Protein AF-A0AAW1QEF7-F1 (afdb_monomer)

pLDDT: mean 72.85, std 24.37, range [20.27, 98.0]

Secondary structure (DSSP, 8-state):
------PPP---PPEEEEE-SSEEEEEEEETTEEEEPPBTTBSSEES-EEE-TTS-EEETHHHHHTTTTSGGGEE-SGGGTTT-BGGG---TT-SS-EEE-TTSBEEEEEGGGTEEE-HHHHHHHHHHHHHHHHHHHHTS---EEEEEE-TT--HHHHHHHHHHHHHTT-SEEEEEEHHHHHHHHHHTTS--SSEEEEEEEE-SS-EEEEEEEEETTEEEEEEEEEETT-SHHHHHHHHHHHHHHHHHHTT---GGG-HHHHHHHHHHHHHHHHHHTT-SEEEEEEPPPTTSPPEEEEEEHHHHHHHTHHHHHTTHHHHHHHHHHH-PPP--GGGGGS-----S----PPPHHHHHSS-HHHHHHHSSEEEE-------------------S-----

Sequence (397 aa):
MLSSSATPSPCTKSSSNYLGTSNSAVAVVEHGLAKVLPVNGKRTTPSIVAFKEDGRVLVGAEAKEQAATNPHNTFYSVKRLIGRRHEHCLLDGLAYSVQPGPDGRAVMECPVKGQTLAPEQVSAYLLRELVSHAKAYLREDVDGAVVTVPAYFDEDQRQATLRAASLAGLQKVQLLQEPVAAAMAYGLGKPFDADTILVFDLGGGTFDVSILDSFEGIVEVLATAGDAQLGGDDFDRAILGLLAQACMEQGGSDPRRSALAVQQLTNCAEQAKVALSSSSQTHIELPGSPGGAQLQVALTRAQFDGLTAHLRARLAPPLRQIARETFVRWVDEAAINGLSTPGPSAVAEPSAEAITSLSAPEAIQAGILMGQVQGLELMDGSYSWDLHQRATGFAGF

Nearest PDB structures (foldseek):
  5mkr-assembly1_A  TM=8.679E-01  e=1.063E-32  Homo sapiens
  6cz1-assembly1_A  TM=8.160E-01  e=1.182E-33  Homo sapiens
  5ey4-assembly1_A  TM=8.197E-01  e=1.004E-32  Homo sapiens
  5f1x-assembly1_A  TM=8.117E-01  e=6.051E-33  Homo sapiens
  6hab-assembly1_A  TM=7.642E-01  e=7.625E-32  Cricetulus griseus

Solvent-accessible surface area (backbone atoms only — not comparable to full-atom values): 22840 Å² total; per-residue (Å²): 140,81,87,82,84,83,72,86,77,85,84,72,86,46,36,39,37,42,69,43,35,49,44,24,36,34,27,37,60,55,97,90,40,82,42,73,46,61,56,96,86,28,65,54,36,42,39,26,41,21,60,42,86,89,70,50,74,36,54,16,65,64,18,57,73,46,28,48,86,39,34,46,34,35,49,57,49,45,66,73,38,38,51,33,43,32,91,76,46,86,64,87,89,56,71,41,55,73,43,65,41,100,86,43,32,36,22,33,49,27,71,79,75,74,44,73,41,46,38,32,63,56,50,10,56,52,49,32,53,49,48,50,53,51,22,64,74,70,74,46,90,66,47,35,33,39,37,40,38,64,77,85,58,49,71,54,31,50,53,28,51,51,49,11,42,42,72,36,60,35,78,44,75,43,83,39,39,43,57,55,54,49,50,54,61,69,37,66,95,51,91,49,65,73,45,56,37,43,34,42,32,33,36,41,47,27,28,41,36,33,40,29,42,23,48,89,77,43,79,44,78,76,42,73,35,55,39,82,84,38,25,44,54,58,56,20,50,50,44,27,51,55,53,38,50,55,46,34,75,74,72,44,71,67,39,80,81,34,71,44,48,40,43,50,39,41,54,46,19,44,51,46,44,57,48,37,46,83,33,69,52,46,76,43,76,43,89,45,60,94,96,50,74,68,50,74,46,81,47,39,40,68,56,52,50,64,72,40,42,73,62,58,58,62,54,51,62,31,54,52,49,40,34,66,76,67,68,56,73,86,68,61,78,73,60,77,78,69,74,85,88,81,81,99,82,70,90,72,70,79,53,69,62,74,71,56,67,57,49,67,43,45,45,43,72,52,58,55,49,77,53,83,65,76,81,80,84,82,81,87,82,82,81,91,77,88,86,86,84,80,96,71,89,77,88,84,135

Radius of gyration: 24.42 Å; Cα contacts (8 Å, |Δi|>4): 666; chains: 1; bounding box: 68×46×85 Å

Foldseek 3Di:
DDDDDDDDDDDDWAKAWEQAQFKIWIWTQDPNDIDTFDDVNHSIFTLKWFADLVGDIDGGPVLLVCCLVRVQRMDGSLLQQQLAFQVPGDPPPRSYDWDQDPVRGIWTDHVSVRDTHHSLQSLLVHLLSNLVSVCVVVVHHHQEYEYEDAPPDDPSNVVSNVSSCVSNRHDHYHYDYPVRVLLVNVCVPHPQAFFFKWKWFAEQFWTKIWTWTTHPNDIGTQDMDIGRGAHVQVLLVLQLVVVQVQCVVVVDDRLVVRSSQSSQSSVQSSVQLLVQLPDQKDWGWGDDDVVDDIDIDIDGLVNSCVSCVVSLVRNQVRVQVVCVSVVDQADQPVVVVDDDDDDDDDSDRPPSCSSPVCPNSNSHVVRMDMDTRPDDDDDDDDDDDDPPDDPDDDDDD

Mean predicted aligned error: 12.57 Å

Organism: NCBI:txid41462

Structure (mmCIF, N/CA/C/O backbone):
data_AF-A0AAW1QEF7-F1
#
_entry.id   AF-A0AAW1QEF7-F1
#
loop_
_atom_site.group_PDB
_atom_site.id
_atom_site.type_symbol
_atom_site.label_atom_id
_atom_site.label_alt_id
_atom_site.label_comp_id
_atom_site.label_asym_id
_atom_site.label_entity_id
_atom_site.label_seq_id
_atom_site.pdbx_PDB_ins_code
_atom_site.Cartn_x
_atom_site.Cartn_y
_atom_site.Cartn_z
_atom_site.occupancy
_atom_site.B_iso_or_equiv
_atom_site.auth_seq_id
_atom_site.auth_comp_id
_atom_site.auth_asym_id
_atom_site.auth_atom_id
_atom_site.pdbx_PDB_model_num
ATOM 1 N N . MET A 1 1 ? 13.679 23.707 -54.339 1.00 29.91 1 MET A N 1
ATOM 2 C CA . MET A 1 1 ? 12.529 23.867 -53.419 1.00 29.91 1 MET A CA 1
ATOM 3 C C . MET A 1 1 ? 11.544 22.767 -53.787 1.00 29.91 1 MET A C 1
ATOM 5 O O . MET A 1 1 ? 11.195 22.720 -54.951 1.00 29.91 1 MET A O 1
ATOM 9 N N . LEU A 1 2 ? 11.144 21.795 -52.976 1.00 26.55 2 LEU A N 1
ATOM 10 C CA . LEU A 1 2 ? 11.226 21.543 -51.540 1.00 26.55 2 LEU A CA 1
ATOM 11 C C . LEU A 1 2 ? 11.391 20.027 -51.342 1.00 26.55 2 LEU A C 1
ATOM 13 O O . LEU A 1 2 ? 10.818 19.231 -52.079 1.00 26.55 2 LEU A O 1
ATOM 17 N N . SER A 1 3 ? 12.181 19.669 -50.337 1.00 25.39 3 SER A N 1
ATOM 18 C CA . SER A 1 3 ? 12.254 18.350 -49.718 1.00 25.39 3 SER A CA 1
ATOM 19 C C . SER A 1 3 ? 11.034 18.095 -48.831 1.00 25.39 3 SER A C 1
ATOM 21 O O . SER A 1 3 ? 10.646 19.000 -48.095 1.00 25.39 3 SER A O 1
ATOM 23 N N . SER A 1 4 ? 10.559 16.854 -48.761 1.00 25.36 4 SER A N 1
ATOM 24 C CA . SER A 1 4 ? 10.236 16.218 -47.474 1.00 25.36 4 SER A CA 1
ATOM 25 C C . SER A 1 4 ? 10.083 14.705 -47.644 1.00 25.36 4 SER A C 1
ATOM 27 O O . SER A 1 4 ? 9.040 14.174 -48.011 1.00 25.36 4 SER A O 1
ATOM 29 N N . SER A 1 5 ? 11.168 13.993 -47.349 1.00 26.23 5 SER A N 1
ATOM 30 C CA . SER A 1 5 ? 11.119 12.603 -46.910 1.00 26.23 5 SER A CA 1
ATOM 31 C C . SER A 1 5 ? 10.594 12.597 -45.474 1.00 26.23 5 SER A C 1
ATOM 33 O O . SER A 1 5 ? 11.287 13.051 -44.562 1.00 26.23 5 SER A O 1
ATOM 35 N N . ALA A 1 6 ? 9.361 12.139 -45.278 1.00 27.55 6 ALA A N 1
ATOM 36 C CA . ALA A 1 6 ? 8.809 11.911 -43.952 1.00 27.55 6 ALA A CA 1
ATOM 37 C C . ALA A 1 6 ? 9.552 10.737 -43.296 1.00 27.55 6 ALA A C 1
ATOM 39 O O . ALA A 1 6 ? 9.427 9.589 -43.719 1.00 27.55 6 ALA A O 1
ATOM 40 N N . THR A 1 7 ? 10.357 11.039 -42.284 1.00 27.47 7 THR A N 1
ATOM 41 C CA . THR A 1 7 ? 10.829 10.063 -41.304 1.00 27.47 7 THR A CA 1
ATOM 42 C C . THR A 1 7 ? 9.655 9.644 -40.410 1.00 27.47 7 THR A C 1
ATOM 44 O O . THR A 1 7 ? 8.817 10.484 -40.072 1.00 27.47 7 THR A O 1
ATOM 47 N N . PRO A 1 8 ? 9.553 8.365 -40.011 1.00 27.31 8 PRO A N 1
ATOM 48 C CA . PRO A 1 8 ? 8.525 7.933 -39.074 1.00 27.31 8 PRO A CA 1
ATOM 49 C C . PRO A 1 8 ? 8.772 8.571 -37.699 1.00 27.31 8 PRO A C 1
ATOM 51 O O . PRO A 1 8 ? 9.884 8.532 -37.172 1.00 27.31 8 PRO A O 1
ATOM 54 N N . SER A 1 9 ? 7.734 9.181 -37.125 1.00 27.23 9 SER A N 1
ATOM 55 C CA . SER A 1 9 ? 7.757 9.708 -35.758 1.00 27.23 9 SER A CA 1
ATOM 56 C C . SER A 1 9 ? 7.846 8.562 -34.737 1.00 27.23 9 SER A C 1
ATOM 58 O O . SER A 1 9 ? 7.149 7.557 -34.902 1.00 27.23 9 SER A O 1
ATOM 60 N N . PRO A 1 10 ? 8.644 8.690 -33.663 1.00 27.42 10 PRO A N 1
ATOM 61 C CA . PRO A 1 10 ? 8.709 7.678 -32.617 1.00 27.42 10 PRO A CA 1
ATOM 62 C C . PRO A 1 10 ? 7.412 7.697 -31.784 1.00 27.42 10 PRO A C 1
ATOM 64 O O . PRO A 1 10 ? 7.182 8.601 -30.986 1.00 27.42 10 PRO A O 1
ATOM 67 N N . CYS A 1 11 ? 6.544 6.701 -31.975 1.00 27.77 11 CYS A N 1
ATOM 68 C CA . CYS A 1 11 ? 5.557 6.271 -30.970 1.00 27.77 11 CYS A CA 1
ATOM 69 C C . CYS A 1 11 ? 6.323 5.763 -29.731 1.00 27.77 11 CYS A C 1
ATOM 71 O O . CYS A 1 11 ? 7.297 5.042 -29.905 1.00 27.77 11 CYS A O 1
ATOM 73 N N . THR A 1 12 ? 5.989 6.024 -28.467 1.00 32.81 12 THR A N 1
ATOM 74 C CA . THR A 1 12 ? 4.833 6.647 -27.797 1.00 32.81 12 THR A CA 1
ATOM 75 C C . THR A 1 12 ? 5.319 7.057 -26.403 1.00 32.81 12 THR A C 1
ATOM 77 O O . THR A 1 12 ? 6.013 6.271 -25.758 1.00 32.81 12 THR A O 1
ATOM 80 N N . LYS A 1 13 ? 4.959 8.249 -25.915 1.00 41.81 13 LYS A N 1
ATOM 81 C CA . LYS A 1 13 ? 5.244 8.669 -24.533 1.00 41.81 13 LYS A CA 1
ATOM 82 C C . LYS A 1 13 ? 4.493 7.737 -23.569 1.00 41.81 13 LYS A C 1
ATOM 84 O O . LYS A 1 13 ? 3.274 7.624 -23.654 1.00 41.81 13 LYS A O 1
ATOM 89 N N . SER A 1 14 ? 5.216 7.040 -22.698 1.00 38.50 14 SER A N 1
ATOM 90 C CA . SER A 1 14 ? 4.673 6.096 -21.713 1.00 38.50 14 SER A CA 1
ATOM 91 C C . SER A 1 14 ? 4.567 6.745 -20.331 1.00 38.50 14 SER A C 1
ATOM 93 O O . SER A 1 14 ? 5.471 7.479 -19.926 1.00 38.50 14 SER A O 1
ATOM 95 N N . SER A 1 15 ? 3.504 6.450 -19.580 1.00 36.91 15 SER A N 1
ATOM 96 C CA . SER A 1 15 ? 3.429 6.778 -18.149 1.00 36.91 15 SER A CA 1
ATOM 97 C C . SER A 1 15 ? 3.923 5.603 -17.301 1.00 36.91 15 SER A C 1
ATOM 99 O O . SER A 1 15 ? 3.625 4.450 -17.607 1.00 36.91 15 SER A O 1
ATOM 101 N N . SER A 1 16 ? 4.632 5.872 -16.212 1.00 43.25 16 SER A N 1
ATOM 102 C CA . SER A 1 16 ? 4.998 4.862 -15.216 1.00 43.25 16 SER A CA 1
ATOM 103 C C . SER A 1 16 ? 4.063 4.986 -14.016 1.00 43.25 16 SER A C 1
ATOM 105 O O . SER A 1 16 ? 3.970 6.050 -13.409 1.00 43.25 16 SER A O 1
ATOM 107 N N . ASN A 1 17 ? 3.368 3.905 -13.676 1.00 47.97 17 ASN A N 1
ATOM 108 C CA . ASN A 1 17 ? 2.438 3.821 -12.556 1.00 47.97 17 ASN A CA 1
ATOM 109 C C . ASN A 1 17 ? 3.041 2.928 -11.464 1.00 47.97 17 ASN A C 1
ATOM 111 O O . ASN A 1 17 ? 3.287 1.742 -11.685 1.00 47.97 17 ASN A O 1
ATOM 115 N N . TYR A 1 18 ? 3.249 3.489 -10.277 1.00 51.41 18 TYR A N 1
ATOM 116 C CA . TYR A 1 18 ? 3.612 2.735 -9.083 1.00 51.41 18 TYR A CA 1
ATOM 117 C C . TYR A 1 18 ? 2.338 2.352 -8.335 1.00 51.41 18 TYR A C 1
ATOM 119 O O . TYR A 1 18 ? 1.610 3.235 -7.872 1.00 51.41 18 TYR A O 1
ATOM 127 N N . LEU A 1 19 ? 2.065 1.051 -8.231 1.00 53.25 19 LEU A N 1
ATOM 128 C CA . LEU A 1 19 ? 0.909 0.520 -7.513 1.00 53.25 19 LEU A CA 1
ATOM 129 C C . LEU A 1 19 ? 1.364 -0.009 -6.153 1.00 53.25 19 LEU A C 1
ATOM 131 O O . LEU A 1 19 ? 1.731 -1.175 -6.034 1.00 53.25 19 LEU A O 1
ATOM 135 N N . GLY A 1 20 ? 1.347 0.826 -5.118 1.00 50.94 20 GLY A N 1
ATOM 136 C CA . GLY A 1 20 ? 1.704 0.397 -3.763 1.00 50.94 20 GLY A CA 1
ATOM 137 C C . GLY A 1 20 ? 0.511 -0.143 -2.972 1.00 50.94 20 GLY A C 1
ATOM 138 O O . GLY A 1 20 ? -0.649 0.015 -3.349 1.00 50.94 20 GLY A O 1
ATOM 139 N N . THR A 1 21 ? 0.795 -0.797 -1.843 1.00 55.97 21 THR A N 1
ATOM 140 C CA . THR A 1 21 ? -0.251 -1.349 -0.962 1.00 55.97 21 THR A CA 1
ATOM 141 C C . THR A 1 21 ? -1.070 -0.250 -0.278 1.00 55.97 21 THR A C 1
ATOM 143 O O . THR A 1 21 ? -2.288 -0.380 -0.170 1.00 55.97 21 THR A O 1
ATOM 146 N N . SER A 1 22 ? -0.417 0.841 0.139 1.00 65.31 22 SER A N 1
ATOM 147 C CA . SER A 1 22 ? -1.059 1.948 0.870 1.00 65.31 22 SER A CA 1
ATOM 148 C C . SER A 1 22 ? -1.122 3.236 0.054 1.00 65.31 22 SER A C 1
ATOM 150 O O . SER A 1 22 ? -2.095 3.979 0.148 1.00 65.31 22 SER A O 1
ATOM 152 N N . ASN A 1 23 ? -0.121 3.494 -0.788 1.00 77.31 23 ASN A N 1
ATOM 153 C CA . ASN A 1 23 ? -0.043 4.671 -1.646 1.00 77.31 23 ASN A CA 1
ATOM 154 C C . ASN A 1 23 ? 0.429 4.272 -3.041 1.00 77.31 23 ASN A C 1
ATOM 156 O O . ASN A 1 23 ? 1.256 3.382 -3.187 1.00 77.31 23 ASN A O 1
ATOM 160 N N . SER A 1 24 ? -0.079 4.964 -4.047 1.00 79.94 24 SER A N 1
ATOM 161 C CA . SER A 1 24 ? 0.306 4.812 -5.443 1.00 79.94 24 SER A CA 1
ATOM 162 C C . SER A 1 24 ? 0.778 6.151 -5.996 1.00 79.94 24 SER A C 1
ATOM 164 O O . SER A 1 24 ? 0.449 7.205 -5.450 1.00 79.94 24 SER A O 1
ATOM 166 N N . ALA A 1 25 ? 1.564 6.125 -7.063 1.00 81.06 25 ALA A N 1
ATOM 167 C CA . ALA A 1 25 ? 2.068 7.328 -7.714 1.00 81.06 25 ALA A CA 1
ATOM 168 C C . ALA A 1 25 ? 2.070 7.146 -9.229 1.00 81.06 25 ALA A C 1
ATOM 170 O O . ALA A 1 25 ? 2.135 6.026 -9.734 1.00 81.06 25 ALA A O 1
ATOM 171 N N . VAL A 1 26 ? 2.022 8.258 -9.954 1.00 84.69 26 VAL A N 1
ATOM 172 C CA . VAL A 1 26 ? 2.153 8.272 -11.410 1.00 84.69 26 VAL A CA 1
ATOM 173 C C . VAL A 1 26 ? 3.249 9.239 -11.815 1.00 84.69 26 VAL A C 1
ATOM 175 O O . VAL A 1 26 ? 3.360 10.346 -11.286 1.00 84.69 26 VAL A O 1
ATOM 178 N N . ALA A 1 27 ? 4.076 8.803 -12.753 1.00 80.56 27 ALA A N 1
ATOM 179 C CA . ALA A 1 27 ? 5.131 9.591 -13.352 1.00 80.56 27 ALA A CA 1
ATOM 180 C C . ALA A 1 27 ? 5.036 9.538 -14.876 1.00 80.56 27 ALA A C 1
ATOM 182 O O . ALA A 1 27 ? 4.533 8.581 -15.465 1.00 80.56 27 ALA A O 1
ATOM 183 N N . VAL A 1 28 ? 5.554 10.574 -15.521 1.00 78.81 28 VAL A N 1
ATOM 184 C CA . VAL A 1 28 ? 5.718 10.645 -16.975 1.00 78.81 28 VAL A CA 1
ATOM 185 C C . VAL A 1 28 ? 7.182 10.882 -17.299 1.00 78.81 28 VAL A C 1
ATOM 187 O O . VAL A 1 28 ? 7.900 11.489 -16.507 1.00 78.81 28 VAL A O 1
ATOM 190 N N . VAL A 1 29 ? 7.633 10.400 -18.454 1.00 71.81 29 VAL A N 1
ATOM 191 C CA . VAL A 1 29 ? 8.991 10.667 -18.933 1.00 71.81 29 VAL A CA 1
ATOM 192 C C . VAL A 1 29 ? 8.943 11.821 -19.929 1.00 71.81 29 VAL A C 1
ATOM 194 O O . VAL A 1 29 ? 8.355 11.701 -21.002 1.00 71.81 29 VAL A O 1
ATOM 197 N N . GLU A 1 30 ? 9.576 12.938 -19.579 1.00 69.38 30 GLU A N 1
ATOM 198 C CA . GLU A 1 30 ? 9.712 14.117 -20.435 1.00 69.38 30 GLU A CA 1
ATOM 199 C C . GLU A 1 30 ? 11.199 14.426 -20.623 1.00 69.38 30 GLU A C 1
ATOM 201 O O . GLU A 1 30 ? 11.937 14.570 -19.653 1.00 69.38 30 GLU A O 1
ATOM 206 N N . HIS A 1 31 ? 11.656 14.528 -21.875 1.00 73.75 31 HIS A N 1
ATOM 207 C CA . HIS A 1 31 ? 13.063 14.811 -22.209 1.00 73.75 31 HIS A CA 1
ATOM 208 C C . HIS A 1 31 ? 14.068 13.836 -21.562 1.00 73.75 31 HIS A C 1
ATOM 210 O O . HIS A 1 31 ? 15.164 14.229 -21.175 1.00 73.75 31 HIS A O 1
ATOM 216 N N . GLY A 1 32 ? 13.682 12.562 -21.423 1.00 64.25 32 GLY A N 1
ATOM 217 C CA . GLY A 1 32 ? 14.513 11.527 -20.799 1.00 64.25 32 GLY A CA 1
ATOM 218 C C . GLY A 1 32 ? 14.535 11.558 -19.268 1.00 64.25 32 GLY A C 1
ATOM 219 O O . GLY A 1 32 ? 15.212 10.734 -18.664 1.00 64.25 32 GLY A O 1
ATOM 220 N N . LEU A 1 33 ? 13.784 12.462 -18.631 1.00 65.44 33 LEU A N 1
ATOM 221 C CA . LEU A 1 33 ? 13.688 12.562 -17.177 1.00 65.44 33 LEU A CA 1
ATOM 222 C C . LEU A 1 33 ? 12.298 12.146 -16.697 1.00 65.44 33 LEU A C 1
ATOM 224 O O . LEU A 1 33 ? 11.277 12.592 -17.224 1.00 65.44 33 LEU A O 1
ATOM 228 N N . ALA A 1 34 ? 12.262 11.299 -15.670 1.00 70.38 34 ALA A N 1
ATOM 229 C CA . ALA A 1 34 ? 11.024 10.927 -15.006 1.00 70.38 34 ALA A CA 1
ATOM 230 C C . ALA A 1 34 ? 10.530 12.078 -14.115 1.00 70.38 34 ALA A C 1
ATOM 232 O O . ALA A 1 34 ? 11.268 12.615 -13.289 1.00 70.38 34 ALA A O 1
ATOM 233 N N . LYS A 1 35 ? 9.254 12.435 -14.256 1.00 76.00 35 LYS A N 1
ATOM 234 C CA . LYS A 1 35 ? 8.578 13.460 -13.465 1.00 76.00 35 LYS A CA 1
ATOM 235 C C . LYS A 1 35 ? 7.340 12.874 -12.804 1.00 76.00 35 LYS A C 1
ATOM 237 O O . LYS A 1 35 ? 6.389 12.506 -13.487 1.00 76.00 35 LYS A O 1
ATOM 242 N N . VAL A 1 36 ? 7.336 12.837 -11.472 1.00 80.38 36 VAL A N 1
ATOM 243 C CA . VAL A 1 36 ? 6.157 12.448 -10.682 1.00 80.38 36 VAL A CA 1
ATOM 244 C C . VAL A 1 36 ? 5.096 13.543 -10.776 1.00 80.38 36 VAL A C 1
ATOM 246 O O . VAL A 1 36 ? 5.386 14.720 -10.538 1.00 80.38 36 VAL A O 1
ATOM 249 N N . LEU A 1 37 ? 3.868 13.157 -11.113 1.00 79.94 37 LEU A N 1
ATOM 250 C CA . LEU A 1 37 ? 2.745 14.075 -11.242 1.00 79.94 37 LEU A CA 1
ATOM 251 C C . LEU A 1 37 ? 1.983 14.184 -9.916 1.00 79.94 37 LEU A C 1
ATOM 253 O O . LEU A 1 37 ? 1.683 13.164 -9.293 1.00 79.94 37 LEU A O 1
ATOM 257 N N . PRO A 1 38 ? 1.648 15.404 -9.465 1.00 80.44 38 PRO A N 1
ATOM 258 C CA . PRO A 1 38 ? 0.793 15.570 -8.306 1.00 80.44 38 PRO A CA 1
ATOM 259 C C . PRO A 1 38 ? -0.669 15.263 -8.658 1.00 80.44 38 PRO A C 1
ATOM 261 O O . PRO A 1 38 ? -1.218 15.831 -9.598 1.00 80.44 38 PRO A O 1
ATOM 264 N N . VAL A 1 39 ? -1.315 14.434 -7.843 1.00 80.38 39 VAL A N 1
ATOM 265 C CA . VAL A 1 39 ? -2.756 14.166 -7.852 1.00 80.38 39 VAL A CA 1
ATOM 266 C C . VAL A 1 39 ? -3.371 14.916 -6.675 1.00 80.38 39 VAL A C 1
ATOM 268 O O . VAL A 1 39 ? -2.988 14.691 -5.525 1.00 80.38 39 VAL A O 1
ATOM 271 N N . ASN A 1 40 ? -4.280 15.859 -6.942 1.00 81.69 40 ASN A N 1
ATOM 272 C CA . ASN A 1 40 ? -4.888 16.726 -5.918 1.00 81.69 40 ASN A CA 1
ATOM 273 C C . ASN A 1 40 ? -3.846 17.405 -5.001 1.00 81.69 40 ASN A C 1
ATOM 275 O O . ASN A 1 40 ? -4.002 17.483 -3.783 1.00 81.69 40 ASN A O 1
ATOM 279 N N . GLY A 1 41 ? -2.736 17.862 -5.593 1.00 81.56 41 GLY A N 1
ATOM 280 C CA . GLY A 1 41 ? -1.655 18.559 -4.887 1.00 81.56 41 GLY A CA 1
ATOM 281 C C . GLY A 1 41 ? -0.667 17.659 -4.133 1.00 81.56 41 GLY A C 1
ATOM 282 O O . GLY A 1 41 ? 0.303 18.175 -3.580 1.00 81.56 41 GLY A O 1
ATOM 283 N N . LYS A 1 42 ? -0.850 16.331 -4.132 1.00 77.88 42 LYS A N 1
ATOM 284 C CA . LYS A 1 42 ? 0.063 15.370 -3.489 1.00 77.88 42 LYS A CA 1
ATOM 285 C C . LYS A 1 42 ? 0.764 14.499 -4.525 1.00 77.88 42 LYS A C 1
ATOM 287 O O . LYS A 1 42 ? 0.170 14.114 -5.519 1.00 77.88 42 LYS A O 1
ATOM 292 N N . ARG A 1 43 ? 2.032 14.157 -4.285 1.00 78.62 43 ARG A N 1
ATOM 293 C CA . ARG A 1 43 ? 2.824 13.283 -5.180 1.00 78.62 43 ARG A CA 1
ATOM 294 C C . ARG A 1 43 ? 2.454 11.800 -5.081 1.00 78.62 43 ARG A C 1
ATOM 296 O O . ARG A 1 43 ? 2.948 10.998 -5.863 1.00 78.62 43 ARG A O 1
ATOM 303 N N . THR A 1 44 ? 1.606 11.449 -4.122 1.00 83.12 44 THR A N 1
ATOM 304 C CA . THR A 1 44 ? 1.081 10.102 -3.927 1.00 83.12 44 THR A CA 1
ATOM 305 C C . THR A 1 44 ? -0.427 10.155 -3.709 1.00 83.12 44 THR A C 1
ATOM 307 O O . THR A 1 44 ? -0.976 11.135 -3.198 1.00 83.12 44 THR A O 1
ATOM 310 N N . THR A 1 45 ? -1.094 9.074 -4.089 1.00 84.12 45 THR A N 1
ATOM 311 C CA . THR A 1 45 ? -2.533 8.866 -3.962 1.00 84.12 45 THR A CA 1
ATOM 312 C C . THR A 1 45 ? -2.768 7.654 -3.064 1.00 84.12 45 THR A C 1
ATOM 314 O O . THR A 1 45 ? -2.239 6.582 -3.366 1.00 84.12 45 THR A O 1
ATOM 317 N N . PRO A 1 46 ? -3.558 7.767 -1.979 1.00 87.94 46 PRO A N 1
ATOM 318 C CA . PRO A 1 46 ? -3.927 6.608 -1.175 1.00 87.94 46 PRO A CA 1
ATOM 319 C C . PRO A 1 46 ? -4.513 5.494 -2.046 1.00 87.94 46 PRO A C 1
ATOM 321 O O . PRO A 1 46 ? -5.344 5.741 -2.917 1.00 87.94 46 PRO A O 1
ATOM 324 N N . SER A 1 47 ? -4.091 4.254 -1.826 1.00 90.75 47 SER A N 1
ATOM 325 C CA . SER A 1 47 ? -4.545 3.100 -2.614 1.00 90.75 47 SER A CA 1
ATOM 326 C C . SER A 1 47 ? -5.863 2.563 -2.060 1.00 90.75 47 SER A C 1
ATOM 328 O O . SER A 1 47 ? -5.958 1.428 -1.598 1.00 90.75 47 SER A O 1
ATOM 330 N N . ILE A 1 48 ? -6.862 3.447 -2.046 1.00 94.94 48 ILE A N 1
ATOM 331 C CA . ILE A 1 48 ? -8.169 3.245 -1.426 1.00 94.94 48 ILE A CA 1
ATOM 332 C C . ILE A 1 48 ? -9.250 3.584 -2.446 1.00 94.94 48 ILE A C 1
ATOM 334 O O . ILE A 1 48 ? -9.184 4.624 -3.105 1.00 94.94 48 ILE A O 1
ATOM 338 N N . VAL A 1 49 ? -10.246 2.710 -2.562 1.00 97.88 49 VAL A N 1
ATOM 339 C CA . VAL A 1 49 ? -11.401 2.884 -3.446 1.00 97.88 49 VAL A CA 1
ATOM 340 C C . VAL A 1 49 ? -12.668 2.678 -2.634 1.00 97.88 49 VAL A C 1
ATOM 342 O O . VAL A 1 49 ? -12.795 1.673 -1.940 1.00 97.88 49 VAL A O 1
ATOM 345 N N . ALA A 1 50 ? -13.617 3.602 -2.732 1.00 98.00 50 ALA A N 1
ATOM 346 C CA . ALA A 1 50 ? -14.903 3.490 -2.060 1.00 98.00 50 ALA A CA 1
ATOM 347 C C . ALA A 1 50 ? -16.065 3.594 -3.041 1.00 98.00 50 ALA A C 1
ATOM 349 O O . ALA A 1 50 ? -16.034 4.391 -3.979 1.00 98.00 50 ALA A O 1
ATOM 350 N N . PHE A 1 51 ? -17.114 2.818 -2.790 1.00 97.94 51 PHE A N 1
ATOM 351 C CA . PHE A 1 51 ? -18.354 2.866 -3.557 1.00 97.94 51 PHE A CA 1
ATOM 352 C C . PHE A 1 51 ? -19.458 3.491 -2.709 1.00 97.94 51 PHE A C 1
ATOM 354 O O . PHE A 1 51 ? -19.660 3.118 -1.550 1.00 97.94 51 PHE A O 1
ATOM 361 N N . LYS A 1 52 ? -20.157 4.468 -3.286 1.00 96.56 52 LYS A N 1
ATOM 362 C CA . LYS A 1 52 ? -21.270 5.178 -2.654 1.00 96.56 52 LYS A CA 1
ATOM 363 C C . LYS A 1 52 ? -22.606 4.605 -3.124 1.00 96.56 52 LYS A C 1
ATOM 365 O O . LYS A 1 52 ? -22.712 4.076 -4.227 1.00 96.56 52 LYS A O 1
ATOM 370 N N . GLU A 1 53 ? -23.633 4.759 -2.293 1.00 93.69 53 GLU A N 1
ATOM 371 C CA . GLU A 1 53 ? -25.015 4.351 -2.601 1.00 93.69 53 GLU A CA 1
ATOM 372 C C . GLU A 1 53 ? -25.578 5.054 -3.844 1.00 93.69 53 GLU A C 1
ATOM 374 O O . GLU A 1 53 ? -26.364 4.474 -4.585 1.00 93.69 53 GLU A O 1
ATOM 379 N N . ASP A 1 54 ? -25.133 6.286 -4.110 1.00 93.75 54 ASP A N 1
ATOM 380 C CA . ASP A 1 54 ? -25.519 7.070 -5.290 1.00 93.75 54 ASP A CA 1
ATOM 381 C C . ASP A 1 54 ? -24.807 6.632 -6.587 1.00 93.75 54 ASP A C 1
ATOM 383 O O . ASP A 1 54 ? -24.957 7.268 -7.629 1.00 93.75 54 ASP A O 1
ATOM 387 N N . GLY A 1 55 ? -24.020 5.553 -6.534 1.00 91.38 55 GLY A N 1
ATOM 388 C CA . GLY A 1 55 ? -23.291 4.996 -7.669 1.00 91.38 55 GLY A CA 1
ATOM 389 C C . GLY A 1 55 ? -21.938 5.653 -7.946 1.00 91.38 55 GLY A C 1
ATOM 390 O O . GLY A 1 55 ? -21.207 5.173 -8.817 1.00 91.38 55 GLY A O 1
ATOM 391 N N . ARG A 1 56 ? -21.556 6.711 -7.215 1.00 95.56 56 ARG A N 1
ATOM 392 C CA . ARG A 1 56 ? -20.221 7.309 -7.356 1.00 95.56 56 ARG A CA 1
ATOM 393 C C . ARG A 1 56 ? -19.134 6.376 -6.830 1.00 95.56 56 ARG A C 1
ATOM 395 O O . ARG A 1 56 ? -19.315 5.651 -5.849 1.00 95.56 56 ARG A O 1
ATOM 402 N N . VAL A 1 57 ? -17.972 6.450 -7.474 1.00 97.38 57 VAL A N 1
ATOM 403 C CA . VAL A 1 57 ? -16.740 5.794 -7.030 1.00 97.38 57 VAL A CA 1
ATOM 404 C C . VAL A 1 57 ? -15.771 6.876 -6.586 1.00 97.38 57 VAL A C 1
ATOM 406 O O . VAL A 1 57 ? -15.474 7.782 -7.358 1.00 97.38 57 VAL A O 1
ATOM 409 N N . LEU A 1 58 ? -15.303 6.780 -5.348 1.00 97.38 58 LEU A N 1
ATOM 410 C CA . LEU A 1 58 ? -14.282 7.659 -4.789 1.00 97.38 58 LEU A CA 1
ATOM 411 C C . LEU A 1 58 ? -12.949 6.918 -4.802 1.00 97.38 58 LEU A C 1
ATOM 413 O O . LEU A 1 58 ? -12.903 5.719 -4.518 1.00 97.38 58 LEU A O 1
ATOM 417 N N . VAL A 1 59 ? -11.863 7.628 -5.090 1.00 96.38 59 VAL A N 1
ATOM 418 C CA . VAL A 1 59 ? -10.507 7.070 -5.127 1.00 96.38 59 VAL A CA 1
ATOM 419 C C . VAL A 1 59 ? -9.567 7.983 -4.345 1.00 96.38 59 VAL A C 1
ATOM 421 O O . VAL A 1 59 ? -9.734 9.202 -4.317 1.00 96.38 59 VAL A O 1
ATOM 424 N N . GLY A 1 60 ? -8.566 7.411 -3.681 1.00 94.00 60 GLY A N 1
ATOM 425 C CA . GLY A 1 60 ? -7.522 8.199 -3.040 1.00 94.00 60 GLY A CA 1
ATOM 426 C C . GLY A 1 60 ? -7.979 8.887 -1.760 1.00 94.00 60 GLY A C 1
ATOM 427 O O . GLY A 1 60 ? -8.541 8.257 -0.864 1.00 94.00 60 GLY A O 1
ATOM 428 N N . ALA A 1 61 ? -7.675 10.181 -1.651 1.00 91.31 61 ALA A N 1
ATOM 429 C CA . ALA A 1 61 ? -7.935 10.963 -0.445 1.00 91.31 61 ALA A CA 1
ATOM 430 C C . ALA A 1 61 ? -9.430 11.011 -0.096 1.00 91.31 61 ALA A C 1
ATOM 432 O O . ALA A 1 61 ? -9.784 10.783 1.056 1.00 91.31 61 ALA A O 1
ATOM 433 N N . GLU A 1 62 ? -10.301 11.193 -1.091 1.00 93.06 62 GLU A N 1
ATOM 434 C CA . GLU A 1 62 ? -11.753 11.235 -0.875 1.00 93.06 62 GLU A CA 1
ATOM 435 C C . GLU A 1 62 ? -12.289 9.903 -0.336 1.00 93.06 62 GLU A C 1
ATOM 437 O O . GLU A 1 62 ? -13.110 9.876 0.580 1.00 93.06 62 GLU A O 1
ATOM 442 N N . ALA A 1 63 ? -11.787 8.778 -0.859 1.00 95.00 63 ALA A N 1
ATOM 443 C CA . ALA A 1 63 ? -12.145 7.454 -0.359 1.00 95.00 63 ALA A CA 1
ATOM 444 C C . ALA A 1 63 ? -11.648 7.238 1.080 1.00 95.00 63 ALA A C 1
ATOM 446 O O . ALA A 1 63 ? -12.382 6.684 1.903 1.00 95.00 63 ALA A O 1
ATOM 447 N N . LYS A 1 64 ? -10.430 7.712 1.390 1.00 89.31 64 LYS A N 1
ATOM 448 C CA . LYS A 1 64 ? -9.830 7.651 2.732 1.00 89.31 64 LYS A CA 1
ATOM 449 C C . LYS A 1 64 ? -10.648 8.437 3.759 1.00 89.31 64 LYS A C 1
ATOM 451 O O . LYS A 1 64 ? -10.915 7.921 4.840 1.00 89.31 64 LYS A O 1
ATOM 456 N N . GLU A 1 65 ? -11.070 9.655 3.426 1.00 89.38 65 GLU A N 1
ATOM 457 C CA . GLU A 1 65 ? -11.802 10.542 4.343 1.00 89.38 65 GLU A CA 1
ATOM 458 C C . GLU A 1 65 ? -13.132 9.944 4.813 1.00 89.38 65 GLU A C 1
ATOM 460 O O . GLU A 1 65 ? -13.481 10.041 5.988 1.00 89.38 65 GLU A O 1
ATOM 465 N N . GLN A 1 66 ? -13.857 9.267 3.922 1.00 90.56 66 GLN A N 1
ATOM 466 C CA . GLN A 1 66 ? -15.155 8.669 4.248 1.00 90.56 66 GLN A CA 1
ATOM 467 C C . GLN A 1 66 ? -15.085 7.220 4.754 1.00 90.56 66 GLN A C 1
ATOM 469 O O . GLN A 1 66 ? -16.124 6.649 5.083 1.00 90.56 66 GLN A O 1
ATOM 474 N N . ALA A 1 67 ? -13.895 6.614 4.840 1.00 88.06 67 ALA A N 1
ATOM 475 C CA . ALA A 1 67 ? -13.737 5.196 5.180 1.00 88.06 67 ALA A CA 1
ATOM 476 C C . ALA A 1 67 ? -14.434 4.817 6.498 1.00 88.06 67 ALA A C 1
ATOM 478 O O . ALA A 1 67 ? -15.008 3.740 6.622 1.00 88.06 67 ALA A O 1
ATOM 479 N N . ALA A 1 68 ? -14.446 5.741 7.461 1.00 81.38 68 ALA A N 1
ATOM 480 C CA . ALA A 1 68 ? -15.013 5.523 8.786 1.00 81.38 68 ALA A CA 1
ATOM 481 C C . ALA A 1 68 ? -16.554 5.416 8.771 1.00 81.38 68 ALA A C 1
ATOM 483 O O . ALA A 1 68 ? -17.130 4.676 9.565 1.00 81.38 68 ALA A O 1
ATOM 484 N N . THR A 1 69 ? -17.230 6.124 7.858 1.00 87.19 69 THR A N 1
ATOM 485 C CA . THR A 1 69 ? -18.701 6.121 7.735 1.00 87.19 69 THR A CA 1
ATOM 486 C C . THR A 1 69 ? -19.217 5.132 6.692 1.00 87.19 69 THR A C 1
ATOM 488 O O . THR A 1 69 ? -20.417 4.879 6.635 1.00 87.19 69 THR A O 1
ATOM 491 N N . ASN A 1 70 ? -18.325 4.546 5.890 1.00 91.81 70 ASN A N 1
ATOM 492 C CA . ASN A 1 70 ? -18.651 3.558 4.864 1.00 91.81 70 ASN A CA 1
ATOM 493 C C . ASN A 1 70 ? -17.646 2.382 4.835 1.00 91.81 70 ASN A C 1
ATOM 495 O O . ASN A 1 70 ? -17.077 2.073 3.782 1.00 91.81 70 ASN A O 1
ATOM 499 N N . PRO A 1 71 ? -17.384 1.719 5.975 1.00 89.12 71 PRO A N 1
ATOM 500 C CA . PRO A 1 71 ? -16.269 0.779 6.104 1.00 89.12 71 PRO A CA 1
ATOM 501 C C . PRO A 1 71 ? -16.394 -0.448 5.191 1.00 89.12 71 PRO A C 1
ATOM 503 O O . PRO A 1 71 ? -15.416 -0.873 4.586 1.00 89.12 71 PRO A O 1
ATOM 506 N N . HIS A 1 72 ? -17.606 -0.983 5.023 1.00 92.00 72 HIS A N 1
ATOM 507 C CA . HIS A 1 72 ? -17.838 -2.214 4.257 1.00 92.00 72 HIS A CA 1
ATOM 508 C C . HIS A 1 72 ? -17.804 -2.028 2.734 1.00 92.00 72 HIS A C 1
ATOM 510 O O . HIS A 1 72 ? -17.763 -3.012 2.005 1.00 92.00 72 HIS A O 1
ATOM 516 N N . ASN A 1 73 ? -17.816 -0.784 2.246 1.00 96.31 73 ASN A N 1
ATOM 517 C CA . ASN A 1 73 ? -17.722 -0.474 0.816 1.00 96.31 73 ASN A CA 1
ATOM 518 C C . ASN A 1 73 ? -16.469 0.346 0.484 1.00 96.31 73 ASN A C 1
ATOM 520 O O . ASN A 1 73 ? -16.406 0.959 -0.585 1.00 96.31 73 ASN A O 1
ATOM 524 N N . THR A 1 74 ? -15.499 0.381 1.403 1.00 95.88 74 THR A N 1
ATOM 525 C CA . THR A 1 74 ? -14.219 1.074 1.247 1.00 95.88 74 THR A CA 1
ATOM 526 C C . THR A 1 74 ? -13.089 0.061 1.287 1.00 95.88 74 THR A C 1
ATOM 528 O O . THR A 1 74 ? -12.806 -0.540 2.318 1.00 95.88 74 THR A O 1
ATOM 531 N N . PHE A 1 75 ? -12.429 -0.118 0.151 1.00 95.62 75 PHE A N 1
ATOM 532 C CA . PHE A 1 75 ? -11.427 -1.145 -0.069 1.00 95.62 75 PHE A CA 1
ATOM 533 C C . PHE A 1 75 ? -10.031 -0.527 -0.046 1.00 95.62 75 PHE A C 1
ATOM 535 O O . PHE A 1 75 ? -9.720 0.364 -0.835 1.00 95.62 75 PHE A O 1
ATOM 542 N N . TYR A 1 76 ? -9.194 -1.019 0.861 1.00 90.56 76 TYR A N 1
ATOM 543 C CA . TYR A 1 76 ? -7.803 -0.616 1.081 1.00 90.56 76 TYR A CA 1
ATOM 544 C C . TYR A 1 76 ? -6.924 -1.862 1.220 1.00 90.56 76 TYR A C 1
ATOM 546 O O . TYR A 1 76 ? -7.437 -2.954 1.459 1.00 90.56 76 TYR A O 1
ATOM 554 N N . SER A 1 77 ? -5.609 -1.726 1.042 1.00 86.81 77 SER A N 1
ATOM 555 C CA . SER A 1 77 ? -4.652 -2.848 1.094 1.00 86.81 77 SER A CA 1
ATOM 556 C C . SER A 1 77 ? -4.967 -3.988 0.108 1.00 86.81 77 SER A C 1
ATOM 558 O O . SER A 1 77 ? -4.512 -5.117 0.278 1.00 86.81 77 SER A O 1
ATOM 560 N N . VAL A 1 78 ? -5.697 -3.688 -0.975 1.00 91.44 78 VAL A N 1
ATOM 561 C CA . VAL A 1 78 ? -6.170 -4.656 -1.986 1.00 91.44 78 VAL A CA 1
ATOM 562 C C . VAL A 1 78 ? -5.018 -5.395 -2.674 1.00 91.44 78 VAL A C 1
ATOM 564 O O . VAL A 1 78 ? -5.163 -6.559 -3.046 1.00 91.44 78 VAL A O 1
ATOM 567 N N . LYS A 1 79 ? -3.837 -4.769 -2.779 1.00 87.31 79 LYS A N 1
ATOM 568 C CA . LYS A 1 79 ? -2.617 -5.405 -3.304 1.00 87.31 79 LYS A CA 1
ATOM 569 C C . LYS A 1 79 ? -2.210 -6.654 -2.505 1.00 87.31 79 LYS A C 1
ATOM 571 O O . LYS A 1 79 ? -1.585 -7.548 -3.062 1.00 87.31 79 LYS A O 1
ATOM 576 N N . ARG A 1 80 ? -2.613 -6.775 -1.231 1.00 85.50 80 ARG A N 1
ATOM 577 C CA . ARG A 1 80 ? -2.403 -7.998 -0.436 1.00 85.50 80 ARG A CA 1
ATOM 578 C C . ARG A 1 80 ? -3.274 -9.170 -0.900 1.00 85.50 80 ARG A C 1
ATOM 580 O O . ARG A 1 80 ? -2.906 -10.306 -0.632 1.00 85.50 80 ARG A O 1
ATOM 587 N N . LEU A 1 81 ? -4.383 -8.912 -1.598 1.00 91.75 81 LEU A N 1
ATOM 588 C CA . LEU A 1 81 ? -5.356 -9.915 -2.054 1.00 91.75 81 LEU A CA 1
ATOM 589 C C . LEU A 1 81 ? -5.197 -10.269 -3.542 1.00 91.75 81 LEU A C 1
ATOM 591 O O . LEU A 1 81 ? -5.644 -11.330 -3.974 1.00 91.75 81 LEU A O 1
ATOM 595 N N . ILE A 1 82 ? -4.588 -9.382 -4.336 1.00 92.75 82 ILE A N 1
ATOM 596 C CA . ILE A 1 82 ? -4.500 -9.530 -5.793 1.00 92.75 82 ILE A CA 1
ATOM 597 C C . ILE A 1 82 ? -3.797 -10.833 -6.191 1.00 92.75 82 ILE A C 1
ATOM 599 O O . ILE A 1 82 ? -2.724 -11.147 -5.680 1.00 92.75 82 ILE A O 1
ATOM 603 N N . GLY A 1 83 ? -4.438 -11.610 -7.070 1.00 92.31 83 GLY A N 1
ATOM 604 C CA . GLY A 1 83 ? -3.948 -12.909 -7.547 1.00 92.31 83 GLY A CA 1
ATOM 605 C C . GLY A 1 83 ? -3.925 -14.042 -6.515 1.00 92.31 83 GLY A C 1
ATOM 606 O O . GLY A 1 83 ? -3.562 -15.156 -6.873 1.00 92.31 83 GLY A O 1
ATOM 607 N N . ARG A 1 84 ? -4.325 -13.814 -5.255 1.00 93.44 84 ARG A N 1
ATOM 608 C CA . ARG A 1 84 ? -4.234 -14.835 -4.202 1.00 93.44 84 ARG A CA 1
ATOM 609 C C . ARG A 1 84 ? -5.485 -15.705 -4.097 1.00 93.44 84 ARG A C 1
ATOM 611 O O . ARG A 1 84 ? -6.618 -15.256 -4.292 1.00 93.44 84 ARG A O 1
ATOM 618 N N . ARG A 1 85 ? -5.270 -16.959 -3.692 1.00 94.31 85 ARG A N 1
ATOM 619 C CA . ARG A 1 85 ? -6.324 -17.837 -3.162 1.00 94.31 85 ARG A CA 1
ATOM 620 C C . ARG A 1 85 ? -6.784 -17.323 -1.802 1.00 94.31 85 ARG A C 1
ATOM 622 O O . ARG A 1 85 ? -5.956 -16.870 -1.017 1.00 94.31 85 ARG A O 1
ATOM 629 N N . HIS A 1 86 ? -8.085 -17.407 -1.526 1.00 95.62 86 HIS A N 1
ATOM 630 C CA . HIS A 1 86 ? -8.677 -16.908 -0.276 1.00 95.62 86 HIS A CA 1
ATOM 631 C C . HIS A 1 86 ? -8.003 -17.491 0.971 1.00 95.62 86 HIS A C 1
ATOM 633 O O . HIS A 1 86 ? -7.682 -16.751 1.893 1.00 95.62 86 HIS A O 1
ATOM 639 N N . GLU A 1 87 ? -7.691 -18.786 0.943 1.00 92.06 87 GLU A N 1
ATOM 640 C CA . GLU A 1 87 ? -7.028 -19.516 2.034 1.00 92.06 87 GLU A CA 1
ATOM 641 C C . GLU A 1 87 ? -5.609 -19.015 2.365 1.00 92.06 87 GLU A C 1
ATOM 643 O O . GLU A 1 87 ? -5.104 -19.267 3.455 1.00 92.06 87 GLU A O 1
ATOM 648 N N . HIS A 1 88 ? -4.972 -18.284 1.446 1.00 87.25 88 HIS A N 1
ATOM 649 C CA . HIS A 1 88 ? -3.644 -17.693 1.630 1.00 87.25 88 HIS A CA 1
ATOM 650 C C . HIS A 1 88 ? -3.700 -16.190 1.947 1.00 87.25 88 HIS A C 1
ATOM 652 O O . HIS A 1 88 ? -2.657 -15.538 2.040 1.00 87.25 88 HIS A O 1
ATOM 658 N N . CYS A 1 89 ? -4.897 -15.612 2.070 1.00 85.81 89 CYS A N 1
ATOM 659 C CA . CYS A 1 89 ? -5.066 -14.200 2.380 1.00 85.81 89 CYS A CA 1
ATOM 660 C C . CYS A 1 89 ? -5.075 -13.961 3.889 1.00 85.81 89 CYS A C 1
ATOM 662 O O . CYS A 1 89 ? -5.755 -14.644 4.649 1.00 85.81 89 CYS A O 1
ATOM 664 N N . LEU A 1 90 ? -4.379 -12.908 4.310 1.00 78.38 90 LEU A N 1
ATOM 665 C CA . LEU A 1 90 ? -4.512 -12.365 5.655 1.00 78.38 90 LEU A CA 1
ATOM 666 C C . LEU A 1 90 ? -5.689 -11.401 5.694 1.00 78.38 90 LEU A C 1
ATOM 668 O O . LEU A 1 90 ? -5.653 -10.350 5.054 1.00 78.38 90 LEU A O 1
ATOM 672 N N . LEU A 1 91 ? -6.725 -11.772 6.439 1.00 81.62 91 LEU A N 1
ATOM 673 C CA . LEU A 1 91 ? -7.976 -11.014 6.505 1.00 81.62 91 LEU A CA 1
ATOM 674 C C . LEU A 1 91 ? -8.092 -10.165 7.781 1.00 81.62 91 LEU A C 1
ATOM 676 O O . LEU A 1 91 ? -8.974 -9.311 7.881 1.00 81.62 91 LEU A O 1
ATOM 680 N N . ASP A 1 92 ? -7.190 -10.368 8.742 1.00 76.06 92 ASP A N 1
ATOM 681 C CA . ASP A 1 92 ? -7.240 -9.710 10.044 1.00 76.06 92 ASP A CA 1
ATOM 682 C C . ASP A 1 92 ? -7.070 -8.189 9.937 1.00 76.06 92 ASP A C 1
ATOM 684 O O . ASP A 1 92 ? -6.068 -7.665 9.435 1.00 76.06 92 ASP A O 1
ATOM 688 N N . GLY A 1 93 ? -8.050 -7.466 10.484 1.00 72.06 93 GLY A N 1
ATOM 689 C CA . GLY A 1 93 ? -8.076 -6.003 10.510 1.00 72.06 93 GLY A CA 1
ATOM 690 C C . GLY A 1 93 ? -8.637 -5.342 9.247 1.00 72.06 93 GLY A C 1
ATOM 691 O O . GLY A 1 93 ? -8.545 -4.119 9.120 1.00 72.06 93 GLY A O 1
ATOM 692 N N . LEU A 1 94 ? -9.227 -6.109 8.325 1.00 83.88 94 LEU A N 1
ATOM 693 C CA . LEU A 1 94 ? -10.025 -5.554 7.233 1.00 83.88 94 LEU A CA 1
ATOM 694 C C . LEU A 1 94 ? -11.444 -5.236 7.722 1.00 83.88 94 LEU A C 1
ATOM 696 O O . LEU A 1 94 ? -12.091 -6.054 8.370 1.00 83.88 94 LEU A O 1
ATOM 700 N N . ALA A 1 95 ? -11.939 -4.042 7.400 1.00 85.94 95 ALA A N 1
ATOM 701 C CA . ALA A 1 95 ? -13.300 -3.625 7.738 1.00 85.94 95 ALA A CA 1
ATOM 702 C C . ALA A 1 95 ? -14.358 -4.162 6.750 1.00 85.94 95 ALA A C 1
ATOM 704 O O . ALA A 1 95 ? -15.559 -4.051 6.996 1.00 85.94 95 ALA A O 1
ATOM 705 N N . TYR A 1 96 ? -13.922 -4.739 5.631 1.00 90.94 96 TYR A N 1
ATOM 706 C CA . TYR A 1 96 ? -14.761 -5.311 4.581 1.00 90.94 96 TYR A CA 1
ATOM 707 C C . TYR A 1 96 ? -14.603 -6.837 4.517 1.00 90.94 96 TYR A C 1
ATOM 709 O O . TYR A 1 96 ? -13.584 -7.392 4.927 1.00 90.94 96 TYR A O 1
ATOM 717 N N . SER A 1 97 ? -15.628 -7.516 3.998 1.00 93.06 97 SER A N 1
ATOM 718 C CA . SER A 1 97 ? -15.663 -8.979 3.906 1.00 93.06 97 SER A CA 1
ATOM 719 C C . SER A 1 97 ? -14.880 -9.482 2.693 1.00 93.06 97 SER A C 1
ATOM 721 O O . SER A 1 97 ? -14.991 -8.928 1.594 1.00 93.06 97 SER A O 1
ATOM 723 N N . VAL A 1 98 ? -14.109 -10.552 2.891 1.00 95.94 98 VAL A N 1
ATOM 724 C CA . VAL A 1 98 ? -13.361 -11.251 1.841 1.00 95.94 98 VAL A CA 1
ATOM 725 C C . VAL A 1 98 ? -13.718 -12.732 1.890 1.00 95.94 98 VAL A C 1
ATOM 727 O O . VAL A 1 98 ? -13.595 -13.378 2.932 1.00 95.94 98 VAL A O 1
ATOM 730 N N . GLN A 1 99 ? -14.132 -13.282 0.754 1.00 96.19 99 GLN A N 1
ATOM 731 C CA . GLN A 1 99 ? -14.612 -14.659 0.628 1.00 96.19 99 GLN A CA 1
ATOM 732 C C . GLN A 1 99 ? -13.987 -15.361 -0.588 1.00 96.19 99 GLN A C 1
ATOM 734 O O . GLN A 1 99 ? -13.442 -14.680 -1.464 1.00 96.19 99 GLN A O 1
ATOM 739 N N . PRO A 1 100 ? -14.012 -16.704 -0.660 1.00 97.25 100 PRO A N 1
ATOM 740 C CA . PRO A 1 100 ? -13.583 -17.412 -1.858 1.00 97.25 100 PRO A CA 1
ATOM 741 C C . PRO A 1 100 ? -14.570 -17.172 -3.006 1.00 97.25 100 PRO A C 1
ATOM 743 O O . PRO A 1 100 ? -15.781 -17.331 -2.860 1.00 97.25 100 PRO A O 1
ATOM 746 N N . GLY A 1 101 ? -14.037 -16.788 -4.161 1.00 95.31 101 GLY A N 1
ATOM 747 C CA . GLY A 1 101 ? -14.755 -16.728 -5.424 1.00 95.31 101 GLY A CA 1
ATOM 748 C C . GLY A 1 101 ? -14.920 -18.113 -6.062 1.00 95.31 101 GLY A C 1
ATOM 749 O O . GLY A 1 101 ? -14.467 -19.117 -5.507 1.00 95.31 101 GLY A O 1
ATOM 750 N N . PRO A 1 102 ? -15.536 -18.188 -7.256 1.00 92.38 102 PRO A N 1
ATOM 751 C CA . PRO A 1 102 ? -15.821 -19.459 -7.931 1.00 92.38 102 PRO A CA 1
ATOM 752 C C . PRO A 1 102 ? -14.590 -20.336 -8.213 1.00 92.38 102 PRO A C 1
ATOM 754 O O . PRO A 1 102 ? -14.703 -21.554 -8.279 1.00 92.38 102 PRO A O 1
ATOM 757 N N . ASP A 1 103 ? -13.415 -19.728 -8.373 1.00 92.62 103 ASP A N 1
ATOM 758 C CA . ASP A 1 103 ? -12.121 -20.379 -8.615 1.00 92.62 103 ASP A CA 1
ATOM 759 C C . ASP A 1 103 ? -11.271 -20.545 -7.333 1.00 92.62 103 ASP A C 1
ATOM 761 O O . ASP A 1 103 ? -10.117 -20.984 -7.381 1.00 92.62 103 ASP A O 1
ATOM 765 N N . GLY A 1 104 ? -11.835 -20.199 -6.171 1.00 94.81 104 GLY A N 1
ATOM 766 C CA . GLY A 1 104 ? -11.155 -20.190 -4.874 1.00 94.81 104 GLY A CA 1
ATOM 767 C C . GLY A 1 104 ? -10.274 -18.959 -4.630 1.00 94.81 104 GLY A C 1
ATOM 768 O O . GLY A 1 104 ? -9.644 -18.867 -3.572 1.00 94.81 104 GLY A O 1
ATOM 769 N N . ARG A 1 105 ? -10.212 -18.000 -5.566 1.00 95.69 105 ARG A N 1
ATOM 770 C CA . ARG A 1 105 ? -9.487 -16.736 -5.368 1.00 95.69 105 ARG A CA 1
ATOM 771 C C . ARG A 1 105 ? -10.237 -15.795 -4.441 1.00 95.69 105 ARG A C 1
ATOM 773 O O . ARG A 1 105 ? -11.453 -15.876 -4.312 1.00 95.69 105 ARG A O 1
ATOM 780 N N . ALA A 1 106 ? -9.513 -14.913 -3.764 1.00 96.44 106 ALA A N 1
ATOM 781 C CA . ALA A 1 106 ? -10.132 -13.939 -2.878 1.00 96.44 106 ALA A CA 1
ATOM 782 C C . ALA A 1 106 ? -10.990 -12.943 -3.671 1.00 96.44 106 ALA A C 1
ATOM 784 O O . ALA A 1 106 ? -10.517 -12.327 -4.624 1.00 96.44 106 ALA A O 1
ATOM 785 N N . VAL A 1 107 ? -12.236 -12.748 -3.243 1.00 97.75 107 VAL A N 1
ATOM 786 C CA . VAL A 1 107 ? -13.125 -11.688 -3.730 1.00 97.75 107 VAL A CA 1
ATOM 787 C C . VAL A 1 107 ? -13.669 -10.892 -2.551 1.00 97.75 107 VAL A C 1
ATOM 789 O O . VAL A 1 107 ? -13.874 -11.432 -1.465 1.00 97.75 107 VAL A O 1
ATOM 792 N N . MET A 1 108 ? -13.896 -9.600 -2.756 1.00 97.44 108 MET A N 1
ATOM 793 C CA . MET A 1 108 ? -14.387 -8.683 -1.729 1.00 97.44 108 MET A CA 1
ATOM 794 C C . MET A 1 108 ? -15.881 -8.455 -1.918 1.00 97.44 108 MET A C 1
ATOM 796 O O . MET A 1 108 ? -16.331 -8.172 -3.028 1.00 97.44 108 MET A O 1
ATOM 800 N N . GLU A 1 109 ? -16.668 -8.564 -0.858 1.00 96.75 109 GLU A N 1
ATOM 801 C CA . GLU A 1 109 ? -18.092 -8.237 -0.922 1.00 96.75 109 GLU A CA 1
ATOM 802 C C . GLU A 1 109 ? -18.283 -6.718 -1.029 1.00 96.75 109 GLU A C 1
ATOM 804 O O . GLU A 1 109 ? -17.667 -5.960 -0.284 1.00 96.75 109 GLU A O 1
ATOM 809 N N . CYS A 1 110 ? -19.140 -6.260 -1.947 1.00 96.75 110 CYS A N 1
ATOM 810 C CA . CYS A 1 110 ? -19.503 -4.852 -2.076 1.00 96.75 110 CYS A CA 1
ATOM 811 C C . CYS A 1 110 ? -21.025 -4.683 -1.931 1.00 96.75 110 CYS A C 1
ATOM 813 O O . CYS A 1 110 ? -21.743 -4.719 -2.939 1.00 96.75 110 CYS A O 1
ATOM 815 N N . PRO A 1 111 ? -21.524 -4.491 -0.694 1.00 96.06 111 PRO A N 1
ATOM 816 C CA . PRO A 1 111 ? -22.951 -4.369 -0.405 1.00 96.06 111 PRO A CA 1
ATOM 817 C C . PRO A 1 111 ? -23.694 -3.350 -1.273 1.00 96.06 111 PRO A C 1
ATOM 819 O O . PRO A 1 111 ? -24.730 -3.688 -1.840 1.00 96.06 111 PRO A O 1
ATOM 822 N N . VAL A 1 112 ? -23.155 -2.137 -1.468 1.00 95.44 112 VAL A N 1
ATOM 823 C CA . VAL A 1 112 ? -23.832 -1.123 -2.307 1.00 95.44 112 VAL A CA 1
ATOM 824 C C . VAL A 1 112 ? -23.951 -1.511 -3.778 1.00 95.44 112 VAL A C 1
ATOM 826 O O . VAL A 1 112 ? -24.845 -1.022 -4.462 1.00 95.44 112 VAL A O 1
ATOM 829 N N . LYS A 1 113 ? -23.086 -2.398 -4.284 1.00 92.94 113 LYS A N 1
ATOM 830 C CA . LYS A 1 113 ? -23.210 -2.928 -5.649 1.00 92.94 113 LYS A CA 1
ATOM 831 C C . LYS A 1 113 ? -24.010 -4.228 -5.714 1.00 92.94 113 LYS A C 1
ATOM 833 O O . LYS A 1 113 ? -24.277 -4.694 -6.816 1.00 92.94 113 LYS A O 1
ATOM 838 N N . GLY A 1 114 ? -24.348 -4.828 -4.570 1.00 95.06 114 GLY A N 1
ATOM 839 C CA . GLY A 1 114 ? -25.019 -6.126 -4.498 1.00 95.06 114 GLY A CA 1
ATOM 840 C C . GLY A 1 114 ? -24.222 -7.270 -5.137 1.00 95.06 114 GLY A C 1
ATOM 841 O O . GLY A 1 114 ? -24.817 -8.227 -5.621 1.00 95.06 114 GLY A O 1
ATOM 842 N N . GLN A 1 115 ? -22.889 -7.160 -5.199 1.00 95.06 115 GLN A N 1
ATOM 843 C CA . GLN A 1 115 ? -22.023 -8.145 -5.854 1.00 95.06 115 GLN A CA 1
ATOM 844 C C . GLN A 1 115 ? -20.652 -8.237 -5.181 1.00 95.06 115 GLN A C 1
ATOM 846 O O . GLN A 1 115 ? -20.239 -7.347 -4.437 1.00 95.06 115 GLN A O 1
ATOM 851 N N . THR A 1 116 ? -19.903 -9.285 -5.511 1.00 96.94 116 THR A N 1
ATOM 852 C CA . THR A 1 116 ? -18.481 -9.387 -5.179 1.00 96.94 116 THR A CA 1
ATOM 853 C C . THR A 1 116 ? -17.614 -8.690 -6.221 1.00 96.94 116 THR A C 1
ATOM 855 O O . THR A 1 116 ? -17.926 -8.701 -7.413 1.00 96.94 116 THR A O 1
ATOM 858 N N . LEU A 1 117 ? -16.494 -8.128 -5.780 1.00 97.62 117 LEU A N 1
ATOM 859 C CA . LEU A 1 117 ? -15.468 -7.521 -6.614 1.00 97.62 117 LEU A CA 1
ATOM 860 C C . LEU A 1 117 ? -14.168 -8.311 -6.491 1.00 97.62 117 LEU A C 1
ATOM 862 O O . LEU A 1 117 ? -13.694 -8.586 -5.389 1.00 97.62 117 LEU A O 1
ATOM 866 N N . ALA A 1 118 ? -13.567 -8.638 -7.627 1.00 97.56 118 ALA A N 1
ATOM 867 C CA . ALA A 1 118 ? -12.216 -9.172 -7.658 1.00 97.56 118 ALA A CA 1
ATOM 868 C C . ALA A 1 118 ? -11.198 -8.053 -7.331 1.00 97.56 118 ALA A C 1
ATOM 870 O O . ALA A 1 118 ? -11.432 -6.893 -7.703 1.00 97.56 118 ALA A O 1
ATOM 871 N N . PRO A 1 119 ? -10.065 -8.360 -6.673 1.00 97.06 119 PRO A N 1
ATOM 872 C CA . PRO A 1 119 ? -9.007 -7.389 -6.384 1.00 97.06 119 PRO A CA 1
ATOM 873 C C . PRO A 1 119 ? -8.571 -6.576 -7.606 1.00 97.06 119 PRO A C 1
ATOM 875 O O . PRO A 1 119 ? -8.427 -5.358 -7.521 1.00 97.06 119 PRO A O 1
ATOM 878 N N . GLU A 1 120 ? -8.459 -7.220 -8.769 1.00 97.00 120 GLU A N 1
ATOM 879 C CA . GLU A 1 120 ? -8.071 -6.586 -10.028 1.00 97.00 120 GLU A CA 1
ATOM 880 C C . GLU A 1 120 ? -9.066 -5.505 -10.466 1.00 97.00 120 GLU A C 1
ATOM 882 O O . GLU A 1 120 ? -8.665 -4.473 -11.002 1.00 97.00 120 GLU A O 1
ATOM 887 N N . GLN A 1 121 ? -10.365 -5.708 -10.216 1.00 97.56 121 GLN A N 1
ATOM 888 C CA . GLN A 1 121 ? -11.401 -4.728 -10.552 1.00 97.56 121 GLN A CA 1
ATOM 889 C C . GLN A 1 121 ? -11.279 -3.475 -9.689 1.00 97.56 121 GLN A C 1
ATOM 891 O O . GLN A 1 121 ? -11.470 -2.367 -10.187 1.00 97.56 121 GLN A O 1
ATOM 896 N N . VAL A 1 122 ? -10.950 -3.635 -8.406 1.00 97.81 122 VAL A N 1
ATOM 897 C CA . VAL A 1 122 ? -10.752 -2.502 -7.496 1.00 97.81 122 VAL A CA 1
ATOM 898 C C . VAL A 1 122 ? -9.457 -1.763 -7.835 1.00 97.81 122 VAL A C 1
ATOM 900 O O . VAL A 1 122 ? -9.482 -0.544 -8.001 1.00 97.81 122 VAL A O 1
ATOM 903 N N . SER A 1 123 ? -8.351 -2.482 -8.052 1.00 96.81 123 SER A N 1
ATOM 904 C CA . SER A 1 123 ? -7.087 -1.888 -8.508 1.00 96.81 123 SER A CA 1
ATOM 905 C C . SER A 1 123 ? -7.228 -1.146 -9.843 1.00 96.81 123 SER A C 1
ATOM 907 O O . SER A 1 123 ? -6.580 -0.120 -10.040 1.00 96.81 123 SER A O 1
ATOM 909 N N . ALA A 1 124 ? -8.118 -1.589 -10.737 1.00 97.69 124 ALA A N 1
ATOM 910 C CA . ALA A 1 124 ? -8.393 -0.899 -11.995 1.00 97.69 124 ALA A CA 1
ATOM 911 C C . ALA A 1 124 ? -9.000 0.502 -11.810 1.00 97.69 124 ALA A C 1
ATOM 913 O O . ALA A 1 124 ? -8.702 1.394 -12.602 1.00 97.69 124 ALA A O 1
ATOM 914 N N . TYR A 1 125 ? -9.829 0.732 -10.782 1.00 97.62 125 TYR A N 1
ATOM 915 C CA . TYR A 1 125 ? -10.341 2.078 -10.485 1.00 97.62 125 TYR A CA 1
ATOM 916 C C . TYR A 1 125 ? -9.215 3.023 -10.063 1.00 97.62 125 TYR A C 1
ATOM 918 O O . TYR A 1 125 ? -9.163 4.153 -10.543 1.00 97.62 125 TYR A O 1
ATOM 926 N N . LEU A 1 126 ? -8.285 2.538 -9.238 1.00 94.88 126 LEU A N 1
ATOM 927 C CA . LEU A 1 126 ? -7.106 3.301 -8.833 1.00 94.88 126 LEU A CA 1
ATOM 928 C C . LEU A 1 126 ? -6.189 3.611 -10.022 1.00 94.88 126 LEU A C 1
ATOM 930 O O . LEU A 1 126 ? -5.796 4.757 -10.212 1.00 94.88 126 LEU A O 1
ATOM 934 N N . LEU A 1 127 ? -5.891 2.617 -10.862 1.00 94.38 127 LEU A N 1
ATOM 935 C CA . LEU A 1 127 ? -5.086 2.827 -12.068 1.00 94.38 127 LEU A CA 1
ATOM 936 C C . LEU A 1 127 ? -5.759 3.804 -13.038 1.00 94.38 127 LEU A C 1
ATOM 938 O O . LEU A 1 127 ? -5.081 4.651 -13.610 1.00 94.38 127 LEU A O 1
ATOM 942 N N . ARG A 1 128 ? -7.086 3.730 -13.201 1.00 95.50 128 ARG A N 1
ATOM 943 C CA . ARG A 1 128 ? -7.831 4.650 -14.069 1.00 95.50 128 ARG A CA 1
ATOM 944 C C . ARG A 1 128 ? -7.751 6.092 -13.573 1.00 95.50 128 ARG A C 1
ATOM 946 O O . ARG A 1 128 ? -7.567 6.985 -14.395 1.00 95.50 128 ARG A O 1
ATOM 953 N N . GLU A 1 129 ? -7.838 6.307 -12.260 1.00 94.19 129 GLU A N 1
ATOM 954 C CA . GLU A 1 129 ? -7.630 7.623 -11.646 1.00 94.19 129 GLU A CA 1
ATOM 955 C C . GLU A 1 129 ? -6.238 8.158 -12.010 1.00 94.19 129 GLU A C 1
ATOM 957 O O . GLU A 1 129 ? -6.128 9.202 -12.648 1.00 94.19 129 GLU A O 1
ATOM 962 N N . LEU A 1 130 ? -5.177 7.400 -11.723 1.00 90.50 130 LEU A N 1
ATOM 963 C CA . LEU A 1 130 ? -3.791 7.795 -12.013 1.00 90.50 130 LEU A CA 1
ATOM 964 C C . LEU A 1 130 ? -3.553 8.096 -13.501 1.00 90.50 130 LEU A C 1
ATOM 966 O O . LEU A 1 130 ? -2.963 9.121 -13.849 1.00 90.50 130 LEU A O 1
ATOM 970 N N . VAL A 1 131 ? -4.060 7.236 -14.388 1.00 91.31 131 VAL A N 1
ATOM 971 C CA . VAL A 1 131 ? -3.976 7.426 -15.841 1.00 91.31 131 VAL A CA 1
ATOM 972 C C . VAL A 1 131 ? -4.731 8.681 -16.275 1.00 91.31 131 VAL A C 1
ATOM 974 O O . VAL A 1 131 ? -4.242 9.403 -17.138 1.00 91.31 131 VAL A O 1
ATOM 977 N N . SER A 1 132 ? -5.885 8.988 -15.676 1.00 93.12 132 SER A N 1
ATOM 978 C CA . SER A 1 132 ? -6.637 10.206 -16.001 1.00 93.12 132 SER A CA 1
ATOM 979 C C . SER A 1 132 ? -5.846 11.480 -15.681 1.00 93.12 132 SER A C 1
ATOM 981 O O . SER A 1 132 ? -5.839 12.409 -16.491 1.00 93.12 132 SER A O 1
ATOM 983 N N . HIS A 1 133 ? -5.087 11.490 -14.578 1.00 90.44 133 HIS A N 1
ATOM 984 C CA . HIS A 1 133 ? -4.189 12.599 -14.231 1.00 90.44 133 HIS A CA 1
ATOM 985 C C . HIS A 1 133 ? -3.022 12.709 -15.212 1.00 90.44 133 HIS A C 1
ATOM 987 O O . HIS A 1 133 ? -2.688 13.813 -15.645 1.00 90.44 133 HIS A O 1
ATOM 993 N N . ALA A 1 134 ? -2.439 11.581 -15.630 1.00 87.75 134 ALA A N 1
ATOM 994 C CA . ALA A 1 134 ? -1.408 11.575 -16.667 1.00 87.75 134 ALA A CA 1
ATOM 995 C C . ALA A 1 134 ? -1.939 12.103 -18.011 1.00 87.75 134 ALA A C 1
ATOM 997 O O . ALA A 1 134 ? -1.302 12.967 -18.611 1.00 87.75 134 ALA A O 1
ATOM 998 N N . LYS A 1 135 ? -3.128 11.660 -18.446 1.00 91.56 135 LYS A N 1
ATOM 999 C CA . LYS A 1 135 ? -3.803 12.163 -19.656 1.00 91.56 135 LYS A CA 1
ATOM 1000 C C . LYS A 1 135 ? -4.046 13.668 -19.579 1.00 91.56 135 LYS A C 1
ATOM 1002 O O . LYS A 1 135 ? -3.735 14.391 -20.521 1.00 91.56 135 LYS A O 1
ATOM 1007 N N . ALA A 1 136 ? -4.557 14.159 -18.449 1.00 92.81 136 ALA A N 1
ATOM 1008 C CA . ALA A 1 136 ? -4.814 15.583 -18.248 1.00 92.81 136 ALA A CA 1
ATOM 1009 C C . ALA A 1 136 ? -3.526 16.422 -18.302 1.00 92.81 136 ALA A C 1
ATOM 1011 O O . ALA A 1 136 ? -3.512 17.496 -18.907 1.00 92.81 136 ALA A O 1
ATOM 1012 N N . TYR A 1 137 ? -2.440 15.922 -17.706 1.00 89.44 137 TYR A N 1
ATOM 1013 C CA . TYR A 1 137 ? -1.138 16.585 -17.727 1.00 89.44 137 TYR A CA 1
ATOM 1014 C C . TYR A 1 137 ? -0.524 16.610 -19.135 1.00 89.44 137 TYR A C 1
ATOM 1016 O O . TYR A 1 137 ? -0.108 17.670 -19.603 1.00 89.44 137 TYR A O 1
ATOM 1024 N N . LEU A 1 138 ? -0.507 15.463 -19.822 1.00 87.56 138 LEU A N 1
ATOM 1025 C CA . LEU A 1 138 ? 0.068 15.314 -21.163 1.00 87.56 138 LEU A CA 1
ATOM 1026 C C . LEU A 1 138 ? -0.800 15.944 -22.261 1.00 87.56 138 LEU A C 1
ATOM 1028 O O . LEU A 1 138 ? -0.283 16.272 -23.325 1.00 87.56 138 LEU A O 1
ATOM 1032 N N . ARG A 1 139 ? -2.101 16.136 -21.996 1.00 93.19 139 ARG A N 1
ATOM 1033 C CA . ARG A 1 139 ? -3.131 16.569 -22.961 1.00 93.19 139 ARG A CA 1
ATOM 1034 C C . ARG A 1 139 ? -3.256 15.632 -24.168 1.00 93.19 139 ARG A C 1
ATOM 1036 O O . ARG A 1 139 ? -3.586 16.070 -25.267 1.00 93.19 139 ARG A O 1
ATOM 1043 N N . GLU A 1 140 ? -2.997 14.351 -23.945 1.00 88.69 140 GLU A N 1
ATOM 1044 C CA . GLU A 1 140 ? -2.994 13.283 -24.945 1.00 88.69 140 GLU A CA 1
ATOM 1045 C C . GLU A 1 140 ? -3.599 12.013 -24.325 1.00 88.69 140 GLU A C 1
ATOM 1047 O O . GLU A 1 140 ? -3.674 11.876 -23.098 1.00 88.69 140 GLU A O 1
ATOM 1052 N N . ASP A 1 141 ? -4.025 11.074 -25.170 1.00 87.88 141 ASP A N 1
ATOM 1053 C CA . ASP A 1 141 ? -4.396 9.742 -24.703 1.00 87.88 141 ASP A CA 1
ATOM 1054 C C . ASP A 1 141 ? -3.167 8.949 -24.239 1.00 87.88 141 ASP A C 1
ATOM 1056 O O . ASP A 1 141 ? -2.064 9.070 -24.769 1.00 87.88 141 ASP A O 1
ATOM 1060 N N . VAL A 1 142 ? -3.381 8.122 -23.217 1.00 86.12 142 VAL A N 1
ATOM 1061 C CA . VAL A 1 142 ? -2.372 7.258 -22.599 1.00 86.12 142 VAL A CA 1
ATOM 1062 C C . VAL A 1 142 ? -2.876 5.827 -22.701 1.00 86.12 142 VAL A C 1
ATOM 1064 O O . VAL A 1 142 ? -3.752 5.420 -21.937 1.00 86.12 142 VAL A O 1
ATOM 1067 N N . ASP A 1 143 ? -2.315 5.086 -23.655 1.00 80.94 143 ASP A N 1
ATOM 1068 C CA . ASP A 1 143 ? -2.704 3.700 -23.956 1.00 80.94 143 ASP A CA 1
ATOM 1069 C C . ASP A 1 143 ? -1.675 2.674 -23.459 1.00 80.94 143 ASP A C 1
ATOM 1071 O O . ASP A 1 143 ? -1.920 1.464 -23.491 1.00 80.94 143 ASP A O 1
ATOM 1075 N N . GLY A 1 144 ? -0.505 3.141 -23.013 1.00 82.94 144 GLY A N 1
ATOM 1076 C CA . GLY A 1 144 ? 0.579 2.295 -22.535 1.00 82.94 144 GLY A CA 1
ATOM 1077 C C . GLY A 1 144 ? 1.198 2.798 -21.240 1.00 82.94 144 GLY A C 1
ATOM 1078 O O . GLY A 1 144 ? 1.353 4.004 -21.042 1.00 82.94 144 GLY A O 1
ATOM 1079 N N . ALA A 1 145 ? 1.560 1.859 -20.368 1.00 85.56 145 ALA A N 1
ATOM 1080 C CA . ALA A 1 145 ? 2.184 2.169 -19.095 1.00 85.56 145 ALA A CA 1
ATOM 1081 C C . ALA A 1 145 ? 3.149 1.080 -18.621 1.00 85.56 145 ALA A C 1
ATOM 1083 O O . ALA A 1 145 ? 2.971 -0.105 -18.902 1.00 85.56 145 ALA A O 1
ATOM 1084 N N . VAL A 1 146 ? 4.130 1.493 -17.827 1.00 85.19 146 VAL A N 1
ATOM 1085 C CA . VAL A 1 146 ? 4.898 0.577 -16.981 1.00 85.19 146 VAL A CA 1
ATOM 1086 C C . VAL A 1 146 ? 4.207 0.513 -15.624 1.00 85.19 146 VAL A C 1
ATOM 1088 O O . VAL A 1 146 ? 3.935 1.557 -15.040 1.00 85.19 146 VAL A O 1
ATOM 1091 N N . VAL A 1 147 ? 3.893 -0.682 -15.128 1.00 85.00 147 VAL A N 1
ATOM 1092 C CA . VAL A 1 147 ? 3.245 -0.880 -13.820 1.00 85.00 147 VAL A CA 1
ATOM 1093 C C . VAL A 1 147 ? 4.185 -1.651 -12.908 1.00 85.00 147 VAL A C 1
ATOM 1095 O O . VAL A 1 147 ? 4.693 -2.704 -13.294 1.00 85.00 147 VAL A O 1
ATOM 1098 N N . THR A 1 148 ? 4.428 -1.139 -11.703 1.00 83.44 148 THR A N 1
ATOM 1099 C CA . THR A 1 148 ? 5.332 -1.814 -10.769 1.00 83.44 148 THR A CA 1
ATOM 1100 C C . THR A 1 148 ? 4.666 -2.990 -10.059 1.00 83.44 148 THR A C 1
ATOM 1102 O O . THR A 1 148 ? 3.475 -2.952 -9.742 1.00 83.44 148 THR A O 1
ATOM 1105 N N . VAL A 1 149 ? 5.443 -4.040 -9.798 1.00 84.44 149 VAL A N 1
ATOM 1106 C CA . VAL A 1 149 ? 5.046 -5.196 -8.983 1.00 84.44 149 VAL A CA 1
ATOM 1107 C C . VAL A 1 149 ? 6.184 -5.600 -8.046 1.00 84.44 149 VAL A C 1
ATOM 1109 O O . VAL A 1 149 ? 7.349 -5.430 -8.413 1.00 84.44 149 VAL A O 1
ATOM 1112 N N . PRO A 1 150 ? 5.893 -6.177 -6.871 1.00 79.56 150 PRO A N 1
ATOM 1113 C CA . PRO A 1 150 ? 6.934 -6.725 -6.011 1.00 79.56 150 PRO A CA 1
ATOM 1114 C C . PRO A 1 150 ? 7.738 -7.815 -6.728 1.00 79.56 150 PRO A C 1
ATOM 1116 O O . PRO A 1 150 ? 7.198 -8.551 -7.557 1.00 79.56 150 PRO A O 1
ATOM 1119 N N . ALA A 1 151 ? 9.027 -7.942 -6.408 1.00 75.38 151 ALA A N 1
ATOM 1120 C CA . ALA A 1 151 ? 9.906 -8.913 -7.067 1.00 75.38 151 ALA A CA 1
ATOM 1121 C C . ALA A 1 151 ? 9.422 -10.366 -6.892 1.00 75.38 151 ALA A C 1
ATOM 1123 O O . ALA A 1 151 ? 9.426 -11.134 -7.854 1.00 75.38 151 ALA A O 1
ATOM 1124 N N . TYR A 1 152 ? 8.907 -10.705 -5.706 1.00 76.56 152 TYR A N 1
ATOM 1125 C CA . TYR A 1 152 ? 8.407 -12.039 -5.352 1.00 76.56 152 TYR A CA 1
ATOM 1126 C C . TYR A 1 152 ? 6.983 -12.345 -5.847 1.00 76.56 152 TYR A C 1
ATOM 1128 O O . TYR A 1 152 ? 6.460 -13.412 -5.528 1.00 76.56 152 TYR A O 1
ATOM 1136 N N . PHE A 1 153 ? 6.318 -11.436 -6.575 1.00 84.75 153 PHE A N 1
ATOM 1137 C CA . PHE A 1 153 ? 5.001 -11.741 -7.142 1.00 84.75 153 PHE A CA 1
ATOM 1138 C C . PHE A 1 153 ? 5.088 -12.940 -8.087 1.00 84.75 153 PHE A C 1
ATOM 1140 O O . PHE A 1 153 ? 5.855 -12.918 -9.058 1.00 84.75 153 PHE A O 1
ATOM 1147 N N . ASP A 1 154 ? 4.254 -13.944 -7.818 1.00 87.25 154 ASP A N 1
ATOM 1148 C CA . ASP A 1 154 ? 4.102 -15.110 -8.681 1.00 87.25 154 ASP A CA 1
ATOM 1149 C C . ASP A 1 154 ? 3.355 -14.765 -9.985 1.00 87.25 154 ASP A C 1
ATOM 1151 O O . ASP A 1 154 ? 2.920 -13.629 -10.222 1.00 87.25 154 ASP A O 1
ATOM 1155 N N . GLU A 1 155 ? 3.217 -15.759 -10.862 1.00 92.25 155 GLU A N 1
ATOM 1156 C CA . GLU A 1 155 ? 2.564 -15.577 -12.157 1.00 92.25 155 GLU A CA 1
ATOM 1157 C C . GLU A 1 155 ? 1.085 -15.180 -12.021 1.00 92.25 155 GLU A C 1
ATOM 1159 O O . GLU A 1 155 ? 0.604 -14.318 -12.758 1.00 92.25 155 GLU A O 1
ATOM 1164 N N . ASP A 1 156 ? 0.366 -15.721 -11.037 1.00 93.44 156 ASP A N 1
ATOM 1165 C CA . ASP A 1 156 ? -1.045 -15.405 -10.818 1.00 93.44 156 ASP A CA 1
ATOM 1166 C C . ASP A 1 156 ? -1.233 -13.944 -10.389 1.00 93.44 156 ASP A C 1
ATOM 1168 O O . ASP A 1 156 ? -2.127 -13.248 -10.889 1.00 93.44 156 ASP A O 1
ATOM 1172 N N . GLN A 1 157 ? -0.363 -13.444 -9.512 1.00 92.62 157 GLN A N 1
ATOM 1173 C CA . GLN A 1 157 ? -0.358 -12.053 -9.063 1.00 92.62 157 GLN A CA 1
ATOM 1174 C C . GLN A 1 157 ? 0.058 -11.084 -10.179 1.00 92.62 157 GLN A C 1
ATOM 1176 O O . GLN A 1 157 ? -0.530 -10.002 -10.325 1.00 92.62 157 GLN A O 1
ATOM 1181 N N . ARG A 1 158 ? 1.024 -11.473 -11.021 1.00 94.06 158 ARG A N 1
ATOM 1182 C CA . ARG A 1 158 ? 1.431 -10.712 -12.215 1.00 94.06 158 ARG A CA 1
ATOM 1183 C C . ARG A 1 158 ? 0.298 -10.614 -13.232 1.00 94.06 158 ARG A C 1
ATOM 1185 O O . ARG A 1 158 ? -0.054 -9.506 -13.644 1.00 94.06 158 ARG A O 1
ATOM 1192 N N . GLN A 1 159 ? -0.347 -11.731 -13.567 1.00 96.50 159 GLN A N 1
ATOM 1193 C CA . GLN A 1 159 ? -1.494 -11.747 -14.480 1.00 96.50 159 GLN A CA 1
ATOM 1194 C C . GLN A 1 159 ? -2.702 -10.996 -13.906 1.00 96.50 159 GLN A C 1
ATOM 1196 O O . GLN A 1 159 ? -3.437 -10.333 -14.638 1.00 96.50 159 GLN A O 1
ATOM 1201 N N . ALA A 1 160 ? -2.930 -11.056 -12.594 1.00 96.12 160 ALA A N 1
ATOM 1202 C CA . ALA A 1 160 ? -3.943 -10.244 -11.927 1.00 96.12 160 ALA A CA 1
ATOM 1203 C C . ALA A 1 160 ? -3.653 -8.734 -12.069 1.00 96.12 160 ALA A C 1
ATOM 1205 O O . ALA A 1 160 ? -4.540 -7.955 -12.420 1.00 96.12 160 ALA A O 1
ATOM 1206 N N . THR A 1 161 ? -2.397 -8.319 -11.908 1.00 95.19 161 THR A N 1
ATOM 1207 C CA . THR A 1 161 ? -1.992 -6.913 -12.077 1.00 95.19 161 THR A CA 1
ATOM 1208 C C . THR A 1 161 ? -2.146 -6.440 -13.527 1.00 95.19 161 THR A C 1
ATOM 1210 O O . THR A 1 161 ? -2.687 -5.359 -13.772 1.00 95.19 161 THR A O 1
ATOM 1213 N N . LEU A 1 162 ? -1.764 -7.267 -14.507 1.00 96.06 162 LEU A N 1
ATOM 1214 C CA . LEU A 1 162 ? -1.991 -6.988 -15.931 1.00 96.06 162 LEU A CA 1
ATOM 1215 C C . LEU A 1 162 ? -3.483 -6.861 -16.259 1.00 96.06 162 LEU A C 1
ATOM 1217 O O . LEU A 1 162 ? -3.884 -5.940 -16.973 1.00 96.06 162 LEU A O 1
ATOM 1221 N N . ARG A 1 163 ? -4.326 -7.733 -15.692 1.00 97.19 163 ARG A N 1
ATOM 1222 C CA . ARG A 1 163 ? -5.787 -7.637 -15.829 1.00 97.19 163 ARG A CA 1
ATOM 1223 C C . ARG A 1 163 ? -6.331 -6.343 -15.227 1.00 97.19 163 ARG A C 1
ATOM 1225 O O . ARG A 1 163 ? -7.164 -5.704 -15.863 1.00 97.19 163 ARG A O 1
ATOM 1232 N N . ALA A 1 164 ? -5.841 -5.912 -14.065 1.00 97.25 164 ALA A N 1
ATOM 1233 C CA . ALA A 1 164 ? -6.222 -4.626 -13.476 1.00 97.25 164 ALA A CA 1
ATOM 1234 C C . ALA A 1 164 ? -5.877 -3.448 -14.404 1.00 97.25 164 ALA A C 1
ATOM 1236 O O . ALA A 1 164 ? -6.702 -2.560 -14.619 1.00 97.25 164 ALA A O 1
ATOM 1237 N N . ALA A 1 165 ? -4.684 -3.463 -15.004 1.00 94.94 165 ALA A N 1
ATOM 1238 C CA . ALA A 1 165 ? -4.256 -2.438 -15.950 1.00 94.94 165 ALA A CA 1
ATOM 1239 C C . ALA A 1 165 ? -5.089 -2.449 -17.246 1.00 94.94 165 ALA A C 1
ATOM 1241 O O . ALA A 1 165 ? -5.520 -1.393 -17.712 1.00 94.94 165 ALA A O 1
ATOM 1242 N N . SER A 1 166 ? -5.409 -3.634 -17.771 1.00 95.94 166 SER A N 1
ATOM 1243 C CA . SER A 1 166 ? -6.310 -3.789 -18.918 1.00 95.94 166 SER A CA 1
ATOM 1244 C C . SER A 1 166 ? -7.710 -3.242 -18.625 1.00 95.94 166 SER A C 1
ATOM 1246 O O . SER A 1 166 ? -8.241 -2.444 -19.397 1.00 95.94 166 SER A O 1
ATOM 1248 N N . LEU A 1 167 ? -8.282 -3.573 -17.461 1.00 97.00 167 LEU A N 1
ATOM 1249 C CA . LEU A 1 167 ? -9.564 -3.030 -17.003 1.00 97.00 167 LEU A CA 1
ATOM 1250 C C . LEU A 1 167 ? -9.521 -1.503 -16.829 1.00 97.00 167 LEU A C 1
ATOM 1252 O O . LEU A 1 167 ? -10.545 -0.840 -17.002 1.00 97.00 167 LEU A O 1
ATOM 1256 N N . ALA A 1 168 ? -8.360 -0.925 -16.514 1.00 95.56 168 ALA A N 1
ATOM 1257 C CA . ALA A 1 168 ? -8.164 0.523 -16.443 1.00 95.56 168 ALA A CA 1
ATOM 1258 C C . ALA A 1 168 ? -8.102 1.207 -17.824 1.00 95.56 168 ALA A C 1
ATOM 1260 O O . ALA A 1 168 ? -8.147 2.434 -17.884 1.00 95.56 168 ALA A O 1
ATOM 1261 N N . GLY A 1 169 ? -8.066 0.439 -18.918 1.00 93.69 169 GLY A N 1
ATOM 1262 C CA . GLY A 1 169 ? -8.013 0.938 -20.294 1.00 93.69 169 GLY A CA 1
ATOM 1263 C C . GLY A 1 169 ? -6.608 0.979 -20.899 1.00 93.69 169 GLY A C 1
ATOM 1264 O O . GLY A 1 169 ? -6.441 1.522 -21.986 1.00 93.69 169 GLY A O 1
ATOM 1265 N N . LEU A 1 170 ? -5.602 0.412 -20.227 1.00 90.19 170 LEU A N 1
ATOM 1266 C CA . LEU A 1 170 ? -4.240 0.329 -20.753 1.00 90.19 170 LEU A CA 1
ATOM 1267 C C . LEU A 1 170 ? -4.107 -0.896 -21.666 1.00 90.19 170 LEU A C 1
ATOM 1269 O O . LEU A 1 170 ? -4.392 -2.020 -21.257 1.00 90.19 170 LEU A O 1
ATOM 1273 N N . GLN A 1 171 ? -3.652 -0.687 -22.900 1.00 88.31 171 GLN A N 1
ATOM 1274 C CA . GLN A 1 171 ? -3.478 -1.752 -23.893 1.00 88.31 171 GLN A CA 1
ATOM 1275 C C . GLN A 1 171 ? -2.048 -2.290 -23.946 1.00 88.31 171 GLN A C 1
ATOM 1277 O O . GLN A 1 171 ? -1.836 -3.453 -24.280 1.00 88.31 171 GLN A O 1
ATOM 1282 N N . LYS A 1 172 ? -1.058 -1.448 -23.631 1.00 85.62 172 LYS A N 1
ATOM 1283 C CA . LYS A 1 172 ? 0.368 -1.793 -23.697 1.00 85.62 172 LYS A CA 1
ATOM 1284 C C . LYS A 1 172 ? 0.984 -1.671 -22.313 1.00 85.62 172 LYS A C 1
ATOM 1286 O O . LYS A 1 172 ? 1.431 -0.595 -21.923 1.00 85.62 172 LYS A O 1
ATOM 1291 N N . VAL A 1 173 ? 0.967 -2.764 -21.558 1.00 88.19 173 VAL A N 1
ATOM 1292 C CA . VAL A 1 173 ? 1.449 -2.773 -20.174 1.00 88.19 173 VAL A CA 1
ATOM 1293 C C . VAL A 1 173 ? 2.703 -3.616 -20.068 1.00 88.19 173 VAL A C 1
ATOM 1295 O O . VAL A 1 173 ? 2.706 -4.778 -20.469 1.00 88.19 173 VAL A O 1
ATOM 1298 N N . GLN A 1 174 ? 3.748 -3.036 -19.492 1.00 85.38 174 GLN A N 1
ATOM 1299 C CA . GLN A 1 174 ? 4.932 -3.768 -19.070 1.00 85.38 174 GLN A CA 1
ATOM 1300 C C . GLN A 1 174 ? 4.985 -3.774 -17.547 1.00 85.38 174 GLN A C 1
ATOM 1302 O O . GLN A 1 174 ? 4.823 -2.731 -16.913 1.00 85.38 174 GLN A O 1
ATOM 1307 N N . LEU A 1 175 ? 5.204 -4.945 -16.953 1.00 85.62 175 LEU A N 1
ATOM 1308 C CA . LEU A 1 175 ? 5.476 -5.027 -15.524 1.00 85.62 175 LEU A CA 1
ATOM 1309 C C . LEU A 1 175 ? 6.950 -4.727 -15.267 1.00 85.62 175 LEU A C 1
ATOM 1311 O O . LEU A 1 175 ? 7.820 -5.258 -15.959 1.00 85.62 175 LEU A O 1
ATOM 1315 N N . LEU A 1 176 ? 7.221 -3.913 -14.254 1.00 81.50 176 LEU A N 1
ATOM 1316 C CA . LEU A 1 176 ? 8.568 -3.643 -13.763 1.00 81.50 176 LEU A CA 1
ATOM 1317 C C . LEU A 1 176 ? 8.652 -4.056 -12.299 1.00 81.50 176 LEU A C 1
ATOM 1319 O O . LEU A 1 176 ? 7.752 -3.764 -11.517 1.00 81.50 176 LEU A O 1
ATOM 1323 N N . GLN A 1 177 ? 9.717 -4.748 -11.918 1.00 81.88 177 GLN A N 1
ATOM 1324 C CA . GLN A 1 177 ? 9.904 -5.084 -10.513 1.00 81.88 177 GLN A CA 1
ATOM 1325 C C . GLN A 1 177 ? 10.211 -3.811 -9.722 1.00 81.88 177 GLN A C 1
ATOM 1327 O O . GLN A 1 177 ? 11.038 -3.007 -10.143 1.00 81.88 177 GLN A O 1
ATOM 1332 N N . GLU A 1 178 ? 9.559 -3.635 -8.578 1.00 78.19 178 GLU A N 1
ATOM 1333 C CA . GLU A 1 178 ? 9.759 -2.498 -7.673 1.00 78.19 178 GLU A CA 1
ATOM 1334 C C . GLU A 1 178 ? 11.233 -2.235 -7.331 1.00 78.19 178 GLU A C 1
ATOM 1336 O O . GLU A 1 178 ? 11.662 -1.094 -7.521 1.00 78.19 178 GLU A O 1
ATOM 1341 N N . PRO A 1 179 ? 12.054 -3.240 -6.961 1.00 75.62 179 PRO A N 1
ATOM 1342 C CA . PRO A 1 179 ? 13.471 -2.993 -6.700 1.00 75.62 179 PRO A CA 1
ATOM 1343 C C . PRO A 1 179 ? 14.262 -2.566 -7.944 1.00 75.62 179 PRO A C 1
ATOM 1345 O O . PRO A 1 179 ? 15.190 -1.769 -7.845 1.00 75.62 179 PRO A O 1
ATOM 1348 N N . VAL A 1 180 ? 13.873 -3.017 -9.137 1.00 78.31 180 VAL A N 1
ATOM 1349 C CA . VAL A 1 180 ? 14.512 -2.571 -10.385 1.00 78.31 180 VAL A CA 1
ATOM 1350 C C . VAL A 1 180 ? 14.110 -1.130 -10.704 1.00 78.31 180 VAL A C 1
ATOM 1352 O O . VAL A 1 180 ? 14.959 -0.320 -11.060 1.00 78.31 180 VAL A O 1
ATOM 1355 N N . ALA A 1 181 ? 12.833 -0.777 -10.526 1.00 75.12 181 ALA A N 1
ATOM 1356 C CA . ALA A 1 181 ? 12.350 0.595 -10.697 1.00 75.12 181 ALA A CA 1
ATOM 1357 C C . ALA A 1 181 ? 13.064 1.569 -9.747 1.00 75.12 181 ALA A C 1
ATOM 1359 O O . ALA A 1 181 ? 13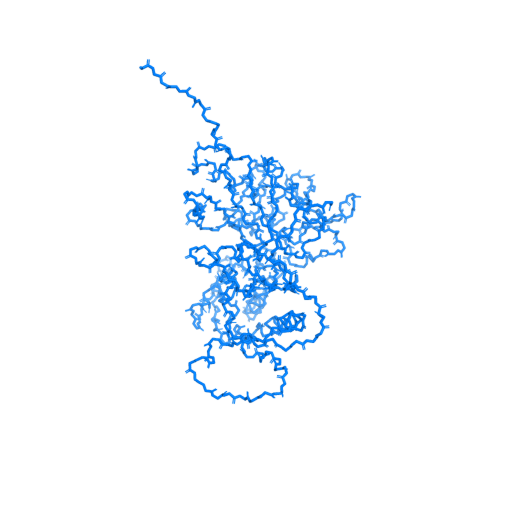.446 2.669 -10.1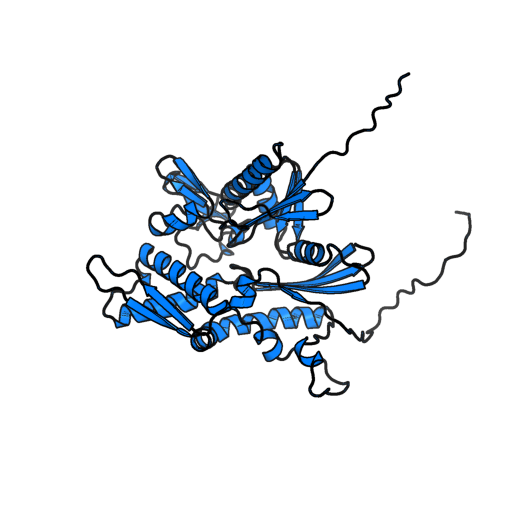48 1.00 75.12 181 ALA A O 1
ATOM 1360 N N . ALA A 1 182 ? 13.275 1.133 -8.506 1.00 73.69 182 ALA A N 1
ATOM 1361 C CA . ALA A 1 182 ? 14.062 1.823 -7.500 1.00 73.69 182 ALA A CA 1
ATOM 1362 C C . ALA A 1 182 ? 15.511 2.051 -7.948 1.00 73.69 182 ALA A C 1
ATOM 1364 O O . ALA A 1 182 ? 15.963 3.194 -8.002 1.00 73.69 182 ALA A O 1
ATOM 1365 N N . ALA A 1 183 ? 16.222 0.986 -8.320 1.00 72.06 183 ALA A N 1
ATOM 1366 C CA . ALA A 1 183 ? 17.604 1.081 -8.778 1.00 72.06 183 ALA A CA 1
ATOM 1367 C C . ALA A 1 183 ? 17.738 1.984 -10.018 1.00 72.06 183 ALA A C 1
ATOM 1369 O O . ALA A 1 183 ? 18.606 2.851 -10.062 1.00 72.06 183 ALA A O 1
ATOM 1370 N N . MET A 1 184 ? 16.825 1.870 -10.988 1.00 70.00 184 MET A N 1
ATOM 1371 C CA . MET A 1 184 ? 16.796 2.756 -12.156 1.00 70.00 184 MET A CA 1
ATOM 1372 C C . MET A 1 184 ? 16.613 4.223 -11.758 1.00 70.00 184 MET A C 1
ATOM 1374 O O . MET A 1 184 ? 17.289 5.091 -12.303 1.00 70.00 184 MET A O 1
ATOM 1378 N N . ALA A 1 185 ? 15.735 4.516 -10.794 1.00 70.38 185 ALA A N 1
ATOM 1379 C CA . ALA A 1 185 ? 15.552 5.874 -10.290 1.00 70.38 185 ALA A CA 1
ATOM 1380 C C . ALA A 1 185 ? 16.801 6.404 -9.560 1.00 70.38 185 ALA A C 1
ATOM 1382 O O . ALA A 1 185 ? 17.127 7.581 -9.714 1.00 70.38 185 ALA A O 1
ATOM 1383 N N . TYR A 1 186 ? 17.516 5.547 -8.821 1.00 68.50 186 TYR A N 1
ATOM 1384 C CA . TYR A 1 186 ? 18.797 5.881 -8.181 1.00 68.50 186 TYR A CA 1
ATOM 1385 C C . TYR A 1 186 ? 19.878 6.266 -9.199 1.00 68.50 186 TYR A C 1
ATOM 1387 O O . TYR A 1 186 ? 20.642 7.210 -8.981 1.00 68.50 186 TYR A O 1
ATOM 1395 N N . GLY A 1 187 ? 19.938 5.515 -10.301 1.00 64.62 187 GLY A N 1
ATOM 1396 C CA . GLY A 1 187 ? 20.942 5.654 -11.352 1.00 64.62 187 GLY A CA 1
ATOM 1397 C C . GLY A 1 187 ? 20.752 6.834 -12.289 1.00 64.62 187 GLY A C 1
ATOM 1398 O O . GLY A 1 187 ? 21.679 7.196 -13.014 1.00 64.62 187 GLY A O 1
ATOM 1399 N N . LEU A 1 188 ? 19.575 7.467 -12.284 1.00 62.94 188 LEU A N 1
ATOM 1400 C CA . LEU A 1 188 ? 19.294 8.616 -13.140 1.00 62.94 188 LEU A CA 1
ATOM 1401 C C . LEU A 1 188 ? 20.294 9.753 -12.876 1.00 62.94 188 LEU A C 1
ATOM 1403 O O . LEU A 1 188 ? 20.284 10.397 -11.829 1.00 62.94 188 LEU A O 1
ATOM 1407 N N . GLY A 1 189 ? 21.138 10.030 -13.873 1.00 57.00 189 GLY A N 1
ATOM 1408 C CA . GLY A 1 189 ? 22.121 11.115 -13.834 1.00 57.00 189 GLY A CA 1
ATOM 1409 C C . GLY A 1 189 ? 23.478 10.752 -13.222 1.00 57.00 189 GLY A C 1
ATOM 1410 O O . GLY A 1 189 ? 24.305 11.648 -13.057 1.00 57.00 189 GLY A O 1
ATOM 1411 N N . LYS A 1 190 ? 23.730 9.472 -12.916 1.00 63.94 190 LYS A N 1
ATOM 1412 C CA . LYS A 1 190 ? 25.037 8.955 -12.477 1.00 63.94 190 LYS A CA 1
ATOM 1413 C C . LYS A 1 190 ? 25.566 7.920 -13.486 1.00 63.94 190 LYS A C 1
ATOM 1415 O O . LYS A 1 190 ? 24.751 7.261 -14.131 1.00 63.94 190 LYS A O 1
ATOM 1420 N N . PRO A 1 191 ? 26.895 7.760 -13.647 1.00 57.16 191 PRO A N 1
ATOM 1421 C CA . PRO A 1 191 ? 27.434 6.575 -14.308 1.00 57.16 191 PRO A CA 1
ATOM 1422 C C . PRO A 1 191 ? 26.975 5.353 -13.511 1.00 57.16 191 PRO A C 1
ATOM 1424 O O . PRO A 1 191 ? 27.184 5.303 -12.301 1.00 57.16 191 PRO A O 1
ATOM 1427 N N . PHE A 1 192 ? 26.290 4.431 -14.176 1.00 57.47 192 PHE A N 1
ATOM 1428 C CA . PHE A 1 192 ? 25.651 3.266 -13.565 1.00 57.47 192 PHE A CA 1
ATOM 1429 C C . PHE A 1 192 ? 26.450 2.003 -13.908 1.00 57.47 192 PHE A C 1
ATOM 1431 O O . PHE A 1 192 ? 25.906 1.020 -14.408 1.00 57.47 192 PHE A O 1
ATOM 1438 N N . ASP A 1 193 ? 27.766 2.071 -13.707 1.00 59.69 193 ASP A N 1
ATOM 1439 C CA . ASP A 1 193 ? 28.707 1.046 -14.150 1.00 59.69 193 ASP A CA 1
ATOM 1440 C C . ASP A 1 193 ? 29.366 0.374 -12.938 1.00 59.69 193 ASP A C 1
ATOM 1442 O O . ASP A 1 193 ? 30.138 1.008 -12.220 1.00 59.69 193 ASP A O 1
ATOM 1446 N N . ALA A 1 194 ? 29.074 -0.918 -12.760 1.00 56.59 194 ALA A N 1
ATOM 1447 C CA . ALA A 1 194 ? 29.644 -1.829 -11.763 1.00 56.59 194 ALA A CA 1
ATOM 1448 C C . ALA A 1 194 ? 29.324 -1.498 -10.289 1.00 56.59 194 ALA A C 1
ATOM 1450 O O . ALA A 1 194 ? 30.202 -1.575 -9.427 1.00 56.59 194 ALA A O 1
ATOM 1451 N N . ASP A 1 195 ? 28.060 -1.176 -9.997 1.00 66.69 195 ASP A N 1
ATOM 1452 C CA . ASP A 1 195 ? 27.563 -0.971 -8.631 1.00 66.69 195 ASP A CA 1
ATOM 1453 C C . ASP A 1 195 ? 26.710 -2.163 -8.169 1.00 66.69 195 ASP A C 1
ATOM 1455 O O . ASP A 1 195 ? 25.708 -2.511 -8.797 1.00 66.69 195 ASP A O 1
ATOM 1459 N N . THR A 1 196 ? 27.041 -2.726 -7.004 1.00 73.25 196 THR A N 1
ATOM 1460 C CA . THR A 1 196 ? 26.115 -3.583 -6.253 1.00 73.25 196 THR A CA 1
ATOM 1461 C C . THR A 1 196 ? 25.182 -2.704 -5.424 1.00 73.25 196 THR A C 1
ATOM 1463 O O . THR A 1 196 ? 25.618 -1.941 -4.558 1.00 73.25 196 THR A O 1
ATOM 1466 N N . ILE A 1 197 ? 23.882 -2.820 -5.673 1.00 73.31 197 ILE A N 1
ATOM 1467 C CA . ILE A 1 197 ? 22.846 -1.965 -5.097 1.00 73.31 197 ILE A CA 1
ATOM 1468 C C . ILE A 1 197 ? 21.999 -2.778 -4.135 1.00 73.31 197 ILE A C 1
ATOM 1470 O O . ILE A 1 197 ? 21.466 -3.827 -4.485 1.00 73.31 197 ILE A O 1
ATOM 1474 N N . LEU A 1 198 ? 21.802 -2.247 -2.934 1.00 74.44 198 LEU A N 1
ATOM 1475 C CA . LEU A 1 198 ? 20.769 -2.728 -2.035 1.00 74.44 198 LEU A CA 1
ATOM 1476 C C . LEU A 1 198 ? 19.525 -1.850 -2.159 1.00 74.44 198 LEU A C 1
ATOM 1478 O O . LEU A 1 198 ? 19.576 -0.645 -1.904 1.00 74.44 198 LEU A O 1
ATOM 1482 N N . VAL A 1 199 ? 18.391 -2.481 -2.440 1.00 72.69 199 VAL A N 1
ATOM 1483 C CA . VAL A 1 199 ? 17.078 -1.859 -2.290 1.00 72.69 199 VAL A CA 1
ATOM 1484 C C . VAL A 1 199 ? 16.411 -2.385 -1.030 1.00 72.69 199 VAL A C 1
ATOM 1486 O O . VAL A 1 199 ? 16.160 -3.583 -0.921 1.00 72.69 199 VAL A O 1
ATOM 1489 N N . PHE A 1 200 ? 16.106 -1.478 -0.103 1.00 77.75 200 PHE A N 1
ATOM 1490 C CA . PHE A 1 200 ? 15.328 -1.739 1.105 1.00 77.75 200 PHE A CA 1
ATOM 1491 C C . PHE A 1 200 ? 13.957 -1.063 0.969 1.00 77.75 200 PHE A C 1
ATOM 1493 O O . PHE A 1 200 ? 13.855 0.166 1.000 1.00 77.75 200 PHE A O 1
ATOM 1500 N N . ASP A 1 201 ? 12.896 -1.852 0.818 1.00 74.31 201 ASP A N 1
ATOM 1501 C CA . ASP A 1 201 ? 11.522 -1.375 0.648 1.00 74.31 201 ASP A CA 1
ATOM 1502 C C . ASP A 1 201 ? 10.640 -1.838 1.815 1.00 74.31 201 ASP A C 1
ATOM 1504 O O . ASP A 1 201 ? 10.183 -2.976 1.869 1.00 74.31 201 ASP A O 1
ATOM 1508 N N . LEU A 1 202 ? 10.403 -0.944 2.779 1.00 75.69 202 LEU A N 1
ATOM 1509 C CA . LEU A 1 202 ? 9.425 -1.148 3.847 1.00 75.69 202 LEU A CA 1
ATOM 1510 C C . LEU A 1 202 ? 8.169 -0.330 3.543 1.00 75.69 202 LEU A C 1
ATOM 1512 O O . LEU A 1 202 ? 8.029 0.822 3.959 1.00 75.69 202 LEU A O 1
ATOM 1516 N N . GLY A 1 203 ? 7.243 -0.943 2.814 1.00 75.44 203 GLY A N 1
ATOM 1517 C CA . GLY A 1 203 ? 5.966 -0.337 2.475 1.00 75.44 203 GLY A CA 1
ATOM 1518 C C . GLY A 1 203 ? 4.978 -0.337 3.645 1.00 75.44 203 GLY A C 1
ATOM 1519 O O . GLY A 1 203 ? 5.244 -0.786 4.759 1.00 75.44 203 GLY A O 1
ATOM 1520 N N . GLY A 1 204 ? 3.751 0.121 3.387 1.00 72.56 204 GLY A N 1
ATOM 1521 C CA . GLY A 1 204 ? 2.673 0.008 4.378 1.00 72.56 204 GLY A CA 1
ATOM 1522 C C . GLY A 1 204 ? 2.225 -1.438 4.618 1.00 72.56 204 GLY A C 1
ATOM 1523 O O . GLY A 1 204 ? 1.708 -1.764 5.682 1.00 72.56 204 GLY A O 1
ATOM 1524 N N . GLY A 1 205 ? 2.479 -2.317 3.645 1.00 73.31 205 GLY A N 1
ATOM 1525 C CA . GLY A 1 205 ? 1.956 -3.674 3.637 1.00 73.31 205 GLY A CA 1
ATOM 1526 C C . GLY A 1 205 ? 2.971 -4.799 3.827 1.00 73.31 205 GLY A C 1
ATOM 1527 O O . GLY A 1 205 ? 2.605 -5.860 4.335 1.00 73.31 205 GLY A O 1
ATOM 1528 N N . THR A 1 206 ? 4.177 -4.587 3.316 1.00 75.12 206 THR A N 1
ATOM 1529 C CA . THR A 1 206 ? 5.184 -5.616 3.055 1.00 75.12 206 THR A CA 1
ATOM 1530 C C . THR A 1 206 ? 6.567 -5.017 3.250 1.00 75.12 206 THR A C 1
ATOM 1532 O O . THR A 1 206 ? 6.751 -3.804 3.106 1.00 75.12 206 THR A O 1
ATOM 1535 N N . PHE A 1 207 ? 7.515 -5.880 3.585 1.00 80.31 207 PHE A N 1
ATOM 1536 C CA . PHE A 1 207 ? 8.924 -5.562 3.658 1.00 80.31 207 PHE A CA 1
ATOM 1537 C C . PHE A 1 207 ? 9.651 -6.397 2.619 1.00 80.31 207 PHE A C 1
ATOM 1539 O O . PHE A 1 207 ? 9.530 -7.617 2.631 1.00 80.31 207 PHE A O 1
ATOM 1546 N N . ASP A 1 208 ? 10.429 -5.748 1.771 1.00 80.50 208 ASP A N 1
ATOM 1547 C CA . ASP A 1 208 ? 11.189 -6.371 0.708 1.00 80.50 208 ASP A CA 1
ATOM 1548 C C . ASP A 1 208 ? 12.607 -5.834 0.704 1.00 80.50 208 ASP A C 1
ATOM 1550 O O . ASP A 1 208 ? 12.861 -4.645 0.896 1.00 80.50 208 ASP A O 1
ATOM 1554 N N . VAL A 1 209 ? 13.556 -6.728 0.475 1.00 79.81 209 VAL A N 1
ATOM 1555 C CA . VAL A 1 209 ? 14.952 -6.369 0.321 1.00 79.81 209 VAL A CA 1
ATOM 1556 C C . VAL A 1 209 ? 15.541 -7.111 -0.865 1.00 79.81 209 VAL A C 1
ATOM 1558 O O . VAL A 1 209 ? 15.330 -8.311 -1.033 1.00 79.81 209 VAL A O 1
ATOM 1561 N N . SER A 1 210 ? 16.243 -6.388 -1.731 1.00 80.62 210 SER A N 1
ATOM 1562 C CA . SER A 1 210 ? 16.869 -6.957 -2.923 1.00 80.62 210 SER A CA 1
ATOM 1563 C C . SER A 1 210 ? 18.294 -6.458 -3.091 1.00 80.62 210 SER A C 1
ATOM 1565 O O . SER A 1 210 ? 18.560 -5.275 -2.890 1.00 80.62 210 SER A O 1
ATOM 1567 N N . ILE A 1 211 ? 19.189 -7.359 -3.487 1.00 80.94 211 ILE A N 1
ATOM 1568 C CA . ILE A 1 211 ? 20.503 -7.007 -4.022 1.00 80.94 211 ILE A CA 1
ATOM 1569 C C . ILE A 1 211 ? 20.392 -7.024 -5.537 1.00 80.94 211 ILE A C 1
ATOM 1571 O O . ILE A 1 211 ? 19.895 -7.994 -6.114 1.00 80.94 211 ILE A O 1
ATOM 1575 N N . LEU A 1 212 ? 20.858 -5.958 -6.166 1.00 78.75 212 LEU A N 1
ATOM 1576 C CA . LEU A 1 212 ? 20.925 -5.821 -7.604 1.00 78.75 212 LEU A CA 1
ATOM 1577 C C . LEU A 1 212 ? 22.370 -5.596 -8.019 1.00 78.75 212 LEU A C 1
ATOM 1579 O O . LEU A 1 212 ? 23.135 -4.972 -7.286 1.00 78.75 212 LEU A O 1
ATOM 1583 N N . ASP A 1 213 ? 22.714 -6.087 -9.197 1.00 78.88 213 ASP A N 1
ATOM 1584 C CA . ASP A 1 213 ? 23.944 -5.721 -9.879 1.00 78.88 213 ASP A CA 1
ATOM 1585 C C . ASP A 1 213 ? 23.618 -4.784 -11.034 1.00 78.88 213 ASP A C 1
ATOM 1587 O O . ASP A 1 213 ? 22.571 -4.912 -11.682 1.00 78.88 213 ASP A O 1
ATOM 1591 N N . SER A 1 214 ? 24.511 -3.833 -11.271 1.00 74.38 214 SER A N 1
ATOM 1592 C CA . SER A 1 214 ? 24.423 -2.927 -12.401 1.00 74.38 214 SER A CA 1
ATOM 1593 C C . SER A 1 214 ? 25.694 -2.976 -13.222 1.00 74.38 214 SER A C 1
ATOM 1595 O O . SER A 1 214 ? 26.748 -2.530 -12.770 1.00 74.38 214 SER A O 1
ATOM 1597 N N . PHE A 1 215 ? 25.583 -3.425 -14.467 1.00 73.31 215 PHE A N 1
ATOM 1598 C CA . PHE A 1 215 ? 26.706 -3.488 -15.394 1.00 73.31 215 PHE A CA 1
ATOM 1599 C C . PHE A 1 215 ? 26.277 -3.055 -16.797 1.00 73.31 215 PHE A C 1
ATOM 1601 O O . PHE A 1 215 ? 25.290 -3.559 -17.329 1.00 73.31 215 PHE A O 1
ATOM 1608 N N . GLU A 1 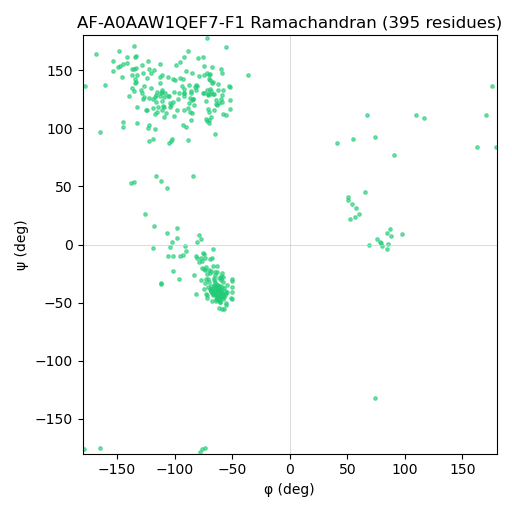216 ? 27.002 -2.101 -17.392 1.00 73.44 216 GLU A N 1
ATOM 1609 C CA . GLU A 1 216 ? 26.748 -1.575 -18.746 1.00 73.44 216 GLU A CA 1
ATOM 1610 C C . GLU A 1 216 ? 25.278 -1.152 -18.980 1.00 73.44 216 GLU A C 1
ATOM 1612 O O . GLU A 1 216 ? 24.697 -1.355 -20.049 1.00 73.44 216 GLU A O 1
ATOM 1617 N N . GLY A 1 217 ? 24.646 -0.563 -17.958 1.00 67.50 217 GLY A N 1
ATOM 1618 C CA . GLY A 1 217 ? 23.244 -0.132 -18.002 1.00 67.50 217 GLY A CA 1
ATOM 1619 C C . GLY A 1 217 ? 22.204 -1.256 -17.886 1.00 67.50 217 GLY A C 1
ATOM 1620 O O . GLY A 1 217 ? 21.005 -0.986 -17.992 1.00 67.50 217 GLY A O 1
ATOM 1621 N N . ILE A 1 218 ? 22.630 -2.499 -17.653 1.00 74.25 218 ILE A N 1
ATOM 1622 C CA . ILE A 1 218 ? 21.762 -3.631 -17.317 1.00 74.25 218 ILE A CA 1
ATOM 1623 C C . ILE A 1 218 ? 21.646 -3.713 -15.797 1.00 74.25 218 ILE A C 1
ATOM 1625 O O . ILE A 1 218 ? 22.656 -3.704 -15.103 1.00 74.25 218 ILE A O 1
ATOM 1629 N N . VAL A 1 219 ? 20.412 -3.819 -15.295 1.00 75.81 219 VAL A N 1
ATOM 1630 C CA . VAL A 1 219 ? 20.122 -4.023 -13.870 1.00 75.81 219 VAL A CA 1
ATOM 1631 C C . VAL A 1 219 ? 19.564 -5.422 -13.673 1.00 75.81 219 VAL A C 1
ATOM 1633 O O . VAL A 1 219 ? 18.472 -5.727 -14.161 1.00 75.81 219 VAL A O 1
ATOM 1636 N N . GLU A 1 220 ? 20.295 -6.257 -12.947 1.00 80.00 220 GLU A N 1
ATOM 1637 C CA . GLU A 1 220 ? 19.902 -7.627 -12.630 1.00 80.00 220 GLU A CA 1
ATOM 1638 C C . GLU A 1 220 ? 19.628 -7.770 -11.133 1.00 80.00 220 GLU A C 1
ATOM 1640 O O . GLU A 1 220 ? 20.348 -7.226 -10.304 1.00 80.00 220 GLU A O 1
ATOM 1645 N N . VAL A 1 221 ? 18.572 -8.498 -10.770 1.00 82.44 221 VAL A N 1
ATOM 1646 C CA . VAL A 1 221 ? 18.289 -8.831 -9.368 1.00 82.44 221 VAL A CA 1
ATOM 1647 C C . VAL A 1 221 ? 19.058 -10.101 -9.020 1.00 82.44 221 VAL A C 1
ATOM 1649 O O . VAL A 1 221 ? 18.746 -11.163 -9.549 1.00 82.44 221 VAL A O 1
ATOM 1652 N N . LEU A 1 222 ? 20.031 -9.996 -8.115 1.00 83.38 222 LEU A N 1
ATOM 1653 C CA . LEU A 1 222 ? 20.849 -11.128 -7.674 1.00 83.38 222 LEU A CA 1
ATOM 1654 C C . LEU A 1 222 ? 20.143 -11.970 -6.609 1.00 83.38 222 LEU A C 1
ATOM 1656 O O . LEU A 1 222 ? 20.194 -13.196 -6.641 1.00 83.38 222 LEU A O 1
ATOM 1660 N N . ALA A 1 223 ? 19.493 -11.310 -5.651 1.00 83.88 223 ALA A N 1
ATOM 1661 C CA . ALA A 1 223 ? 18.756 -11.971 -4.582 1.00 83.88 223 ALA A CA 1
ATOM 1662 C C . ALA A 1 223 ? 17.635 -11.075 -4.061 1.00 83.88 223 ALA A C 1
ATOM 1664 O O . ALA A 1 223 ? 17.775 -9.851 -4.014 1.00 83.88 223 ALA A O 1
ATOM 1665 N N . THR A 1 224 ? 16.555 -11.701 -3.598 1.00 85.12 224 THR A N 1
ATOM 1666 C CA . THR A 1 224 ? 15.428 -11.034 -2.946 1.00 85.12 224 THR A CA 1
ATOM 1667 C C . THR A 1 224 ? 15.001 -11.842 -1.729 1.00 85.12 224 THR A C 1
ATOM 1669 O O . THR A 1 224 ? 14.806 -13.052 -1.815 1.00 85.12 224 THR A O 1
ATOM 1672 N N . ALA A 1 225 ? 14.777 -11.159 -0.613 1.00 85.31 225 ALA A N 1
ATOM 1673 C CA . ALA A 1 225 ? 14.056 -11.698 0.533 1.00 85.31 225 ALA A CA 1
ATOM 1674 C C . ALA A 1 225 ? 13.067 -10.653 1.052 1.00 85.31 225 ALA A C 1
ATOM 1676 O O . ALA A 1 225 ? 13.094 -9.495 0.641 1.00 85.31 225 ALA A O 1
ATOM 1677 N N . GLY A 1 226 ? 12.195 -11.044 1.973 1.00 84.88 226 GLY A N 1
ATOM 1678 C CA . GLY A 1 226 ? 11.235 -10.115 2.547 1.00 84.88 226 GLY A CA 1
ATOM 1679 C C . GLY A 1 226 ? 10.341 -10.747 3.601 1.00 84.88 226 GLY A C 1
ATOM 1680 O O . GLY A 1 226 ? 10.486 -11.914 3.962 1.00 84.88 226 GLY A O 1
ATOM 1681 N N . ASP A 1 227 ? 9.397 -9.950 4.078 1.00 80.31 227 ASP A N 1
ATOM 1682 C CA . ASP A 1 227 ? 8.293 -10.347 4.934 1.00 80.31 227 ASP A CA 1
ATOM 1683 C C . ASP A 1 227 ? 6.997 -9.743 4.369 1.00 80.31 227 ASP A C 1
ATOM 1685 O O . ASP A 1 22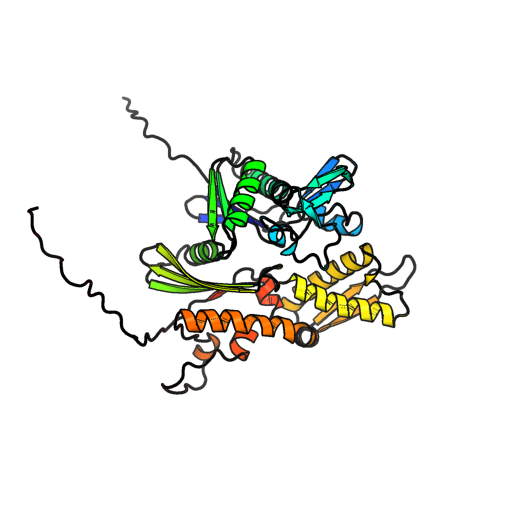7 ? 6.704 -8.551 4.504 1.00 80.31 227 ASP A O 1
ATOM 1689 N N . ALA A 1 228 ? 6.193 -10.594 3.728 1.00 77.31 228 ALA A N 1
ATOM 1690 C CA . ALA A 1 228 ? 4.927 -10.205 3.105 1.00 77.31 228 ALA A CA 1
ATOM 1691 C C . ALA A 1 228 ? 3.845 -9.769 4.117 1.00 77.31 228 ALA A C 1
ATOM 1693 O O . ALA A 1 228 ? 2.744 -9.386 3.715 1.00 77.31 228 ALA A O 1
ATOM 1694 N N . GLN A 1 229 ? 4.126 -9.868 5.420 1.00 78.94 229 GLN A N 1
ATOM 1695 C CA . GLN A 1 229 ? 3.207 -9.568 6.517 1.00 78.94 229 GLN A CA 1
ATOM 1696 C C . GLN A 1 229 ? 3.804 -8.556 7.502 1.00 78.94 229 GLN A C 1
ATOM 1698 O O . GLN A 1 229 ? 3.491 -8.590 8.697 1.00 78.94 229 GLN A O 1
ATOM 1703 N N . LEU A 1 230 ? 4.724 -7.721 7.031 1.00 80.25 230 LEU A N 1
ATOM 1704 C CA . LEU A 1 230 ? 5.354 -6.680 7.824 1.00 80.25 230 LEU A CA 1
ATOM 1705 C C . LEU A 1 230 ? 5.336 -5.380 7.038 1.00 80.25 230 LEU A C 1
ATOM 1707 O O . LEU A 1 230 ? 5.958 -5.285 5.994 1.00 80.25 230 LEU A O 1
ATOM 1711 N N . GLY A 1 231 ? 4.666 -4.359 7.549 1.00 79.69 231 GLY A N 1
ATOM 1712 C CA . GLY A 1 231 ? 4.701 -3.032 6.954 1.00 79.69 231 GLY A CA 1
ATOM 1713 C C . GLY A 1 231 ? 4.163 -1.970 7.895 1.00 79.69 231 GLY A C 1
ATOM 1714 O O . GLY A 1 231 ? 3.828 -2.245 9.045 1.00 79.69 231 GLY A O 1
ATOM 1715 N N 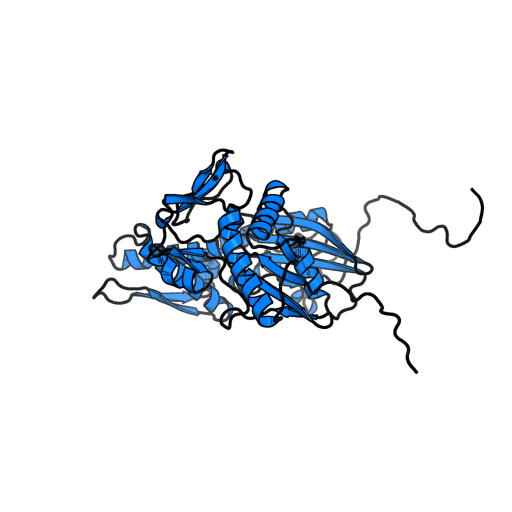. GLY A 1 232 ? 4.064 -0.740 7.398 1.00 81.00 232 GLY A N 1
ATOM 1716 C CA . GLY A 1 232 ? 3.559 0.410 8.147 1.00 81.00 232 GLY A CA 1
ATOM 1717 C C . GLY A 1 232 ? 2.219 0.196 8.865 1.00 81.00 232 GLY A C 1
ATOM 1718 O O . GLY A 1 232 ? 2.050 0.773 9.939 1.00 81.00 232 GLY A O 1
ATOM 1719 N N . ASP A 1 233 ? 1.325 -0.640 8.329 1.00 79.94 233 ASP A N 1
ATOM 1720 C CA . ASP A 1 233 ? 0.036 -0.991 8.940 1.00 79.94 233 ASP A CA 1
ATOM 1721 C C . ASP A 1 233 ? 0.211 -1.701 10.300 1.00 79.94 233 ASP A C 1
ATOM 1723 O O . ASP A 1 233 ? -0.589 -1.511 11.217 1.00 79.94 233 ASP A O 1
ATOM 1727 N N . ASP A 1 234 ? 1.261 -2.514 10.460 1.00 83.25 234 ASP A N 1
ATOM 1728 C CA . ASP A 1 234 ? 1.535 -3.245 11.703 1.00 83.25 234 ASP A CA 1
ATOM 1729 C C . ASP A 1 234 ? 2.001 -2.296 12.813 1.00 83.25 234 ASP A C 1
ATOM 1731 O O . ASP A 1 234 ? 1.604 -2.431 13.974 1.00 83.25 234 ASP A O 1
ATOM 1735 N N . PHE A 1 235 ? 2.784 -1.278 12.444 1.00 89.00 235 PHE A N 1
ATOM 1736 C CA . PHE A 1 235 ? 3.190 -0.207 13.356 1.00 89.00 235 PHE A CA 1
ATOM 1737 C C . PHE A 1 235 ? 1.982 0.641 13.778 1.00 89.00 235 PHE A C 1
ATOM 1739 O O . PHE A 1 235 ? 1.841 0.954 14.962 1.00 89.00 235 PHE A O 1
ATOM 1746 N N . ASP A 1 236 ? 1.073 0.947 12.846 1.00 87.44 236 ASP A N 1
ATOM 1747 C CA . ASP A 1 236 ? -0.172 1.666 13.152 1.00 87.44 236 ASP A CA 1
ATOM 1748 C C . ASP A 1 236 ? -1.064 0.855 14.093 1.00 87.44 236 ASP A C 1
ATOM 1750 O O . ASP A 1 236 ? -1.609 1.393 15.056 1.00 87.44 236 ASP A O 1
ATOM 1754 N N . ARG A 1 237 ? -1.170 -0.460 13.873 1.00 89.69 237 ARG A N 1
ATOM 1755 C CA . ARG A 1 237 ? -1.936 -1.365 14.738 1.00 89.69 237 ARG A CA 1
ATOM 1756 C C . ARG A 1 237 ? -1.370 -1.428 16.157 1.00 89.69 237 ARG A C 1
ATOM 1758 O O . ARG A 1 237 ? -2.146 -1.481 17.113 1.00 89.69 237 ARG A O 1
ATOM 1765 N N . ALA A 1 238 ? -0.048 -1.390 16.310 1.00 92.69 238 ALA A N 1
ATOM 1766 C CA . ALA A 1 238 ? 0.586 -1.349 17.623 1.00 92.69 238 ALA A CA 1
ATOM 1767 C C . ALA A 1 238 ? 0.210 -0.061 18.382 1.00 92.69 238 ALA A C 1
ATOM 1769 O O . ALA A 1 238 ? -0.220 -0.134 19.536 1.00 92.69 238 ALA A O 1
ATOM 1770 N N . ILE A 1 239 ? 0.281 1.105 17.721 1.00 95.19 239 ILE A N 1
ATOM 1771 C CA . ILE A 1 239 ? -0.158 2.386 18.304 1.00 95.19 239 ILE A CA 1
ATOM 1772 C C . ILE A 1 239 ? -1.661 2.357 18.604 1.00 95.19 239 ILE A C 1
ATOM 1774 O O . ILE A 1 239 ? -2.067 2.753 19.692 1.00 95.19 239 ILE A O 1
ATOM 1778 N N . LEU A 1 240 ? -2.494 1.842 17.695 1.00 93.38 240 LEU A N 1
ATOM 1779 C CA . LEU A 1 240 ? -3.936 1.698 17.916 1.00 93.38 240 LEU A CA 1
ATOM 1780 C C . LEU A 1 240 ? -4.233 0.902 19.189 1.00 93.38 240 LEU A C 1
ATOM 1782 O O . LEU A 1 240 ? -5.121 1.287 19.944 1.00 93.38 240 LEU A O 1
ATOM 1786 N N . GLY A 1 241 ? -3.491 -0.178 19.449 1.00 93.19 241 GLY A N 1
ATOM 1787 C CA . GLY A 1 241 ? -3.618 -0.958 20.681 1.00 93.19 241 GLY A CA 1
ATOM 1788 C C . GLY A 1 241 ? -3.378 -0.117 21.938 1.00 93.19 241 GLY A C 1
ATOM 1789 O O . GLY A 1 241 ? -4.168 -0.190 22.880 1.00 93.19 241 GLY A O 1
ATOM 1790 N N . LEU A 1 242 ? -2.345 0.731 21.920 1.00 95.00 242 LEU A N 1
ATOM 1791 C CA . LEU A 1 242 ? -2.056 1.689 22.991 1.00 95.00 242 LEU A CA 1
ATOM 1792 C C . LEU A 1 242 ? -3.186 2.718 23.155 1.00 95.00 242 LEU A C 1
ATOM 1794 O O . LEU A 1 242 ? -3.622 2.977 24.276 1.00 95.00 242 LEU A O 1
ATOM 1798 N N . LEU A 1 243 ? -3.707 3.266 22.054 1.00 93.31 243 LEU A N 1
ATOM 1799 C CA . LEU A 1 243 ? -4.808 4.236 22.089 1.00 93.31 243 LEU A CA 1
ATOM 1800 C C . LEU A 1 243 ? -6.109 3.615 22.615 1.00 93.31 243 LEU A C 1
ATOM 1802 O O . LEU A 1 243 ? -6.801 4.219 23.431 1.00 93.31 243 LEU A O 1
ATOM 1806 N N . ALA A 1 244 ? -6.427 2.392 22.186 1.00 91.56 244 ALA A N 1
ATOM 1807 C CA . ALA A 1 244 ? -7.607 1.666 22.639 1.00 91.56 244 ALA A CA 1
ATOM 1808 C C . ALA A 1 244 ? -7.556 1.392 24.148 1.00 91.56 244 ALA A C 1
ATOM 1810 O O . ALA A 1 244 ? -8.559 1.573 24.838 1.00 91.56 244 ALA A O 1
ATOM 181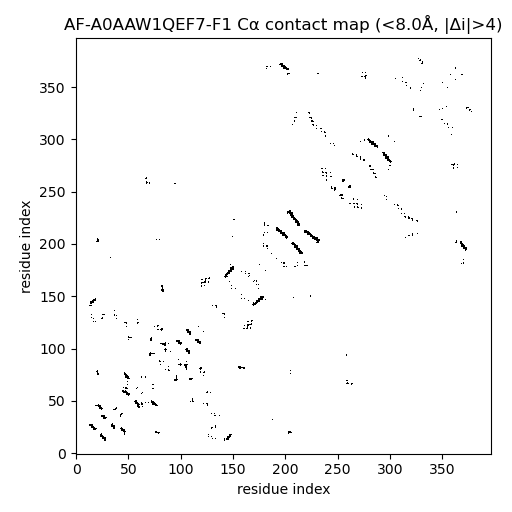1 N N . GLN A 1 245 ? -6.381 1.013 24.659 1.00 92.06 245 GLN A N 1
ATOM 1812 C CA . GLN A 1 245 ? -6.160 0.817 26.088 1.00 92.06 245 GLN A CA 1
ATOM 1813 C C . GLN A 1 245 ? -6.375 2.122 26.872 1.00 92.06 245 GLN A C 1
ATOM 1815 O O . GLN A 1 245 ? -7.109 2.122 27.859 1.00 92.06 245 GLN A O 1
ATOM 1820 N N . ALA A 1 246 ? -5.840 3.247 26.385 1.00 90.50 246 ALA A N 1
ATOM 1821 C CA . ALA A 1 246 ? -6.047 4.555 27.007 1.00 90.50 246 ALA A CA 1
ATOM 1822 C C . ALA A 1 246 ? -7.535 4.965 27.050 1.00 90.50 246 ALA A C 1
ATOM 1824 O O . ALA A 1 246 ? -8.005 5.484 28.063 1.00 90.50 246 ALA A O 1
ATOM 1825 N N . CYS A 1 247 ? -8.310 4.692 25.991 1.00 88.12 247 CYS A N 1
ATOM 1826 C CA . CYS A 1 247 ? -9.761 4.921 25.989 1.00 88.12 247 CYS A CA 1
ATOM 1827 C C . CYS A 1 247 ? -10.492 4.090 27.056 1.00 88.12 247 CYS A C 1
ATOM 1829 O O . CYS A 1 247 ? -11.410 4.588 27.710 1.00 88.12 247 CYS A O 1
ATOM 1831 N N . MET A 1 248 ? -10.102 2.824 27.225 1.00 88.38 248 MET A N 1
ATOM 1832 C CA . MET A 1 248 ? -10.713 1.924 28.207 1.00 88.38 248 MET A CA 1
ATOM 1833 C C . MET A 1 248 ? -10.386 2.339 29.647 1.00 88.38 248 MET A C 1
ATOM 1835 O O . MET A 1 248 ? -11.257 2.288 30.512 1.00 88.38 248 MET A O 1
ATOM 1839 N N . GLU A 1 249 ? -9.164 2.807 29.905 1.00 88.94 249 GLU A N 1
ATOM 1840 C CA . GLU A 1 249 ? -8.731 3.284 31.228 1.00 88.94 249 GLU A CA 1
ATOM 1841 C C . GLU A 1 249 ? -9.480 4.540 31.693 1.00 88.94 249 GLU A C 1
ATOM 1843 O O . GLU A 1 249 ? -9.677 4.732 32.890 1.00 88.94 249 GLU A O 1
ATOM 1848 N N . GLN A 1 250 ? -9.983 5.354 30.761 1.00 81.19 250 GLN A N 1
ATOM 1849 C CA . GLN A 1 250 ? -10.854 6.503 31.052 1.00 81.19 250 GLN A CA 1
ATOM 1850 C C . GLN A 1 250 ? -12.322 6.112 31.321 1.00 81.19 250 GLN A C 1
ATOM 1852 O O . GLN A 1 250 ? -13.188 6.978 31.430 1.00 81.19 250 GLN A O 1
ATOM 1857 N N . GLY A 1 251 ? -12.625 4.813 31.429 1.00 74.38 251 GLY A N 1
ATOM 1858 C CA . GLY A 1 251 ? -13.966 4.299 31.725 1.00 74.38 251 GLY A CA 1
ATOM 1859 C C . GLY A 1 251 ? -14.858 4.097 30.495 1.00 74.38 251 GLY A C 1
ATOM 1860 O O . GLY A 1 251 ? -16.066 3.909 30.641 1.00 74.38 251 GLY A O 1
ATOM 1861 N N . GLY A 1 252 ? -14.287 4.137 29.286 1.00 74.50 252 GLY A N 1
ATOM 1862 C CA . GLY A 1 252 ? -14.997 3.861 28.038 1.00 74.50 252 GLY A CA 1
ATOM 1863 C C . GLY A 1 252 ? -15.174 2.365 27.746 1.00 74.50 252 GLY A C 1
ATOM 1864 O O . GLY A 1 252 ? -14.446 1.510 28.251 1.00 74.50 252 GLY A O 1
ATOM 1865 N N . SER A 1 253 ? -16.131 2.033 26.874 1.00 83.19 253 SER A N 1
ATOM 1866 C CA . SER A 1 253 ? -16.206 0.701 26.259 1.00 83.19 253 SER A CA 1
ATOM 1867 C C . SER A 1 253 ? -15.020 0.472 25.323 1.00 83.19 253 SER A C 1
ATOM 1869 O O . SER A 1 253 ? -14.538 1.424 24.716 1.00 83.19 253 SER A O 1
ATOM 1871 N N . ASP A 1 254 ? -14.620 -0.785 25.127 1.00 86.56 254 ASP A N 1
ATOM 1872 C CA . ASP A 1 254 ? -13.550 -1.135 24.187 1.00 86.56 254 ASP A CA 1
ATOM 1873 C C . ASP A 1 254 ? -13.843 -0.595 22.768 1.00 86.56 254 ASP A C 1
ATOM 1875 O O . ASP A 1 254 ? -14.766 -1.096 22.107 1.00 86.56 254 ASP A O 1
ATOM 1879 N N . PRO A 1 255 ? -13.076 0.401 22.275 1.00 85.25 255 PRO A N 1
ATOM 1880 C CA . PRO A 1 255 ? -13.333 1.024 20.979 1.00 85.25 255 PRO A CA 1
ATOM 1881 C C . PRO A 1 255 ? -13.114 0.048 19.821 1.00 85.25 255 PRO A C 1
ATOM 1883 O O . PRO A 1 255 ? -13.675 0.235 18.745 1.00 85.25 255 PRO A O 1
ATOM 1886 N N . ARG A 1 256 ? -12.385 -1.054 20.041 1.00 86.00 256 ARG A N 1
ATOM 1887 C CA . ARG A 1 256 ? -12.135 -2.081 19.020 1.00 86.00 256 ARG A CA 1
ATOM 1888 C C . ARG A 1 256 ? -13.395 -2.849 18.621 1.00 86.00 256 ARG A C 1
ATOM 1890 O O . ARG A 1 256 ? -13.388 -3.559 17.623 1.00 86.00 256 ARG A O 1
ATOM 1897 N N . ARG A 1 257 ? -14.489 -2.695 19.374 1.00 85.19 257 ARG A N 1
ATOM 1898 C CA . ARG A 1 257 ? -15.804 -3.264 19.041 1.00 85.19 257 ARG A CA 1
ATOM 1899 C C . ARG A 1 257 ? -16.581 -2.439 18.015 1.00 85.19 257 ARG A C 1
ATOM 1901 O O . ARG A 1 257 ? -17.604 -2.905 17.525 1.00 85.19 257 ARG A O 1
ATOM 1908 N N . SER A 1 258 ? -16.132 -1.223 17.706 1.00 83.56 258 SER A N 1
ATOM 1909 C CA . SER A 1 258 ? -16.774 -0.328 16.746 1.00 83.56 258 SER A CA 1
ATOM 1910 C C . SER A 1 258 ? -15.864 -0.115 15.543 1.00 83.56 258 SER A C 1
ATOM 1912 O O . SER A 1 258 ? -14.780 0.444 15.682 1.00 83.56 258 SER A O 1
ATOM 1914 N N . ALA A 1 259 ? -16.318 -0.508 14.350 1.00 76.94 259 ALA A N 1
ATOM 1915 C CA . ALA A 1 259 ? -15.569 -0.293 13.109 1.00 76.94 259 ALA A CA 1
ATOM 1916 C C . ALA A 1 259 ? -15.246 1.196 12.878 1.00 76.94 259 ALA A C 1
ATOM 1918 O O . ALA A 1 259 ? -14.140 1.535 12.459 1.00 76.94 259 ALA A O 1
ATOM 1919 N N . LEU A 1 260 ? -16.184 2.086 13.230 1.00 80.75 260 LEU A N 1
ATOM 1920 C CA . LEU A 1 260 ? -15.988 3.535 13.170 1.00 80.75 260 LEU A CA 1
ATOM 1921 C C . LEU A 1 260 ? -14.836 3.977 14.083 1.00 80.75 260 LEU A C 1
ATOM 1923 O O . LEU A 1 260 ? -13.948 4.705 13.643 1.00 80.75 260 LEU A O 1
ATOM 1927 N N . ALA A 1 261 ? -14.840 3.522 15.339 1.00 83.81 261 ALA A N 1
ATOM 1928 C CA . ALA A 1 261 ? -13.809 3.894 16.302 1.00 83.81 261 ALA A CA 1
ATOM 1929 C C . ALA A 1 261 ? -12.448 3.293 15.926 1.00 83.81 261 ALA A C 1
ATOM 1931 O O . ALA A 1 261 ? -11.445 3.993 15.994 1.00 83.81 261 ALA A O 1
ATOM 1932 N N . VAL A 1 262 ? -12.404 2.042 15.452 1.00 85.12 262 VAL A N 1
ATOM 1933 C CA . VAL A 1 262 ? -11.177 1.423 14.922 1.00 85.12 262 VAL A CA 1
ATOM 1934 C C . VAL A 1 262 ? -10.582 2.278 13.808 1.00 85.12 262 VAL A C 1
ATOM 1936 O O . VAL A 1 262 ? -9.417 2.642 13.902 1.00 85.12 262 VAL A O 1
ATOM 1939 N N . GLN A 1 263 ? -11.375 2.677 12.809 1.00 81.88 263 GLN A N 1
ATOM 1940 C CA . GLN A 1 263 ? -10.873 3.496 11.703 1.00 81.88 263 GLN A CA 1
ATOM 1941 C C . GLN A 1 263 ? -10.372 4.870 12.168 1.00 81.88 263 GLN A C 1
ATOM 1943 O O . GLN A 1 263 ? -9.345 5.355 11.691 1.00 81.88 263 GLN A O 1
ATOM 1948 N N . GLN A 1 264 ? -11.084 5.505 13.102 1.00 85.19 264 GLN A N 1
ATOM 1949 C CA . GLN A 1 264 ? -10.655 6.771 13.694 1.00 85.19 264 GLN A CA 1
ATOM 1950 C C . GLN A 1 264 ? -9.313 6.623 14.420 1.00 85.19 264 GLN A C 1
ATOM 1952 O O . GLN A 1 264 ? -8.395 7.403 14.172 1.00 85.19 264 GLN A O 1
ATOM 1957 N N . LEU A 1 265 ? -9.171 5.589 15.254 1.00 89.38 265 LEU A N 1
ATOM 1958 C CA . LEU A 1 265 ? -7.926 5.299 15.959 1.00 89.38 265 LEU A CA 1
ATOM 1959 C C . LEU A 1 265 ? -6.787 4.942 14.997 1.00 89.38 265 LEU A C 1
ATOM 1961 O O . LEU A 1 265 ? -5.661 5.367 15.233 1.00 89.38 265 LEU A O 1
ATOM 1965 N N . THR A 1 266 ? -7.058 4.223 13.903 1.00 86.56 266 THR A N 1
ATOM 1966 C CA . THR A 1 266 ? -6.065 3.932 12.856 1.00 86.56 266 THR A CA 1
ATOM 1967 C C . THR A 1 266 ? -5.540 5.218 12.222 1.00 86.56 266 THR A C 1
ATOM 1969 O O . THR A 1 266 ? -4.332 5.373 12.075 1.00 86.56 266 THR A O 1
ATOM 1972 N N . ASN A 1 267 ? -6.418 6.174 11.905 1.00 86.44 267 ASN A N 1
ATOM 1973 C CA . ASN A 1 267 ? -6.002 7.461 11.343 1.00 86.44 267 ASN A CA 1
ATOM 1974 C C . ASN A 1 267 ? -5.139 8.261 12.336 1.00 86.44 267 ASN A C 1
ATOM 1976 O O . ASN A 1 267 ? -4.117 8.825 11.948 1.00 86.44 267 ASN A O 1
ATOM 1980 N N . CYS A 1 268 ? -5.529 8.290 13.615 1.00 91.69 268 CYS A N 1
ATOM 1981 C CA . CYS A 1 268 ? -4.742 8.916 14.680 1.00 91.69 268 CYS A CA 1
ATOM 1982 C C . CYS A 1 268 ? -3.369 8.239 14.843 1.00 91.69 268 CYS A C 1
ATOM 1984 O O . CYS A 1 268 ? -2.357 8.923 14.988 1.00 91.69 268 CYS A O 1
ATOM 1986 N N . ALA A 1 269 ? -3.326 6.906 14.783 1.00 92.25 269 ALA A N 1
ATOM 1987 C CA . ALA A 1 269 ? -2.103 6.117 14.874 1.00 92.25 269 ALA A CA 1
ATOM 1988 C C . ALA A 1 269 ? -1.135 6.400 13.716 1.00 92.25 269 ALA A C 1
ATOM 1990 O O . ALA A 1 269 ? 0.039 6.669 13.964 1.00 92.25 269 ALA A O 1
ATOM 1991 N N . GLU A 1 270 ? -1.630 6.421 12.476 1.00 88.06 270 GLU A N 1
ATOM 1992 C CA . GLU A 1 270 ? -0.827 6.732 11.287 1.00 88.06 270 GLU A CA 1
ATOM 1993 C C . GLU A 1 270 ? -0.228 8.142 11.376 1.00 88.06 270 GLU A C 1
ATOM 1995 O O . GLU A 1 270 ? 0.966 8.332 11.143 1.00 88.06 270 GLU A O 1
ATOM 2000 N N . GLN A 1 271 ? -1.032 9.135 11.772 1.00 89.81 271 GLN A N 1
ATOM 2001 C CA . GLN A 1 271 ? -0.557 10.509 11.958 1.00 89.81 271 GLN A CA 1
ATOM 2002 C C . GLN A 1 271 ? 0.507 10.603 13.053 1.00 89.81 271 GLN A C 1
ATOM 2004 O O . GLN A 1 271 ? 1.520 11.277 12.867 1.00 89.81 271 GLN A O 1
ATOM 2009 N N . ALA A 1 272 ? 0.307 9.907 14.174 1.00 92.25 272 ALA A N 1
ATOM 2010 C CA . ALA A 1 272 ? 1.270 9.868 15.265 1.00 92.25 272 ALA A CA 1
ATOM 2011 C C . ALA A 1 272 ? 2.597 9.236 14.831 1.00 92.25 272 ALA A C 1
ATOM 2013 O O . ALA A 1 272 ? 3.656 9.808 15.086 1.00 92.25 272 ALA A O 1
ATOM 2014 N N . LYS A 1 273 ? 2.538 8.097 14.129 1.00 92.06 273 LYS A N 1
ATOM 2015 C CA . LYS A 1 273 ? 3.705 7.422 13.551 1.00 92.06 273 LYS A CA 1
ATOM 2016 C C . LYS A 1 273 ? 4.488 8.371 12.645 1.00 92.06 273 LYS A C 1
ATOM 2018 O O . LYS A 1 273 ? 5.682 8.547 12.850 1.00 92.06 273 LYS A O 1
ATOM 2023 N N . VAL A 1 274 ? 3.808 9.018 11.696 1.00 83.31 274 VAL A N 1
ATOM 2024 C CA . VAL A 1 274 ? 4.420 9.964 10.746 1.00 83.31 274 VAL A CA 1
ATOM 2025 C C . VAL A 1 274 ? 5.032 11.173 11.462 1.00 83.31 274 VAL A C 1
ATOM 2027 O O . VAL A 1 274 ? 6.140 11.586 11.134 1.00 83.31 274 VAL A O 1
ATOM 2030 N N . ALA A 1 275 ? 4.354 11.737 12.465 1.00 85.94 275 ALA A N 1
ATOM 2031 C CA . ALA A 1 275 ? 4.893 12.852 13.246 1.00 85.94 275 ALA A CA 1
ATOM 2032 C C . ALA A 1 275 ? 6.179 12.459 13.998 1.00 85.94 275 ALA A C 1
ATOM 2034 O O . ALA A 1 275 ? 7.147 13.225 14.044 1.00 85.94 275 ALA A O 1
ATOM 2035 N N . LEU A 1 276 ? 6.217 11.241 14.544 1.00 87.62 276 LEU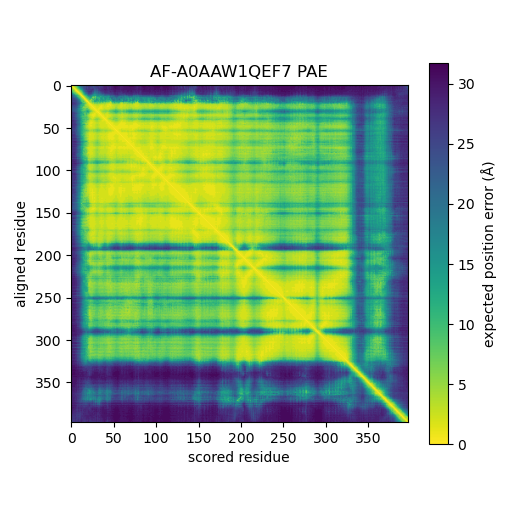 A N 1
ATOM 2036 C CA . LEU A 1 276 ? 7.375 10.707 15.259 1.00 87.62 276 LEU A CA 1
ATOM 2037 C C . LEU A 1 276 ? 8.583 10.424 14.356 1.00 87.62 276 LEU A C 1
ATOM 2039 O O . LEU A 1 276 ? 9.681 10.287 14.892 1.00 87.62 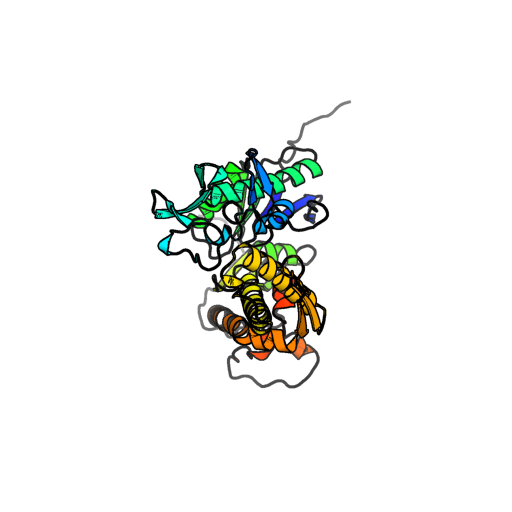276 LEU A O 1
ATOM 2043 N N . SER A 1 277 ? 8.446 10.429 13.024 1.00 78.94 277 SER A N 1
ATOM 2044 C CA . SER A 1 277 ? 9.583 10.367 12.087 1.00 78.94 277 SER A CA 1
ATOM 2045 C C . SER A 1 277 ? 10.480 11.601 12.146 1.00 78.94 277 SER A C 1
ATOM 2047 O O . SER A 1 277 ? 11.678 11.501 11.920 1.00 78.94 277 SER A O 1
ATOM 2049 N N . SER A 1 278 ? 9.938 12.766 12.501 1.00 79.12 278 SER A N 1
ATOM 2050 C CA . SER A 1 278 ? 10.695 14.028 12.566 1.00 79.12 278 SER A CA 1
ATOM 2051 C C . SER A 1 278 ? 10.739 14.650 13.960 1.00 79.12 278 SER A C 1
ATOM 2053 O O . SER A 1 278 ? 11.332 15.708 14.157 1.00 79.12 278 SER A O 1
ATOM 2055 N N . SER A 1 279 ? 10.059 14.049 14.934 1.00 87.31 279 SER A N 1
ATOM 2056 C CA . SER A 1 279 ? 9.909 14.605 16.277 1.00 87.31 279 SER A CA 1
ATOM 2057 C C . SER A 1 279 ? 10.123 13.542 17.349 1.00 87.31 279 SER A C 1
ATOM 2059 O O . SER A 1 279 ? 9.866 12.358 17.146 1.00 87.31 279 SER A O 1
ATOM 2061 N N . SER A 1 280 ? 10.599 13.965 18.520 1.00 91.00 280 SER A N 1
ATOM 2062 C CA . SER A 1 280 ? 10.818 13.077 19.669 1.00 91.00 280 SER A CA 1
ATOM 2063 C C . SER A 1 280 ? 9.530 12.743 20.430 1.00 91.00 280 SER A C 1
ATOM 2065 O O . SER A 1 280 ? 9.517 11.798 21.221 1.00 91.00 280 SER A O 1
ATOM 2067 N N . GLN A 1 281 ? 8.452 13.496 20.201 1.00 95.12 281 GLN A N 1
ATOM 2068 C CA . GLN A 1 281 ? 7.144 13.312 20.826 1.00 95.12 281 GLN A CA 1
ATOM 2069 C C . GLN A 1 281 ? 6.015 13.857 19.945 1.00 95.12 281 GLN A C 1
ATOM 2071 O O . GLN A 1 281 ? 6.245 14.734 19.112 1.00 95.12 281 GLN A O 1
ATOM 2076 N N . THR A 1 282 ? 4.797 13.366 20.170 1.00 95.56 282 THR A N 1
ATOM 2077 C CA . THR A 1 282 ? 3.558 13.857 19.556 1.00 95.56 282 THR A CA 1
ATOM 2078 C C . THR A 1 282 ? 2.384 13.757 20.536 1.00 95.56 282 THR A C 1
ATOM 2080 O O . THR A 1 282 ? 2.398 12.932 21.455 1.00 95.56 282 THR A O 1
ATOM 2083 N N . HIS A 1 283 ? 1.365 14.593 20.335 1.00 94.44 283 HIS A N 1
ATOM 2084 C CA . HIS A 1 283 ? 0.099 14.534 21.063 1.00 94.44 283 HIS A CA 1
ATOM 2085 C C . HIS A 1 283 ? -1.001 14.045 20.128 1.00 94.44 283 HIS A C 1
ATOM 2087 O O . HIS A 1 283 ? -1.193 14.581 19.040 1.00 94.44 283 HIS A O 1
ATOM 2093 N N . ILE A 1 284 ? -1.709 13.012 20.565 1.00 93.81 284 ILE A N 1
ATOM 2094 C CA . ILE A 1 284 ? -2.742 12.333 19.798 1.00 93.81 284 ILE A CA 1
ATOM 2095 C C . ILE A 1 284 ? -4.084 12.720 20.401 1.00 93.81 284 ILE A C 1
ATOM 2097 O O . ILE A 1 284 ? -4.389 12.365 21.541 1.00 93.81 284 ILE A O 1
ATOM 2101 N N . GLU A 1 285 ? -4.878 13.458 19.635 1.00 89.81 285 GLU A N 1
ATOM 2102 C CA . GLU A 1 285 ? -6.239 13.820 20.013 1.00 89.81 285 GLU A CA 1
ATOM 2103 C C . GLU A 1 285 ? -7.195 12.730 19.540 1.00 89.81 285 GLU A C 1
ATOM 2105 O O . GLU A 1 285 ? -7.314 12.456 18.343 1.00 89.81 285 GLU A O 1
ATOM 2110 N N . LEU A 1 286 ? -7.859 12.081 20.493 1.00 85.19 286 LEU A N 1
ATOM 2111 C CA . LEU A 1 286 ? -8.820 11.030 20.203 1.00 85.19 286 LEU A CA 1
ATOM 2112 C C . LEU A 1 286 ? -10.230 11.618 20.125 1.00 85.19 286 LEU A C 1
ATOM 2114 O O . LEU A 1 286 ? -10.612 12.424 20.984 1.00 85.19 286 LEU A O 1
ATOM 2118 N N . PRO A 1 287 ? -11.032 11.214 19.125 1.00 73.69 287 PRO A N 1
ATOM 2119 C CA . PRO A 1 287 ? -12.409 11.663 19.031 1.00 73.69 287 PRO A CA 1
ATOM 2120 C C . PRO A 1 287 ? -13.187 11.196 20.265 1.00 73.69 287 PRO A C 1
ATOM 2122 O O . PRO A 1 287 ? -13.259 10.005 20.564 1.00 73.69 287 PRO A O 1
ATOM 2125 N N . GLY A 1 288 ? -13.754 12.154 21.000 1.00 67.25 288 GLY A N 1
ATOM 2126 C CA . GLY A 1 288 ? -14.637 11.870 22.126 1.00 67.25 288 GLY A CA 1
ATOM 2127 C C . GLY A 1 288 ? -16.023 11.420 21.661 1.00 67.25 288 GLY A C 1
ATOM 2128 O O . GLY A 1 288 ? -16.443 11.688 20.533 1.00 67.25 288 GLY A O 1
ATOM 2129 N N . SER A 1 289 ? -16.774 10.780 22.559 1.00 62.94 289 SER A N 1
ATOM 2130 C CA . SER A 1 289 ? -18.218 10.602 22.373 1.00 62.94 289 SER A CA 1
ATOM 2131 C C . SER A 1 289 ? -18.910 11.970 22.255 1.00 62.94 289 SER A C 1
ATOM 2133 O O . SER A 1 289 ? -18.441 12.931 22.871 1.00 62.94 289 SER A O 1
ATOM 2135 N N . PRO A 1 290 ? -20.038 12.096 21.530 1.00 54.59 290 PRO A N 1
ATOM 2136 C CA . PRO A 1 290 ? -20.792 13.349 21.471 1.00 54.59 290 PRO A CA 1
ATOM 2137 C C . PRO A 1 290 ? -21.109 13.881 22.881 1.00 54.59 290 PRO A C 1
ATOM 2139 O O . PRO A 1 290 ? -21.799 13.217 23.652 1.00 54.59 290 PRO A O 1
ATOM 2142 N N . GLY A 1 291 ? -20.578 15.060 23.230 1.00 56.81 291 GLY A N 1
ATOM 2143 C CA . GLY A 1 291 ? -20.733 15.686 24.554 1.00 56.81 291 GLY A CA 1
ATOM 2144 C C . GLY A 1 291 ? -19.733 15.241 25.636 1.00 56.81 291 GLY A C 1
ATOM 2145 O O . GLY A 1 291 ? -19.811 15.733 26.759 1.00 56.81 291 GLY A O 1
ATOM 2146 N N . GLY A 1 292 ? -18.800 14.337 25.321 1.00 65.31 292 GLY A N 1
ATOM 2147 C CA . GLY A 1 292 ? -17.706 13.919 26.202 1.00 65.31 292 GLY A CA 1
ATOM 2148 C C . GLY A 1 292 ? -16.429 14.743 26.011 1.00 65.31 292 GLY A C 1
ATOM 2149 O O . GLY A 1 292 ? -16.239 15.395 24.984 1.00 65.31 292 GLY A O 1
ATOM 2150 N N . ALA A 1 293 ? -15.534 14.701 27.002 1.00 68.75 293 ALA A N 1
ATOM 2151 C CA . ALA A 1 293 ? -14.209 15.305 26.888 1.00 68.75 293 ALA A CA 1
ATOM 2152 C C . ALA A 1 293 ? -13.366 14.569 25.832 1.00 68.75 293 ALA A C 1
ATOM 2154 O O . ALA A 1 293 ? -13.401 13.339 25.747 1.00 68.75 293 ALA A O 1
ATOM 2155 N N . GLN A 1 294 ? -12.599 15.319 25.039 1.00 77.12 294 GLN A N 1
ATOM 2156 C CA . GLN A 1 294 ? -11.588 14.735 24.159 1.00 77.12 294 GLN A CA 1
ATOM 2157 C C . GLN A 1 294 ? -10.451 14.152 25.004 1.00 77.12 294 GLN A C 1
ATOM 2159 O O . GLN A 1 294 ? -9.944 14.809 25.915 1.00 77.12 294 GLN A O 1
ATOM 2164 N N . LEU A 1 295 ? -10.051 12.919 24.694 1.00 85.19 295 LEU A N 1
ATOM 2165 C CA . LEU A 1 295 ? -8.899 12.278 25.318 1.00 85.19 295 LEU A CA 1
ATOM 2166 C C . LEU A 1 295 ? -7.641 12.663 24.538 1.00 85.19 295 LEU A C 1
ATOM 2168 O O . LEU A 1 295 ? -7.574 12.461 23.327 1.00 85.19 295 LEU A O 1
ATOM 2172 N N . GLN A 1 296 ? -6.642 13.191 25.240 1.00 90.38 296 GLN A N 1
ATOM 2173 C CA . GLN A 1 296 ? -5.319 13.447 24.680 1.00 90.38 296 GLN A CA 1
ATOM 2174 C C . GLN A 1 296 ? -4.325 12.412 25.200 1.00 90.38 296 GLN A C 1
ATOM 2176 O O . GLN A 1 296 ? -4.193 12.219 26.408 1.00 90.38 296 GLN A O 1
ATOM 2181 N N . VAL A 1 297 ? -3.607 11.767 24.284 1.00 93.62 297 VAL A N 1
ATOM 2182 C CA . VAL A 1 297 ? -2.559 10.791 24.598 1.00 93.62 297 VAL A CA 1
ATOM 2183 C C . VAL A 1 297 ? -1.224 11.332 24.101 1.00 93.62 297 VAL A C 1
ATOM 2185 O O . VAL A 1 297 ? -1.074 11.629 22.919 1.00 93.62 297 VAL A O 1
ATOM 2188 N N . ALA A 1 298 ? -0.243 11.474 24.991 1.00 95.31 298 ALA A N 1
ATOM 2189 C CA . ALA A 1 298 ? 1.126 11.805 24.602 1.00 95.31 298 ALA A CA 1
ATOM 2190 C C . ALA A 1 298 ? 1.890 10.522 24.247 1.00 95.31 298 ALA A C 1
ATOM 2192 O O . ALA A 1 298 ? 1.866 9.558 25.014 1.00 95.31 298 ALA A O 1
ATOM 2193 N N . LEU A 1 299 ? 2.582 10.519 23.107 1.00 96.06 299 LEU A N 1
ATOM 2194 C CA . LEU A 1 299 ? 3.422 9.407 22.664 1.00 96.06 299 LEU A CA 1
ATOM 2195 C C . LEU A 1 299 ? 4.820 9.922 22.315 1.00 96.06 299 LEU A C 1
ATOM 2197 O O . LEU A 1 299 ? 4.975 10.823 21.492 1.00 96.06 299 LEU A O 1
ATOM 2201 N N . THR A 1 300 ? 5.843 9.342 22.935 1.00 95.94 300 THR A N 1
ATOM 2202 C CA . THR A 1 300 ? 7.254 9.645 22.649 1.00 95.94 300 THR A CA 1
ATOM 2203 C C . THR A 1 300 ? 7.854 8.650 21.656 1.00 95.94 300 THR A C 1
ATOM 2205 O O . THR A 1 300 ? 7.403 7.505 21.567 1.00 95.94 300 THR A O 1
ATOM 2208 N N . ARG A 1 301 ? 8.924 9.050 20.954 1.00 89.88 301 ARG A N 1
ATOM 2209 C CA . ARG A 1 301 ? 9.685 8.171 20.048 1.00 89.88 301 ARG A CA 1
ATOM 2210 C C . ARG A 1 301 ? 10.195 6.929 20.787 1.00 89.88 301 ARG A C 1
ATOM 2212 O O . ARG A 1 301 ? 9.991 5.824 20.311 1.00 89.88 301 ARG A O 1
ATOM 2219 N N . ALA A 1 302 ? 10.717 7.088 22.004 1.00 91.44 302 ALA A N 1
ATOM 2220 C CA . ALA A 1 302 ? 11.186 5.967 22.823 1.00 91.44 302 ALA A CA 1
ATOM 2221 C C . ALA A 1 302 ? 10.071 4.961 23.176 1.00 91.44 302 ALA A C 1
ATOM 2223 O O . ALA A 1 302 ? 10.289 3.751 23.140 1.00 91.44 302 ALA A O 1
ATOM 2224 N N . GLN A 1 303 ? 8.861 5.439 23.494 1.00 94.19 303 GLN A N 1
ATOM 2225 C CA . GLN A 1 303 ? 7.709 4.558 23.731 1.00 94.19 303 GLN A CA 1
ATOM 2226 C C . GLN A 1 303 ? 7.281 3.833 22.455 1.00 94.19 303 GLN A C 1
ATOM 2228 O O . GLN A 1 303 ? 7.020 2.632 22.501 1.00 94.19 303 GLN A O 1
ATOM 2233 N N . PHE A 1 304 ? 7.238 4.536 21.321 1.00 92.56 304 PHE A N 1
ATOM 2234 C CA . PHE A 1 304 ? 6.962 3.929 20.021 1.00 92.56 304 PHE A CA 1
ATOM 2235 C C . PHE A 1 304 ? 8.009 2.861 19.659 1.00 92.56 304 PHE A C 1
ATOM 2237 O O . PHE A 1 304 ? 7.652 1.763 19.222 1.00 92.56 304 PHE A O 1
ATOM 2244 N N . ASP A 1 305 ? 9.290 3.138 19.905 1.00 86.69 305 ASP A N 1
ATOM 2245 C CA . ASP A 1 305 ? 10.376 2.198 19.655 1.00 86.69 305 ASP A CA 1
ATOM 2246 C C . ASP A 1 305 ? 10.241 0.951 20.533 1.00 86.69 305 ASP A C 1
ATOM 2248 O O . ASP A 1 305 ? 10.371 -0.166 20.029 1.00 86.69 305 ASP A O 1
ATOM 2252 N N . GLY A 1 306 ? 9.919 1.105 21.818 1.00 91.44 306 GLY A N 1
ATOM 2253 C CA . GLY A 1 306 ? 9.639 -0.027 22.705 1.00 91.44 306 GLY A CA 1
ATOM 2254 C C . GLY A 1 306 ? 8.436 -0.853 22.237 1.00 91.44 306 GLY A C 1
ATOM 2255 O O . GLY A 1 306 ? 8.526 -2.074 22.114 1.00 91.44 306 GLY A O 1
ATOM 2256 N N . LEU A 1 307 ? 7.333 -0.181 21.898 1.00 92.94 307 LEU A N 1
ATOM 2257 C CA . LEU A 1 307 ? 6.082 -0.791 21.437 1.00 92.94 307 LEU A CA 1
ATOM 2258 C C . LEU A 1 307 ? 6.267 -1.632 20.162 1.00 92.94 307 LEU A C 1
ATOM 2260 O O . LEU A 1 307 ? 5.659 -2.691 20.009 1.00 92.94 307 LEU A O 1
ATOM 2264 N N . THR A 1 308 ? 7.132 -1.180 19.254 1.00 90.38 308 THR A N 1
ATOM 2265 C CA . THR A 1 308 ? 7.313 -1.778 17.921 1.00 90.38 308 THR A CA 1
ATOM 2266 C C . THR A 1 308 ? 8.613 -2.574 17.774 1.00 90.38 308 THR A C 1
ATOM 2268 O O . THR A 1 308 ? 8.953 -3.011 16.674 1.00 90.38 308 THR A O 1
ATOM 2271 N N . ALA A 1 309 ? 9.335 -2.826 18.873 1.00 88.25 309 ALA A N 1
ATOM 2272 C CA . ALA A 1 309 ? 10.615 -3.541 18.859 1.00 88.25 309 ALA A CA 1
ATOM 2273 C C . ALA A 1 309 ? 10.522 -4.932 18.208 1.00 88.25 309 ALA A C 1
ATOM 2275 O O . ALA A 1 309 ? 11.384 -5.314 17.418 1.00 88.25 309 ALA A O 1
ATOM 2276 N N . HIS A 1 310 ? 9.439 -5.661 18.480 1.00 88.19 310 HIS A N 1
ATOM 2277 C CA . HIS A 1 310 ? 9.180 -6.976 17.894 1.00 88.19 310 HIS A CA 1
ATOM 2278 C C . HIS A 1 310 ? 8.959 -6.928 16.370 1.00 88.19 310 HIS A C 1
ATOM 2280 O O . HIS A 1 310 ? 9.348 -7.862 15.675 1.00 88.19 310 HIS A O 1
ATOM 2286 N N . LEU A 1 311 ? 8.385 -5.841 15.838 1.00 86.69 311 LEU A N 1
ATOM 2287 C CA . LEU A 1 311 ? 8.220 -5.638 14.394 1.00 86.69 311 LEU A CA 1
ATOM 2288 C C . LEU A 1 311 ? 9.563 -5.333 13.731 1.00 86.69 311 LEU A C 1
ATOM 2290 O O . LEU A 1 311 ? 9.892 -5.932 12.714 1.00 86.69 311 LEU A O 1
ATOM 2294 N N . ARG A 1 312 ? 10.386 -4.470 14.340 1.00 84.56 312 ARG A N 1
ATOM 2295 C CA . ARG A 1 312 ? 11.738 -4.180 13.828 1.00 84.56 312 ARG A CA 1
ATOM 2296 C C . ARG A 1 312 ? 12.634 -5.417 13.835 1.00 84.56 312 ARG A C 1
ATOM 2298 O O . ARG A 1 312 ? 13.388 -5.632 12.894 1.00 84.56 312 ARG A O 1
ATOM 2305 N N . ALA A 1 313 ? 12.504 -6.277 14.845 1.00 83.44 313 ALA A N 1
ATOM 2306 C CA . ALA A 1 313 ? 13.241 -7.537 14.902 1.00 83.44 313 ALA A CA 1
ATOM 2307 C C . ALA A 1 313 ? 12.942 -8.471 13.709 1.00 83.44 313 ALA A C 1
ATOM 2309 O O . ALA A 1 313 ? 13.811 -9.253 13.321 1.00 83.44 313 ALA A O 1
ATOM 2310 N N . ARG A 1 314 ? 11.754 -8.368 13.089 1.00 87.75 314 ARG A N 1
ATOM 2311 C CA . ARG A 1 314 ? 11.377 -9.138 11.887 1.00 87.75 314 ARG A CA 1
ATOM 2312 C C . ARG A 1 314 ? 12.068 -8.667 10.602 1.00 87.75 314 ARG A C 1
ATOM 2314 O O . ARG A 1 314 ? 12.044 -9.401 9.623 1.00 87.75 314 ARG A O 1
ATOM 2321 N N . LEU A 1 315 ? 12.737 -7.511 10.599 1.00 82.75 315 LEU A N 1
ATOM 2322 C CA . LEU A 1 315 ? 13.543 -7.058 9.454 1.00 82.75 315 LEU A CA 1
ATOM 2323 C C . LEU A 1 315 ? 14.847 -7.864 9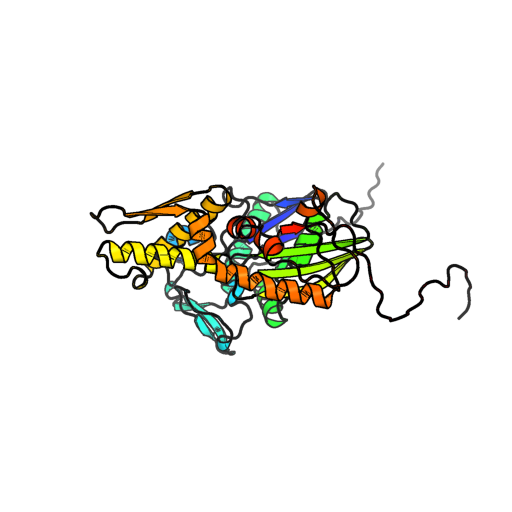.315 1.00 82.75 315 LEU A C 1
ATOM 2325 O O . LEU A 1 315 ? 15.362 -8.053 8.215 1.00 82.75 315 LEU A O 1
ATOM 2329 N N . ALA A 1 316 ? 15.386 -8.365 10.430 1.00 80.88 316 ALA A N 1
ATOM 2330 C CA . ALA A 1 316 ? 16.700 -9.003 10.462 1.00 80.88 316 ALA A CA 1
ATOM 2331 C C . ALA A 1 316 ? 16.782 -10.360 9.729 1.00 80.88 316 ALA A C 1
ATOM 2333 O O . ALA A 1 316 ? 17.810 -10.615 9.098 1.00 80.88 316 ALA A O 1
ATOM 2334 N N . PRO A 1 317 ? 15.789 -11.274 9.798 1.00 86.00 317 PRO A N 1
ATOM 2335 C CA . PRO A 1 317 ? 15.870 -12.548 9.085 1.00 86.00 317 PRO A CA 1
ATOM 2336 C C . PRO A 1 317 ? 15.980 -12.400 7.557 1.00 86.00 317 PRO A C 1
ATOM 2338 O O . PRO A 1 317 ? 16.930 -12.978 7.026 1.00 86.00 317 PRO A O 1
ATOM 2341 N N . PRO A 1 318 ? 15.142 -11.602 6.855 1.00 84.56 318 PRO A N 1
ATOM 2342 C CA . PRO A 1 318 ? 15.314 -11.382 5.417 1.00 84.56 318 PRO A CA 1
ATOM 2343 C C . PRO A 1 318 ? 16.675 -10.777 5.060 1.00 84.56 318 PRO A C 1
ATOM 2345 O O . PRO A 1 318 ? 17.341 -11.264 4.156 1.00 84.56 318 PRO A O 1
ATOM 2348 N N . LEU A 1 319 ? 17.150 -9.784 5.820 1.00 79.44 319 LEU A N 1
ATOM 2349 C CA . LEU A 1 319 ? 18.465 -9.172 5.587 1.00 79.44 319 LEU A CA 1
ATOM 2350 C C . LEU A 1 319 ? 19.615 -10.175 5.732 1.00 79.44 319 LEU A C 1
ATOM 2352 O O . LEU A 1 319 ? 20.522 -10.210 4.902 1.00 79.44 319 LEU A O 1
ATOM 2356 N N . ARG A 1 320 ? 19.562 -11.035 6.757 1.00 78.06 320 ARG A N 1
ATOM 2357 C CA . ARG A 1 320 ? 20.542 -12.117 6.929 1.00 78.06 320 ARG A CA 1
ATOM 2358 C C . ARG A 1 320 ? 20.454 -13.160 5.826 1.00 78.06 320 ARG A C 1
ATOM 2360 O O . ARG A 1 320 ? 21.487 -13.713 5.462 1.00 78.06 320 ARG A O 1
ATOM 2367 N N . GLN A 1 321 ? 19.257 -13.443 5.318 1.00 82.12 321 GLN A N 1
ATOM 2368 C CA . GLN A 1 321 ? 19.082 -14.356 4.197 1.00 82.12 321 GLN A CA 1
ATOM 2369 C C . GLN A 1 321 ? 19.818 -13.830 2.961 1.00 82.12 321 GLN A C 1
ATOM 2371 O O . GLN A 1 321 ? 20.696 -14.529 2.461 1.00 82.12 321 GLN A O 1
ATOM 2376 N N . ILE A 1 322 ? 19.556 -12.587 2.533 1.00 76.88 322 ILE A N 1
ATOM 2377 C CA . ILE A 1 322 ? 20.204 -12.064 1.317 1.00 76.88 322 ILE A CA 1
ATOM 2378 C C . ILE A 1 322 ? 21.716 -11.963 1.501 1.00 76.88 322 ILE A C 1
ATOM 2380 O O . ILE A 1 322 ? 22.457 -12.293 0.588 1.00 76.88 322 ILE A O 1
ATOM 2384 N N . ALA A 1 323 ? 22.182 -11.570 2.694 1.00 70.50 323 ALA A N 1
ATOM 2385 C CA . ALA A 1 323 ? 23.609 -11.456 2.989 1.00 70.50 323 ALA A CA 1
ATOM 2386 C C . ALA A 1 323 ? 24.342 -12.799 2.836 1.00 70.50 323 ALA A C 1
ATOM 2388 O O . ALA A 1 323 ? 25.493 -12.837 2.405 1.00 70.50 323 ALA A O 1
ATOM 2389 N N . ARG A 1 324 ? 23.676 -13.909 3.187 1.00 73.19 324 ARG A N 1
ATOM 2390 C CA . ARG A 1 324 ? 24.210 -15.267 3.015 1.00 73.19 324 ARG A CA 1
ATOM 2391 C C . ARG A 1 324 ? 24.190 -15.713 1.556 1.00 73.19 324 ARG A C 1
ATOM 2393 O O . ARG A 1 324 ? 25.121 -16.387 1.140 1.00 73.19 324 ARG A O 1
ATOM 2400 N N . GLU A 1 325 ? 23.147 -15.359 0.810 1.00 75.62 325 GLU A N 1
ATOM 2401 C CA . GLU A 1 325 ? 22.973 -15.763 -0.591 1.00 75.62 325 GLU A CA 1
ATOM 2402 C C . GLU A 1 325 ? 23.913 -15.016 -1.547 1.00 75.62 325 GLU A C 1
ATOM 2404 O O . GLU A 1 325 ? 24.376 -15.599 -2.523 1.00 75.62 325 GLU A O 1
ATOM 2409 N N . THR A 1 326 ? 24.241 -13.756 -1.255 1.00 66.12 326 THR A N 1
ATOM 2410 C CA . THR A 1 326 ? 25.071 -12.913 -2.133 1.00 66.12 326 THR A CA 1
ATOM 2411 C C . THR A 1 326 ? 26.509 -12.748 -1.653 1.00 66.12 326 THR A C 1
ATOM 2413 O O . THR A 1 326 ? 27.299 -12.079 -2.313 1.00 66.12 326 THR A O 1
ATOM 2416 N N . PHE A 1 327 ? 26.861 -13.327 -0.498 1.00 59.69 327 PHE A N 1
ATOM 2417 C CA . PHE A 1 327 ? 28.149 -13.125 0.181 1.00 59.69 327 PHE A CA 1
ATOM 2418 C C . PHE A 1 327 ? 28.503 -11.640 0.403 1.00 59.69 327 PHE A C 1
ATOM 2420 O O . PHE A 1 327 ? 29.670 -11.291 0.598 1.00 59.69 327 PHE A O 1
ATOM 2427 N N . VAL A 1 328 ? 27.500 -10.754 0.393 1.00 52.44 328 VAL A N 1
ATOM 2428 C CA . VAL A 1 328 ? 27.697 -9.310 0.527 1.00 52.44 328 VAL A CA 1
ATOM 2429 C C . VAL A 1 328 ? 28.075 -8.965 1.964 1.00 52.44 328 VAL A C 1
ATOM 2431 O O . VAL A 1 328 ? 27.346 -9.264 2.915 1.00 52.44 328 VAL A O 1
ATOM 2434 N N . ARG A 1 329 ? 29.222 -8.293 2.124 1.00 45.25 329 ARG A N 1
ATOM 2435 C CA . ARG A 1 329 ? 29.609 -7.655 3.386 1.00 45.25 329 ARG A CA 1
ATOM 2436 C C . ARG A 1 329 ? 28.969 -6.276 3.468 1.00 45.25 329 ARG A C 1
ATOM 2438 O O . ARG A 1 329 ? 29.145 -5.444 2.587 1.00 45.25 329 ARG A O 1
ATOM 2445 N N . TRP A 1 330 ? 28.240 -6.047 4.549 1.00 42.12 330 TRP A N 1
ATOM 2446 C CA . TRP A 1 330 ? 27.574 -4.783 4.828 1.00 42.12 330 TRP A CA 1
ATOM 2447 C C . TRP A 1 330 ? 28.559 -3.831 5.503 1.00 42.12 330 TRP A C 1
ATOM 2449 O O . TRP A 1 330 ? 29.132 -4.178 6.536 1.00 42.12 330 TRP A O 1
ATOM 2459 N N . VAL A 1 331 ? 28.753 -2.644 4.932 1.00 34.06 331 VAL A N 1
ATOM 2460 C CA . VAL A 1 331 ? 29.533 -1.561 5.544 1.00 34.06 331 VAL A CA 1
ATOM 2461 C C . VAL A 1 331 ? 28.549 -0.474 5.964 1.00 34.06 331 VAL A C 1
ATOM 2463 O O . VAL A 1 331 ? 27.824 0.055 5.128 1.00 34.06 331 VAL A O 1
ATOM 2466 N N . ASP A 1 332 ? 28.482 -0.181 7.262 1.00 33.34 332 ASP A N 1
ATOM 2467 C CA . ASP A 1 332 ? 27.677 0.924 7.788 1.00 33.34 332 ASP A CA 1
ATOM 2468 C C . ASP A 1 332 ? 28.335 2.261 7.401 1.00 33.34 332 ASP A C 1
ATOM 2470 O O . ASP A 1 332 ? 29.528 2.464 7.640 1.00 33.34 332 ASP A O 1
ATOM 2474 N N . GLU A 1 333 ? 27.574 3.191 6.823 1.00 29.53 333 GLU A N 1
ATOM 2475 C CA . GLU A 1 333 ? 28.061 4.527 6.460 1.00 29.53 333 GLU A CA 1
ATOM 2476 C C . GLU A 1 333 ? 28.490 5.328 7.712 1.00 29.53 333 GLU A C 1
ATOM 2478 O O . GLU A 1 333 ? 29.385 6.174 7.644 1.00 29.53 333 GLU A O 1
ATOM 2483 N N . ALA A 1 334 ? 27.960 4.993 8.899 1.00 27.59 334 ALA A N 1
ATOM 2484 C CA . ALA A 1 334 ? 28.420 5.549 10.174 1.00 27.59 334 ALA A CA 1
ATOM 2485 C C . ALA A 1 334 ? 29.835 5.077 10.573 1.00 27.59 334 ALA A C 1
ATOM 2487 O O . ALA A 1 334 ? 30.546 5.798 11.277 1.00 27.59 334 ALA A O 1
ATOM 2488 N N . ALA A 1 335 ? 30.291 3.914 10.090 1.00 29.50 335 ALA A N 1
ATOM 2489 C CA . ALA A 1 335 ? 31.632 3.395 10.374 1.00 29.50 335 ALA A CA 1
ATOM 2490 C C . ALA A 1 335 ? 32.741 4.160 9.625 1.00 29.50 335 ALA A C 1
ATOM 2492 O O . ALA A 1 335 ? 33.900 4.149 10.047 1.00 29.50 335 ALA A O 1
ATOM 2493 N N . ILE A 1 336 ? 32.389 4.881 8.554 1.00 28.56 336 ILE A N 1
ATOM 2494 C CA . ILE A 1 336 ? 33.333 5.650 7.729 1.00 28.56 336 ILE A CA 1
ATOM 2495 C C . ILE A 1 336 ? 33.795 6.934 8.448 1.00 28.56 336 ILE A C 1
ATOM 2497 O O . ILE A 1 336 ? 34.895 7.422 8.190 1.00 28.56 336 ILE A O 1
ATOM 2501 N N . ASN A 1 337 ? 33.035 7.426 9.436 1.00 23.69 337 ASN A N 1
ATOM 2502 C CA . ASN A 1 337 ? 33.367 8.642 10.194 1.00 23.69 337 ASN A CA 1
ATOM 2503 C C . ASN A 1 337 ? 34.047 8.399 11.556 1.00 23.69 337 ASN A C 1
ATOM 2505 O O . ASN A 1 337 ? 34.228 9.337 12.334 1.00 23.69 337 ASN A O 1
ATOM 2509 N N . GLY A 1 338 ? 34.525 7.175 11.799 1.00 26.06 338 GLY A N 1
ATOM 2510 C CA . GLY A 1 338 ? 35.517 6.884 12.829 1.00 26.06 338 GLY A CA 1
ATOM 2511 C C . GLY A 1 338 ? 34.984 6.104 14.026 1.00 26.06 338 GLY A C 1
ATOM 2512 O O . GLY A 1 338 ? 34.253 6.642 14.848 1.00 26.06 338 GLY A O 1
ATOM 2513 N N . LEU A 1 339 ? 35.442 4.852 14.142 1.00 24.11 339 LEU A N 1
ATOM 2514 C CA . LEU A 1 339 ? 36.036 4.226 15.335 1.00 24.11 339 LEU A CA 1
ATOM 2515 C C . LEU A 1 339 ? 36.189 2.712 15.085 1.00 24.11 339 LEU A C 1
ATOM 2517 O O . LEU A 1 339 ? 35.217 1.972 15.098 1.00 24.11 339 LEU A O 1
ATOM 2521 N N . SER A 1 340 ? 37.445 2.266 14.982 1.00 23.55 340 SER A N 1
ATOM 2522 C CA . SER A 1 340 ? 37.928 0.884 15.199 1.00 23.55 340 SER A CA 1
ATOM 2523 C C . SER A 1 340 ? 37.493 -0.209 14.205 1.00 23.55 340 SER A C 1
ATOM 2525 O O . SER A 1 340 ? 36.368 -0.695 14.211 1.00 23.55 340 SER A O 1
ATOM 2527 N N . THR A 1 341 ? 38.459 -0.700 13.429 1.00 25.50 341 THR A N 1
ATOM 2528 C CA . THR A 1 341 ? 38.381 -1.928 12.626 1.00 25.50 341 THR A CA 1
ATOM 2529 C C . THR A 1 341 ? 38.639 -3.183 13.477 1.00 25.50 341 THR A C 1
ATOM 2531 O O . THR A 1 341 ? 39.615 -3.214 14.231 1.00 25.50 341 THR A O 1
ATOM 2534 N N . PRO A 1 342 ? 37.860 -4.271 13.322 1.00 27.56 342 PRO A N 1
ATOM 2535 C CA . PRO A 1 342 ? 38.325 -5.623 13.622 1.00 27.56 342 PRO A CA 1
ATOM 2536 C C . PRO A 1 342 ? 38.840 -6.315 12.346 1.00 27.56 342 PRO A C 1
ATOM 2538 O O . PRO A 1 342 ? 38.309 -6.118 11.256 1.00 27.56 342 PRO A O 1
ATOM 2541 N N . GLY A 1 343 ? 39.906 -7.108 12.492 1.00 25.83 343 GLY A N 1
ATOM 2542 C CA . GLY A 1 343 ? 40.643 -7.764 11.405 1.00 25.83 343 GLY A CA 1
ATOM 2543 C C . GLY A 1 343 ? 39.951 -8.963 10.720 1.00 25.83 343 GLY A C 1
ATOM 2544 O O . GLY A 1 343 ? 38.805 -9.299 11.019 1.00 25.83 343 GLY A O 1
ATOM 2545 N N . PRO A 1 344 ? 40.658 -9.637 9.789 1.00 30.67 344 PRO A N 1
ATOM 2546 C CA . PRO A 1 344 ? 40.065 -10.526 8.795 1.00 30.67 344 PRO A CA 1
ATOM 2547 C C . PRO A 1 344 ? 39.935 -11.965 9.314 1.00 30.67 344 PRO A C 1
ATOM 2549 O O . PRO A 1 344 ? 40.839 -12.779 9.147 1.00 30.67 344 PRO A O 1
ATOM 2552 N N . SER A 1 345 ? 38.813 -12.301 9.950 1.00 28.69 345 SER A N 1
ATOM 2553 C CA . SER A 1 345 ? 38.276 -13.677 10.019 1.00 28.69 345 SER A CA 1
ATOM 2554 C C . SER A 1 345 ? 36.988 -13.715 10.830 1.00 28.69 345 SER A C 1
ATOM 2556 O O . SER A 1 345 ? 36.998 -13.994 12.023 1.00 28.69 345 SER A O 1
ATOM 2558 N N . ALA A 1 346 ? 35.882 -13.404 10.164 1.00 28.20 346 ALA A N 1
ATOM 2559 C CA . ALA A 1 346 ? 34.528 -13.889 10.422 1.00 28.20 346 ALA A CA 1
ATOM 2560 C C . ALA A 1 346 ? 33.614 -13.149 9.441 1.00 28.20 346 ALA A C 1
ATOM 2562 O O . ALA A 1 346 ? 33.753 -11.939 9.261 1.00 28.20 346 ALA A O 1
ATOM 2563 N N . VAL A 1 347 ? 32.678 -13.850 8.802 1.00 32.88 347 VAL A N 1
ATOM 2564 C CA . VAL A 1 347 ? 31.508 -13.193 8.211 1.00 32.88 347 VAL A CA 1
ATOM 2565 C C . VAL A 1 347 ? 30.738 -12.618 9.398 1.00 32.88 347 VAL A C 1
ATOM 2567 O O . VAL A 1 347 ? 30.047 -13.353 10.099 1.00 32.88 347 VAL A O 1
ATOM 2570 N N . ALA A 1 348 ? 30.968 -11.345 9.718 1.00 32.78 348 ALA A N 1
ATOM 2571 C CA . ALA A 1 348 ? 30.223 -10.681 10.771 1.00 32.78 348 ALA A CA 1
ATOM 2572 C C . ALA A 1 348 ? 28.768 -10.595 10.300 1.00 32.78 348 ALA A C 1
ATOM 2574 O O . ALA A 1 348 ? 28.487 -9.965 9.279 1.00 32.78 348 ALA A O 1
ATOM 2575 N N . GLU A 1 349 ? 27.855 -11.274 11.003 1.00 34.22 349 GLU A N 1
ATOM 2576 C CA . GLU A 1 349 ? 26.429 -11.002 10.829 1.00 34.22 349 GLU A CA 1
ATOM 2577 C C . GLU A 1 349 ? 26.228 -9.490 11.024 1.00 34.22 349 GLU A C 1
ATOM 2579 O O . GLU A 1 349 ? 26.834 -8.934 11.949 1.00 34.22 349 GLU A O 1
ATOM 2584 N N . PRO A 1 350 ? 25.433 -8.811 10.174 1.00 36.97 350 PRO A N 1
ATOM 2585 C CA . PRO A 1 350 ? 25.152 -7.396 10.375 1.00 36.97 350 PRO A CA 1
ATOM 2586 C C . PRO A 1 350 ? 24.666 -7.223 11.812 1.00 36.97 350 PRO A C 1
ATOM 2588 O O . PRO A 1 350 ? 23.751 -7.934 12.248 1.00 36.97 350 PRO A O 1
ATOM 2591 N N . SER A 1 351 ? 25.325 -6.351 12.582 1.00 36.44 351 SER A N 1
ATOM 2592 C CA . SER A 1 351 ? 24.903 -6.117 13.956 1.00 36.44 351 SER A CA 1
ATOM 2593 C C . SER A 1 351 ? 23.452 -5.650 13.903 1.00 36.44 351 SER A C 1
ATOM 2595 O O . SER A 1 351 ? 23.083 -4.806 13.082 1.00 36.44 351 SER A O 1
ATOM 2597 N N . ALA A 1 352 ? 22.601 -6.232 14.752 1.00 34.12 352 ALA A N 1
ATOM 2598 C CA . ALA A 1 352 ? 21.197 -5.840 14.834 1.00 34.12 352 ALA A CA 1
ATOM 2599 C C . ALA A 1 352 ? 21.059 -4.309 14.973 1.00 34.12 352 ALA A C 1
ATOM 2601 O O . ALA A 1 352 ? 20.121 -3.737 14.437 1.00 34.12 352 ALA A O 1
ATOM 2602 N N . GLU A 1 353 ? 22.053 -3.663 15.591 1.00 31.98 353 GLU A N 1
ATOM 2603 C CA . GLU A 1 353 ? 22.193 -2.218 15.770 1.00 31.98 353 GLU A CA 1
ATOM 2604 C C . GLU A 1 353 ? 22.237 -1.415 14.455 1.00 31.98 353 GLU A C 1
ATOM 2606 O O . GLU A 1 353 ? 21.491 -0.442 14.349 1.00 31.98 353 GLU A O 1
ATOM 2611 N N . ALA A 1 354 ? 22.999 -1.837 13.434 1.00 35.19 354 ALA A N 1
ATOM 2612 C CA . ALA A 1 354 ? 23.097 -1.139 12.140 1.00 35.19 354 ALA A CA 1
ATOM 2613 C C . ALA A 1 354 ? 21.811 -1.249 11.296 1.00 35.19 354 ALA A C 1
ATOM 2615 O O . ALA A 1 354 ? 21.460 -0.340 10.553 1.00 35.19 354 ALA A O 1
ATOM 2616 N N . ILE A 1 355 ? 21.063 -2.347 11.453 1.00 38.78 355 ILE A N 1
ATOM 2617 C CA . ILE A 1 355 ? 19.742 -2.542 10.827 1.00 38.78 355 ILE A CA 1
ATOM 2618 C C . ILE A 1 355 ? 18.659 -1.740 11.571 1.00 38.78 355 ILE A C 1
ATOM 2620 O O . ILE A 1 355 ? 17.677 -1.303 10.975 1.00 38.78 355 ILE A O 1
ATOM 2624 N N . THR A 1 356 ? 18.826 -1.539 12.883 1.00 36.84 356 THR A N 1
ATOM 2625 C CA . THR A 1 356 ? 17.868 -0.821 13.742 1.00 36.84 356 THR A CA 1
ATOM 2626 C C . THR A 1 356 ? 18.110 0.685 13.860 1.00 36.84 356 THR A C 1
ATOM 2628 O O . THR A 1 356 ? 17.303 1.358 14.500 1.00 36.84 356 THR A O 1
ATOM 2631 N N . SER A 1 357 ? 19.199 1.217 13.291 1.00 36.44 357 SER A N 1
ATOM 2632 C CA . SER A 1 357 ? 19.540 2.648 13.347 1.00 36.44 357 SER A CA 1
ATOM 2633 C C . SER A 1 357 ? 18.622 3.510 12.471 1.00 36.44 357 SER A C 1
ATOM 2635 O O . SER A 1 357 ? 18.384 4.674 12.787 1.00 36.44 357 SER A O 1
ATOM 2637 N N . LEU A 1 358 ? 18.032 2.918 11.428 1.00 41.12 358 LEU A N 1
ATOM 2638 C CA . LEU A 1 358 ? 16.871 3.458 10.731 1.00 41.12 358 LEU A CA 1
ATOM 2639 C C . LEU A 1 358 ? 15.656 3.340 11.646 1.00 41.12 358 LEU A C 1
ATOM 2641 O O . LEU A 1 358 ? 15.133 2.243 11.872 1.00 41.12 358 LEU A O 1
ATOM 2645 N N . SER A 1 359 ? 15.184 4.466 12.186 1.00 41.66 359 SER A N 1
ATOM 2646 C CA . SER A 1 359 ? 13.937 4.422 12.938 1.00 41.66 359 SER A CA 1
ATOM 2647 C C . SER A 1 359 ? 12.820 3.975 11.987 1.00 41.66 359 SER A C 1
ATOM 2649 O O . SER A 1 359 ? 12.710 4.441 10.851 1.00 41.66 359 SER A O 1
ATOM 2651 N N . ALA A 1 360 ? 11.992 3.023 12.425 1.00 43.41 360 ALA A N 1
ATOM 2652 C CA . ALA A 1 360 ? 10.903 2.494 11.602 1.00 43.41 360 ALA A CA 1
ATOM 2653 C C . ALA A 1 360 ? 10.011 3.586 10.964 1.00 43.41 360 ALA A C 1
ATOM 2655 O O . ALA A 1 360 ? 9.627 3.409 9.811 1.00 43.41 360 ALA A O 1
ATOM 2656 N N . PRO A 1 361 ? 9.710 4.723 11.628 1.00 35.16 361 PRO A N 1
ATOM 2657 C CA . PRO A 1 361 ? 8.934 5.797 11.018 1.00 35.16 361 PRO A CA 1
ATOM 2658 C C . PRO A 1 361 ? 9.649 6.444 9.823 1.00 35.16 361 PRO A C 1
ATOM 2660 O O . PRO A 1 361 ? 9.015 6.700 8.801 1.00 35.16 361 PRO A O 1
ATOM 2663 N N . GLU A 1 362 ? 10.970 6.635 9.908 1.00 38.84 362 GLU A N 1
ATOM 2664 C CA . GLU A 1 362 ? 11.795 7.165 8.816 1.00 38.84 362 GLU A CA 1
ATOM 2665 C C . GLU A 1 362 ? 11.868 6.167 7.648 1.00 38.84 362 GLU A C 1
ATOM 2667 O O . GLU A 1 362 ? 11.679 6.569 6.504 1.00 38.84 362 GLU A O 1
ATOM 2672 N N . ALA A 1 363 ? 12.019 4.864 7.917 1.00 36.34 363 ALA A N 1
ATOM 2673 C CA . ALA A 1 363 ? 12.012 3.824 6.880 1.00 36.34 363 ALA A CA 1
ATOM 2674 C C . ALA A 1 363 ? 10.652 3.687 6.163 1.00 36.34 363 ALA A C 1
ATOM 2676 O O . ALA A 1 363 ? 10.606 3.573 4.940 1.00 36.34 363 ALA A O 1
ATOM 2677 N N . ILE A 1 364 ? 9.544 3.758 6.910 1.00 37.69 364 ILE A N 1
ATOM 2678 C CA . ILE A 1 364 ? 8.170 3.688 6.377 1.00 37.69 364 ILE A CA 1
ATOM 2679 C C . ILE A 1 364 ? 7.829 4.936 5.550 1.00 37.69 364 ILE A C 1
ATOM 2681 O O . ILE A 1 364 ? 7.093 4.858 4.567 1.00 37.69 364 ILE A O 1
ATOM 2685 N N . GLN A 1 365 ? 8.338 6.103 5.950 1.00 32.25 365 GLN A N 1
ATOM 2686 C CA . GLN A 1 365 ? 8.083 7.369 5.265 1.00 32.25 365 GLN A CA 1
ATOM 2687 C C . GLN A 1 365 ? 9.009 7.599 4.067 1.00 32.25 365 GLN A C 1
ATOM 2689 O O . GLN A 1 365 ? 8.621 8.306 3.136 1.00 32.25 365 GLN A O 1
ATOM 2694 N N . ALA A 1 366 ? 10.201 6.997 4.077 1.00 28.89 366 ALA A N 1
ATOM 2695 C CA . ALA A 1 366 ? 11.174 7.111 3.002 1.00 28.89 366 ALA A CA 1
ATOM 2696 C C . ALA A 1 366 ? 10.840 6.268 1.770 1.00 28.89 366 ALA A C 1
ATOM 2698 O O . ALA A 1 366 ? 11.342 6.626 0.715 1.00 28.89 366 ALA A O 1
ATOM 2699 N N . GLY A 1 367 ? 9.996 5.228 1.881 1.00 34.28 367 GLY A N 1
ATOM 2700 C CA . GLY A 1 367 ? 9.448 4.471 0.746 1.00 34.28 367 GLY A CA 1
ATOM 2701 C C . GLY A 1 367 ? 10.477 4.199 -0.354 1.00 34.28 367 GLY A C 1
ATOM 2702 O O . GLY A 1 367 ? 10.552 4.957 -1.319 1.00 34.28 367 GLY A O 1
ATOM 2703 N N . ILE A 1 368 ? 11.209 3.090 -0.203 1.00 34.47 368 ILE A N 1
ATOM 2704 C CA . ILE A 1 368 ? 12.431 2.713 -0.930 1.00 34.47 368 ILE A CA 1
ATOM 2705 C C . ILE A 1 368 ? 13.652 3.527 -0.470 1.00 34.47 368 ILE A C 1
ATOM 2707 O O . ILE A 1 368 ? 13.971 4.592 -0.997 1.00 34.47 368 ILE A O 1
ATOM 2711 N N . LEU A 1 369 ? 14.382 2.979 0.503 1.00 29.72 369 LEU A N 1
ATOM 2712 C CA . LEU A 1 369 ? 15.719 3.450 0.860 1.00 29.72 369 LEU A CA 1
ATOM 2713 C C . LEU A 1 369 ? 16.749 2.774 -0.049 1.00 29.72 369 LEU A C 1
ATOM 2715 O O . LEU A 1 369 ? 16.745 1.553 -0.218 1.00 29.72 369 LEU A O 1
ATOM 2719 N N . MET A 1 370 ? 17.626 3.584 -0.638 1.00 32.81 370 MET A N 1
ATOM 2720 C CA . MET A 1 370 ? 18.686 3.149 -1.549 1.00 32.81 370 MET A CA 1
ATOM 2721 C C . MET A 1 370 ? 20.030 3.525 -0.927 1.00 32.81 370 MET A C 1
ATOM 2723 O O . MET A 1 370 ? 20.290 4.707 -0.702 1.00 32.81 370 MET A O 1
ATOM 2727 N N . GLY A 1 371 ? 20.862 2.528 -0.631 1.00 32.56 371 GLY A N 1
ATOM 2728 C CA . GLY A 1 371 ? 22.224 2.722 -0.125 1.00 32.56 371 GLY A CA 1
ATOM 2729 C C . GLY A 1 371 ? 23.267 2.303 -1.161 1.00 32.56 371 GLY A C 1
ATOM 2730 O O . GLY A 1 371 ? 23.045 1.348 -1.905 1.00 32.56 371 GLY A O 1
ATOM 2731 N N . GLN A 1 372 ? 24.407 3.001 -1.203 1.00 30.44 372 GLN A N 1
ATOM 2732 C CA . GLN A 1 372 ? 25.609 2.540 -1.908 1.00 30.44 372 GLN A CA 1
ATOM 2733 C C . GLN A 1 372 ? 26.433 1.670 -0.953 1.00 30.44 372 GLN A C 1
ATOM 2735 O O . GLN A 1 372 ? 26.846 2.146 0.103 1.00 30.44 372 GLN A O 1
ATOM 2740 N N . VAL A 1 373 ? 26.697 0.411 -1.312 1.00 30.05 373 VAL A N 1
ATOM 2741 C CA . VAL A 1 373 ? 27.670 -0.422 -0.589 1.00 30.05 373 VAL A CA 1
ATOM 2742 C C . VAL A 1 373 ? 29.033 -0.204 -1.244 1.00 30.05 373 VAL A C 1
ATOM 2744 O O . VAL A 1 373 ? 29.301 -0.744 -2.312 1.00 30.05 373 VAL A O 1
ATOM 2747 N N . GLN A 1 374 ? 29.898 0.615 -0.638 1.00 24.73 374 GLN A N 1
ATOM 2748 C CA . GLN A 1 374 ? 31.277 0.787 -1.109 1.00 24.73 374 GLN A CA 1
ATOM 2749 C C . GLN A 1 374 ? 32.223 -0.191 -0.404 1.00 24.73 374 GLN A C 1
ATOM 2751 O O . GLN A 1 374 ? 32.254 -0.259 0.823 1.00 24.73 374 GLN A O 1
ATOM 2756 N N . GLY A 1 375 ? 33.042 -0.901 -1.188 1.00 28.73 375 GLY A N 1
ATOM 2757 C CA . GLY A 1 375 ? 34.107 -1.774 -0.687 1.00 28.73 375 GLY A CA 1
ATOM 2758 C C . GLY A 1 375 ? 33.664 -3.219 -0.458 1.00 28.73 375 GLY A C 1
ATOM 2759 O O . GLY A 1 375 ? 33.479 -3.650 0.678 1.00 28.73 375 GLY A O 1
ATOM 2760 N N . LEU A 1 376 ? 33.549 -3.984 -1.546 1.00 25.67 376 LEU A N 1
ATOM 2761 C CA . LEU A 1 376 ? 33.325 -5.427 -1.506 1.00 25.67 376 LEU A CA 1
ATOM 2762 C C . LEU A 1 376 ? 34.655 -6.161 -1.755 1.00 25.67 376 LEU A C 1
ATOM 2764 O O . LEU A 1 376 ? 35.180 -6.140 -2.865 1.00 25.67 376 LEU A O 1
ATOM 2768 N N . GLU A 1 377 ? 35.209 -6.822 -0.737 1.00 22.50 377 GLU A N 1
ATOM 2769 C CA . GLU A 1 377 ? 36.228 -7.857 -0.958 1.00 22.50 377 GLU A CA 1
ATOM 2770 C C . GLU A 1 377 ? 35.527 -9.192 -1.216 1.00 22.50 377 GLU A C 1
ATOM 2772 O O . GLU A 1 377 ? 34.971 -9.812 -0.305 1.00 22.50 377 GLU A O 1
ATOM 2777 N N . LEU A 1 378 ? 35.561 -9.620 -2.478 1.00 24.14 378 LEU A N 1
ATOM 2778 C CA . LEU A 1 378 ? 35.120 -10.936 -2.923 1.00 24.14 378 LEU A CA 1
ATOM 2779 C C . LEU A 1 378 ? 36.118 -11.995 -2.432 1.00 24.14 378 LEU A C 1
ATOM 2781 O O . LEU A 1 378 ? 37.281 -11.996 -2.833 1.00 24.14 378 LEU A O 1
ATOM 2785 N N . MET A 1 379 ? 35.670 -12.918 -1.579 1.00 21.86 379 MET A N 1
ATOM 2786 C CA . MET A 1 379 ? 36.379 -14.178 -1.352 1.00 21.86 379 MET A CA 1
ATOM 2787 C C . MET A 1 379 ? 35.806 -15.223 -2.307 1.00 21.86 379 MET A C 1
ATOM 2789 O O . MET A 1 379 ? 34.707 -15.730 -2.101 1.00 21.86 379 MET A O 1
ATOM 2793 N N . ASP A 1 380 ? 36.562 -15.488 -3.372 1.00 25.77 380 ASP A N 1
ATOM 2794 C CA . ASP A 1 380 ? 36.245 -16.459 -4.418 1.00 25.77 380 ASP A CA 1
ATOM 2795 C C . ASP A 1 380 ? 36.199 -17.889 -3.851 1.00 25.77 380 ASP A C 1
ATOM 2797 O O . ASP A 1 380 ? 37.169 -18.397 -3.282 1.00 25.77 380 ASP A O 1
ATOM 2801 N N . GLY A 1 381 ? 35.036 -18.520 -4.014 1.00 24.34 381 GLY A N 1
ATOM 2802 C CA . GLY A 1 381 ? 34.776 -19.929 -3.766 1.00 24.34 381 GLY A CA 1
ATOM 2803 C C . GLY A 1 381 ? 34.398 -20.657 -5.055 1.00 24.34 381 GLY A C 1
ATOM 2804 O O . GLY A 1 381 ? 33.322 -21.236 -5.142 1.00 24.34 381 GLY A O 1
ATOM 2805 N N . SER A 1 382 ? 35.295 -20.633 -6.040 1.00 25.05 382 SER A N 1
ATOM 2806 C CA . SER A 1 382 ? 35.478 -21.622 -7.109 1.00 25.05 382 SER A CA 1
ATOM 2807 C C . SER A 1 382 ? 34.260 -21.964 -7.974 1.00 25.05 382 SER A C 1
ATOM 2809 O O . SER A 1 382 ? 33.607 -22.976 -7.743 1.00 25.05 382 SER A O 1
ATOM 2811 N N . TYR A 1 383 ? 34.097 -21.235 -9.081 1.00 23.00 383 TYR A N 1
ATOM 2812 C CA . TYR A 1 383 ? 33.788 -21.819 -10.392 1.00 23.00 383 TYR A CA 1
ATOM 2813 C C . TYR A 1 383 ? 34.492 -21.003 -11.483 1.00 23.00 383 TYR A C 1
ATOM 2815 O O . TYR A 1 383 ? 34.093 -19.894 -11.818 1.00 23.00 383 TYR A O 1
ATOM 2823 N N . SER A 1 384 ? 35.560 -21.569 -12.043 1.00 21.98 384 SER A N 1
ATOM 2824 C CA . SER A 1 384 ? 36.254 -21.023 -13.205 1.00 21.98 384 SER A CA 1
ATOM 2825 C C . SER A 1 384 ? 35.392 -21.170 -14.463 1.00 21.98 384 SER A C 1
ATOM 2827 O O . SER A 1 384 ? 35.201 -22.288 -14.945 1.00 21.98 384 SER A O 1
ATOM 2829 N N . TRP A 1 385 ? 34.953 -20.055 -15.040 1.00 20.27 385 TRP A N 1
ATOM 2830 C CA . TRP A 1 385 ? 34.744 -19.950 -16.483 1.00 20.27 385 TRP A CA 1
ATOM 2831 C C . TRP A 1 385 ? 35.593 -18.793 -16.995 1.00 20.27 385 TRP A C 1
ATOM 2833 O O . TRP A 1 385 ? 35.278 -17.620 -16.826 1.00 20.27 385 TRP A O 1
ATOM 2843 N N . ASP A 1 386 ? 36.734 -19.175 -17.555 1.00 23.52 386 ASP A N 1
ATOM 2844 C CA . ASP A 1 386 ? 37.740 -18.303 -18.141 1.00 23.52 386 ASP A CA 1
ATOM 2845 C C . ASP A 1 386 ? 37.194 -17.699 -19.446 1.00 23.52 386 ASP A C 1
ATOM 2847 O O . ASP A 1 386 ? 37.079 -18.381 -20.467 1.00 23.52 386 ASP A O 1
ATOM 2851 N N . LEU A 1 387 ? 36.809 -16.422 -19.406 1.00 23.42 387 LEU A N 1
ATOM 2852 C CA . LEU A 1 387 ? 36.428 -15.628 -20.577 1.00 23.42 387 LEU A CA 1
ATOM 2853 C C . LEU A 1 387 ? 37.471 -14.534 -20.837 1.00 23.42 387 LEU A C 1
ATOM 2855 O O . LEU A 1 387 ? 37.153 -13.358 -20.967 1.00 23.42 387 LEU A O 1
ATOM 2859 N N . HIS A 1 388 ? 38.742 -14.929 -20.962 1.00 24.22 388 HIS A N 1
ATOM 2860 C CA . HIS A 1 388 ? 39.776 -14.053 -21.513 1.00 24.22 388 HIS A CA 1
ATOM 2861 C C . HIS A 1 388 ? 40.701 -14.746 -22.523 1.00 24.22 388 HIS A C 1
ATOM 2863 O O . HIS A 1 388 ? 41.917 -14.618 -22.461 1.00 24.22 388 HIS A O 1
ATOM 2869 N N . GLN A 1 389 ? 40.139 -15.384 -23.557 1.00 25.00 389 GLN A N 1
ATOM 2870 C CA . GLN A 1 389 ? 40.840 -15.527 -24.842 1.00 25.00 389 GLN A CA 1
ATOM 2871 C C . GLN A 1 389 ? 39.878 -15.463 -26.032 1.00 25.00 389 GLN A C 1
ATOM 2873 O O . GLN A 1 389 ? 39.247 -16.460 -26.370 1.00 25.00 389 GLN A O 1
ATOM 2878 N N . ARG A 1 390 ? 39.822 -14.298 -26.697 1.00 25.19 390 ARG A N 1
ATOM 2879 C CA . ARG A 1 390 ? 39.891 -14.108 -28.168 1.00 25.19 390 ARG A CA 1
ATOM 2880 C C . ARG A 1 390 ? 39.378 -12.720 -28.563 1.00 25.19 390 ARG A C 1
ATOM 2882 O O . ARG A 1 390 ? 38.260 -12.548 -29.029 1.00 25.19 390 ARG A O 1
ATOM 2889 N N . ALA A 1 391 ? 40.274 -11.744 -28.479 1.00 25.98 391 ALA A N 1
ATOM 2890 C CA . ALA A 1 391 ? 40.336 -10.678 -29.468 1.00 25.98 391 ALA A CA 1
ATOM 2891 C C . ALA A 1 391 ? 41.560 -10.959 -30.350 1.00 25.98 391 ALA A C 1
ATOM 2893 O O . ALA A 1 391 ? 42.669 -10.566 -30.015 1.00 25.98 391 ALA A O 1
ATOM 2894 N N . THR A 1 392 ? 41.378 -11.754 -31.405 1.00 27.44 392 THR A N 1
ATOM 2895 C CA . THR A 1 392 ? 42.131 -11.747 -32.679 1.00 27.44 392 THR A CA 1
ATOM 2896 C C . THR A 1 392 ? 41.509 -12.813 -33.602 1.00 27.44 392 THR A C 1
ATOM 2898 O O . THR A 1 392 ? 41.113 -13.875 -33.133 1.00 27.44 392 THR A O 1
ATOM 2901 N N . GLY A 1 393 ? 41.325 -12.468 -34.885 1.00 22.20 393 GLY A N 1
ATOM 2902 C CA . GLY A 1 393 ? 40.442 -13.119 -35.875 1.00 22.20 393 GLY A CA 1
ATOM 2903 C C . GLY A 1 393 ? 40.633 -14.627 -36.112 1.00 22.20 393 GLY A C 1
ATOM 2904 O O . GLY A 1 393 ? 41.609 -15.228 -35.688 1.00 22.20 393 GLY A O 1
ATOM 2905 N N . PHE A 1 394 ? 39.727 -15.287 -36.834 1.00 23.80 394 PHE A N 1
ATOM 2906 C CA . PHE A 1 394 ? 39.686 -15.184 -38.295 1.00 23.80 394 PHE A CA 1
ATOM 2907 C C . PHE A 1 394 ? 38.400 -15.777 -38.895 1.00 23.80 394 PHE A C 1
ATOM 2909 O O . PHE A 1 394 ? 37.702 -16.564 -38.265 1.00 23.80 394 PHE A O 1
ATOM 2916 N N . ALA A 1 395 ? 38.161 -15.415 -40.156 1.00 24.14 395 ALA A N 1
ATOM 2917 C CA . ALA A 1 395 ? 37.297 -16.101 -41.106 1.00 24.14 395 ALA A CA 1
ATOM 2918 C C . ALA A 1 395 ? 37.320 -17.641 -41.001 1.00 24.14 395 ALA A C 1
ATOM 2920 O O . ALA A 1 395 ? 38.387 -18.230 -40.846 1.00 24.14 395 ALA A O 1
ATOM 2921 N N . GLY A 1 396 ? 36.167 -18.262 -41.265 1.00 25.80 396 GLY A N 1
ATOM 2922 C CA . GLY A 1 396 ? 36.077 -19.641 -41.748 1.00 25.80 396 GLY A CA 1
ATOM 2923 C C . GLY A 1 396 ? 35.379 -20.626 -40.809 1.00 25.80 396 GLY A C 1
ATOM 2924 O O . GLY A 1 396 ? 35.995 -21.086 -39.854 1.00 25.80 396 GLY A O 1
ATOM 2925 N N . PHE A 1 397 ? 34.174 -21.013 -41.250 1.00 30.23 397 PHE A N 1
ATOM 2926 C CA . PHE A 1 397 ? 33.250 -22.063 -40.786 1.00 30.23 397 PHE A CA 1
ATOM 2927 C C . PHE A 1 397 ? 32.354 -21.758 -39.587 1.00 30.23 397 PHE A C 1
ATOM 2929 O O . PHE A 1 397 ? 32.861 -21.599 -38.458 1.00 30.23 397 PHE A O 1
#

InterPro domains:
  IPR013126 Heat shock protein 70 family [PF00012] (19-327)
  IPR013126 Heat shock protein 70 family [PTHR19375] (19-326)
  IPR018181 Heat shock protein 70, conserved site [PS00329] (199-212)
  IPR043129 ATPase, nucleotide binding domain [SSF53067] (19-190)
  IPR043129 ATPase, nucleotide binding domain [SSF53067] (195-330)